Protein AF-0000000082579195 (afdb_homodimer)

Nearest PDB structures (foldseek):
  6gry-assembly1_A  TM=6.050E-01  e=2.582E-13  Candidatus Solibacter usitatus
  8b4u-assembly1_A  TM=6.374E-01  e=4.542E-12  Candidatus Bathyarchaeota archaeon
  3fyt-assembly2_L  TM=6.686E-01  e=5.002E-11  Bacillus pumilus
  6hsw-assembly3_C  TM=6.090E-01  e=1.961E-11  Teredinibacter turnerae T7901
  2hdw-assembly1_A  TM=6.036E-01  e=3.253E-10  Pseudomonas aeruginosa

pLDDT: mean 91.29, std 16.29, range [23.92, 99.0]

Organism: NCBI:txid68569

Sequence (712 aa):
MLSRRSALSAGAAAALAPAALAPAAQARGTRDAALIGLLGPMPARPRPQFTVLETTAIEGGQRLKIEYLAEAAYPLLGEPEDRVRAYLLVPSHGAGQRLPAILAFHQDGPQYNIGKAEPAGLAGDANLFYGLDLFRRGHVVLCPDRFYHAERRRGVDPAAPADNARDSKLYDHRVGQLLLRGRNSIGKDVFDAMVATDLLASLPYVDPARIGGIGHSAGGMAMAHWMACDKRAKAGISSCGLFEILNFYREDAVKRRSASVALPGLAAVGRSADYLAMIAPRNILLTRGRWEWGTKDEWREASLRHVAETEDMVAHARARGSGNSLEAIYFDEAGGKHDFPPAMREQAYAWLKTRLMLSRRSALSAGAAAALAPAALAPAAQARGTRDAALIGLLGPMPARPRPQFTVLETTAIEGGQRLKIEYLAEAAYPLLGEPEDRVRAYLLVPSHGAGQRLPAILAFHQDGPQYNIGKAEPAGLAGDANLFYGLDLFRRGHVVLCPDRFYHAERRRGVDPAAPADNARDSKLYDHRVGQLLLRGRNSIGKDVFDAMVATDLLASLPYVDPARIGGIGHSAGGMAMAHWMACDKRAKAGISSCGLFEILNFYREDAVKRRSASVALPGLAAVGRSADYLAMIAPRNILLTRGRWEWGTKDEWREASLRHVAETEDMVAHARARGSGNSLEAIYFDEAGGKHDFPPAMREQAYAWLKTRL

InterPro domains:
  IPR001375 Peptidase S9, prolyl oligopeptidase, catalytic domain [PF00326] (188-251)
  IPR006311 Twin-arginine translocation pathway, signal sequence [PS51318] (1-27)
  IPR029058 Alpha/Beta hydrolase fold [G3DSA:3.40.50.1820] (6-356)
  IPR029058 Alpha/Beta hydrolase fold [SSF53474] (82-356)
  IPR050261 FrsA esterase [PTHR22946] (68-311)

Structure (mmCIF, N/CA/C/O backbone):
data_AF-0000000082579195-model_v1
#
loop_
_entity.id
_entity.type
_entity.pdbx_description
1 polymer 'Dienelactone hydrolase'
#
loop_
_atom_site.group_PDB
_atom_site.id
_atom_site.type_symbol
_atom_site.label_atom_id
_atom_site.label_alt_id
_atom_site.label_comp_id
_atom_site.label_asym_id
_atom_site.label_entity_id
_atom_site.label_seq_id
_atom_site.pdbx_PDB_ins_code
_atom_site.Cartn_x
_atom_site.Cartn_y
_atom_site.Cartn_z
_atom_site.occupancy
_atom_site.B_iso_or_equiv
_atom_site.auth_seq_id
_atom_site.auth_comp_id
_atom_site.auth_asym_id
_atom_site.auth_atom_id
_atom_site.pdbx_PDB_model_num
ATOM 1 N N . MET A 1 1 ? 19.859 -76.938 40.906 1 27.41 1 MET A N 1
ATOM 2 C CA . MET A 1 1 ? 20.609 -76 40.031 1 27.41 1 MET A CA 1
ATOM 3 C C . MET A 1 1 ? 19.922 -74.625 39.969 1 27.41 1 MET A C 1
ATOM 5 O O . MET A 1 1 ? 18.75 -74.562 39.594 1 27.41 1 MET A O 1
ATOM 9 N N . LEU A 1 2 ? 20.328 -73.688 40.844 1 33.31 2 LEU A N 1
ATOM 10 C CA . LEU A 1 2 ? 19.938 -72.312 41.312 1 33.31 2 LEU A CA 1
ATOM 11 C C . LEU A 1 2 ? 20.031 -71.312 40.156 1 33.31 2 LEU A C 1
ATOM 13 O O . LEU A 1 2 ? 21.062 -71.188 39.5 1 33.31 2 LEU A O 1
ATOM 17 N N . SER A 1 3 ? 18.938 -71.125 39.312 1 32.06 3 SER A N 1
ATOM 18 C CA . SER A 1 3 ? 18.703 -70.312 38.156 1 32.06 3 SER A CA 1
ATOM 19 C C . SER A 1 3 ? 19.016 -68.812 38.469 1 32.06 3 SER A C 1
ATOM 21 O O . SER A 1 3 ? 18.453 -68.25 39.406 1 32.06 3 SER A O 1
ATOM 23 N N . ARG A 1 4 ? 20.328 -68.438 38.375 1 28.98 4 ARG A N 1
ATOM 24 C CA . ARG A 1 4 ? 20.875 -67.062 38.562 1 28.98 4 ARG A CA 1
ATOM 25 C C . ARG A 1 4 ? 20.234 -66.062 37.625 1 28.98 4 ARG A C 1
ATOM 27 O O . ARG A 1 4 ? 20.344 -66.188 36.406 1 28.98 4 ARG A O 1
ATOM 34 N N . ARG A 1 5 ? 19.078 -65.438 37.938 1 34.06 5 ARG A N 1
ATOM 35 C CA . ARG A 1 5 ? 18.375 -64.375 37.281 1 34.06 5 ARG A CA 1
ATOM 36 C C . ARG A 1 5 ? 19.297 -63.156 37.094 1 34.06 5 ARG A C 1
ATOM 38 O O . ARG A 1 5 ? 19.781 -62.594 38.062 1 34.06 5 ARG A O 1
ATOM 45 N N . SER A 1 6 ? 20.156 -63.219 36 1 28.11 6 SER A N 1
ATOM 46 C CA . SER A 1 6 ? 21.062 -62.094 35.719 1 28.11 6 SER A CA 1
ATOM 47 C C . SER A 1 6 ? 20.297 -60.812 35.5 1 28.11 6 SER A C 1
ATOM 49 O O . SER A 1 6 ? 19.234 -60.781 34.875 1 28.11 6 SER A O 1
ATOM 51 N N . ALA A 1 7 ? 20.469 -59.719 36.375 1 31.2 7 ALA A N 1
ATOM 52 C CA . ALA A 1 7 ? 20.031 -58.344 36.469 1 31.2 7 ALA A CA 1
ATOM 53 C C . ALA A 1 7 ? 20.516 -57.531 35.281 1 31.2 7 ALA A C 1
ATOM 55 O O . ALA A 1 7 ? 21.719 -57.281 35.125 1 31.2 7 ALA A O 1
ATOM 56 N N . LEU A 1 8 ? 19.906 -57.75 34.062 1 29.42 8 LEU A N 1
ATOM 57 C CA . LEU A 1 8 ? 20.297 -56.875 32.938 1 29.42 8 LEU A CA 1
ATOM 58 C C . LEU A 1 8 ? 20.078 -55.406 33.312 1 29.42 8 LEU A C 1
ATOM 60 O O . LEU A 1 8 ? 18.984 -55.031 33.719 1 29.42 8 LEU A O 1
ATOM 64 N N . SER A 1 9 ? 21.078 -54.75 33.844 1 27.7 9 SER A N 1
ATOM 65 C CA . SER A 1 9 ? 21.078 -53.312 34.125 1 27.7 9 SER A CA 1
ATOM 66 C C . SER A 1 9 ? 20.688 -52.5 32.906 1 27.7 9 SER A C 1
ATOM 68 O O . SER A 1 9 ? 21.188 -52.719 31.812 1 27.7 9 SER A O 1
ATOM 70 N N . ALA A 1 10 ? 19.453 -51.906 32.844 1 28.22 10 ALA A N 1
ATOM 71 C CA . ALA A 1 10 ? 18.891 -50.969 31.906 1 28.22 10 ALA A CA 1
ATOM 72 C C . ALA A 1 10 ? 19.812 -49.75 31.734 1 28.22 10 ALA A C 1
ATOM 74 O O . ALA A 1 10 ? 20.125 -49.062 32.719 1 28.22 10 ALA A O 1
ATOM 75 N N . GLY A 1 11 ? 20.766 -49.812 30.875 1 25.7 11 GLY A N 1
ATOM 76 C CA . GLY A 1 11 ? 21.578 -48.656 30.531 1 25.7 11 GLY A CA 1
ATOM 77 C C . GLY A 1 11 ? 20.75 -47.406 30.25 1 25.7 11 GLY A C 1
ATOM 78 O O . GLY A 1 11 ? 19.734 -47.469 29.578 1 25.7 11 GLY A O 1
ATOM 79 N N . ALA A 1 12 ? 20.875 -46.344 31.109 1 36 12 ALA A N 1
ATOM 80 C CA . ALA A 1 12 ? 20.344 -44.969 31 1 36 12 ALA A CA 1
ATOM 81 C C . ALA A 1 12 ? 20.625 -44.375 29.641 1 36 12 ALA A C 1
ATOM 83 O O . ALA A 1 12 ? 21.781 -44.219 29.25 1 36 12 ALA A O 1
ATOM 84 N N . ALA A 1 13 ? 19.797 -44.594 28.625 1 29.69 13 ALA A N 1
ATOM 85 C CA . ALA A 1 13 ? 19.891 -43.844 27.375 1 29.69 13 ALA A CA 1
ATOM 86 C C . ALA A 1 13 ? 20.047 -42.375 27.641 1 29.69 13 ALA A C 1
ATOM 88 O O . ALA A 1 13 ? 19.188 -41.75 28.281 1 29.69 13 ALA A O 1
ATOM 89 N N . ALA A 1 14 ? 21.203 -41.812 27.797 1 30.09 14 ALA A N 1
ATOM 90 C CA . ALA A 1 14 ? 21.469 -40.375 27.828 1 30.09 14 ALA A CA 1
ATOM 91 C C . ALA A 1 14 ? 20.719 -39.656 26.719 1 30.09 14 ALA A C 1
ATOM 93 O O . ALA A 1 14 ? 20.844 -39.969 25.531 1 30.09 14 ALA A O 1
ATOM 94 N N . ALA A 1 15 ? 19.594 -39.094 27 1 34.38 15 ALA A N 1
ATOM 95 C CA . ALA A 1 15 ? 18.891 -38.156 26.141 1 34.38 15 ALA A CA 1
ATOM 96 C C . ALA A 1 15 ? 19.859 -37.125 25.547 1 34.38 15 ALA A C 1
ATOM 98 O O . ALA A 1 15 ? 20.516 -36.375 26.281 1 34.38 15 ALA A O 1
ATOM 99 N N . LEU A 1 16 ? 20.469 -37.406 24.438 1 31.45 16 LEU A N 1
ATOM 100 C CA . LEU A 1 16 ? 21.234 -36.406 23.719 1 31.45 16 LEU A CA 1
ATOM 101 C C . LEU A 1 16 ? 20.484 -35.094 23.672 1 31.45 16 LEU A C 1
ATOM 103 O O . LEU A 1 16 ? 19.312 -35.031 23.328 1 31.45 16 LEU A O 1
ATOM 107 N N . ALA A 1 17 ? 20.797 -34.094 24.438 1 36.44 17 ALA A N 1
ATOM 108 C CA . ALA A 1 17 ? 20.344 -32.719 24.344 1 36.44 17 ALA A CA 1
ATOM 109 C C . ALA A 1 17 ? 20.328 -32.25 22.891 1 36.44 17 ALA A C 1
ATOM 111 O O . ALA A 1 17 ? 21.266 -32.531 22.141 1 36.44 17 ALA A O 1
ATOM 112 N N . PRO A 1 18 ? 19.172 -31.812 22.453 1 37.62 18 PRO A N 1
ATOM 113 C CA . PRO A 1 18 ? 19.234 -31.234 21.109 1 37.62 18 PRO A CA 1
ATOM 114 C C . PRO A 1 18 ? 20.375 -30.25 20.922 1 37.62 18 PRO A C 1
ATOM 116 O O . PRO A 1 18 ? 20.703 -29.5 21.859 1 37.62 18 PRO A O 1
ATOM 119 N N . ALA A 1 19 ? 21.375 -30.531 20.219 1 37.34 19 ALA A N 1
ATOM 120 C CA . ALA A 1 19 ? 22.531 -29.688 19.938 1 37.34 19 ALA A CA 1
ATOM 121 C C . ALA A 1 19 ? 22.094 -28.25 19.609 1 37.34 19 ALA A C 1
ATOM 123 O O . ALA A 1 19 ? 21.188 -28.047 18.797 1 37.34 19 ALA A O 1
ATOM 124 N N . ALA A 1 20 ? 22.484 -27.328 20.344 1 43.22 20 ALA A N 1
ATOM 125 C CA . ALA A 1 20 ? 22.359 -25.891 20.125 1 43.22 20 ALA A CA 1
ATOM 126 C C . ALA A 1 20 ? 22.781 -25.516 18.703 1 43.22 20 ALA A C 1
ATOM 128 O O . ALA A 1 20 ? 23.875 -25.844 18.266 1 43.22 20 ALA A O 1
ATOM 129 N N . LEU A 1 21 ? 21.766 -25.203 17.812 1 45.47 21 LEU A N 1
ATOM 130 C CA . LEU A 1 21 ? 22.109 -24.75 16.469 1 45.47 21 LEU A CA 1
ATOM 131 C C . LEU A 1 21 ? 23.266 -23.75 16.516 1 45.47 21 LEU A C 1
ATOM 133 O O . LEU A 1 21 ? 23.344 -22.922 17.422 1 45.47 21 LEU A O 1
ATOM 137 N N . ALA A 1 22 ? 24.172 -23.828 15.5 1 53.69 22 ALA A N 1
ATOM 138 C CA . ALA A 1 22 ? 25.266 -22.859 15.367 1 53.69 22 ALA A CA 1
ATOM 139 C C . ALA A 1 22 ? 24.734 -21.438 15.242 1 53.69 22 ALA A C 1
ATOM 141 O O . ALA A 1 22 ? 23.656 -21.219 14.688 1 53.69 22 ALA A O 1
ATOM 142 N N . PRO A 1 23 ? 25.453 -20.5 15.758 1 43.88 23 PRO A N 1
ATOM 143 C CA . PRO A 1 23 ? 24.984 -19.109 15.781 1 43.88 23 PRO A CA 1
ATOM 144 C C . PRO A 1 23 ? 24.531 -18.625 14.406 1 43.88 23 PRO A C 1
ATOM 146 O O . PRO A 1 23 ? 23.516 -17.922 14.305 1 43.88 23 PRO A O 1
ATOM 149 N N . ALA A 1 24 ? 25.109 -19.078 13.297 1 55.84 24 ALA A N 1
ATOM 150 C CA . ALA A 1 24 ? 24.719 -18.688 11.945 1 55.84 24 ALA A CA 1
ATOM 151 C C . ALA A 1 24 ? 23.375 -19.312 11.562 1 55.84 24 ALA A C 1
ATOM 153 O O . ALA A 1 24 ? 22.531 -18.656 10.945 1 55.84 24 ALA A O 1
ATOM 154 N N . ALA A 1 25 ? 23.188 -20.5 11.906 1 62.28 25 ALA A N 1
ATOM 155 C CA . ALA A 1 25 ? 21.922 -21.203 11.633 1 62.28 25 ALA A CA 1
ATOM 156 C C . ALA A 1 25 ? 20.781 -20.594 12.438 1 62.28 25 ALA A C 1
ATOM 158 O O . ALA A 1 25 ? 19.656 -20.453 11.93 1 62.28 25 ALA A O 1
ATOM 159 N N . GLN A 1 26 ? 21.047 -20.188 13.641 1 60.84 26 GLN A N 1
ATOM 160 C CA . GLN A 1 26 ? 20.031 -19.547 14.469 1 60.84 26 GLN A CA 1
ATOM 161 C C . GLN A 1 26 ? 19.656 -18.172 13.914 1 60.84 26 GLN A C 1
ATOM 163 O O . GLN A 1 26 ? 18.484 -17.812 13.883 1 60.84 26 GLN A O 1
ATOM 168 N N . ALA A 1 27 ? 20.672 -17.562 13.508 1 67.69 27 ALA A N 1
ATOM 169 C CA . ALA A 1 27 ? 20.422 -16.25 12.93 1 67.69 27 ALA A CA 1
ATOM 170 C C . ALA A 1 27 ? 19.625 -16.344 11.641 1 67.69 27 ALA A C 1
ATOM 172 O O . ALA A 1 27 ? 18.734 -15.539 11.391 1 67.69 27 ALA A O 1
ATOM 173 N N . ARG A 1 28 ? 20 -17.359 10.977 1 71.56 28 ARG A N 1
ATOM 174 C CA . ARG A 1 28 ? 19.25 -17.609 9.742 1 71.56 28 ARG A CA 1
ATOM 175 C C . ARG A 1 28 ? 17.797 -17.938 10.039 1 71.56 28 ARG A C 1
ATOM 177 O O . ARG A 1 28 ? 16.891 -17.453 9.367 1 71.56 28 ARG A O 1
ATOM 184 N N . GLY A 1 29 ? 17.562 -18.688 10.984 1 80.12 29 GLY A N 1
ATOM 185 C CA . GLY A 1 29 ? 16.203 -19.047 11.367 1 80.12 29 GLY A CA 1
ATOM 186 C C . GLY A 1 29 ? 15.375 -17.844 11.797 1 80.12 29 GLY A C 1
ATOM 187 O O . GLY A 1 29 ? 14.211 -17.734 11.422 1 80.12 29 GLY A O 1
ATOM 188 N N . THR A 1 30 ? 16.062 -16.984 12.438 1 84.12 30 THR A N 1
ATOM 189 C CA . THR A 1 30 ? 15.367 -15.789 12.922 1 84.12 30 THR A CA 1
ATOM 190 C C . THR A 1 30 ? 15.031 -14.859 11.766 1 84.12 30 THR A C 1
ATOM 192 O O . THR A 1 30 ? 13.938 -14.289 11.711 1 84.12 30 THR A O 1
ATOM 195 N N . ARG A 1 31 ? 15.898 -14.734 10.812 1 89.81 31 ARG A N 1
ATOM 196 C CA . ARG A 1 31 ? 15.664 -13.883 9.656 1 89.81 31 ARG A CA 1
ATOM 197 C C . ARG A 1 31 ? 14.57 -14.461 8.766 1 89.81 31 ARG A C 1
ATOM 199 O O . ARG A 1 31 ? 13.711 -13.727 8.273 1 89.81 31 ARG A O 1
ATOM 206 N N . ASP A 1 32 ? 14.672 -15.797 8.609 1 93.69 32 ASP A N 1
ATOM 207 C CA . ASP A 1 32 ? 13.656 -16.453 7.789 1 93.69 32 ASP A CA 1
ATOM 208 C C . ASP A 1 32 ? 12.266 -16.297 8.406 1 93.69 32 ASP A C 1
ATOM 210 O O . ASP A 1 32 ? 11.297 -16.016 7.699 1 93.69 32 ASP A O 1
ATOM 214 N N . ALA A 1 33 ? 12.258 -16.422 9.68 1 95.5 33 ALA A N 1
ATOM 215 C CA . ALA A 1 33 ? 10.984 -16.25 10.367 1 95.5 33 ALA A CA 1
ATOM 216 C C . ALA A 1 33 ? 10.469 -14.812 10.219 1 95.5 33 ALA A C 1
ATOM 218 O O . ALA A 1 33 ? 9.273 -14.594 10.016 1 95.5 33 ALA A O 1
ATOM 219 N N . ALA A 1 34 ? 11.391 -13.867 10.305 1 96.56 34 ALA A N 1
ATOM 220 C CA . ALA A 1 34 ? 11.016 -12.469 10.141 1 96.56 34 ALA A CA 1
ATOM 221 C C . ALA A 1 34 ? 10.516 -12.203 8.719 1 96.56 34 ALA A C 1
ATOM 223 O O . ALA A 1 34 ? 9.523 -11.484 8.531 1 96.56 34 ALA A O 1
ATOM 224 N N . LEU A 1 35 ? 11.164 -12.742 7.762 1 97.81 35 LEU A N 1
ATOM 225 C CA . LEU A 1 35 ? 10.773 -12.57 6.367 1 97.81 35 LEU A CA 1
ATOM 226 C C . LEU A 1 35 ? 9.406 -13.195 6.105 1 97.81 35 LEU A C 1
ATOM 228 O O . LEU A 1 35 ? 8.562 -12.594 5.434 1 97.81 35 LEU A O 1
ATOM 232 N N . ILE A 1 36 ? 9.188 -14.398 6.641 1 97.69 36 ILE A N 1
ATOM 233 C CA . ILE A 1 36 ? 7.883 -15.039 6.488 1 97.69 36 ILE A CA 1
ATOM 234 C C . ILE A 1 36 ? 6.809 -14.195 7.168 1 97.69 36 ILE A C 1
ATOM 236 O O . ILE A 1 36 ? 5.695 -14.062 6.652 1 97.69 36 ILE A O 1
ATOM 240 N N . GLY A 1 37 ? 7.168 -13.578 8.281 1 97.38 37 GLY A N 1
ATOM 241 C CA . GLY A 1 37 ? 6.246 -12.711 8.992 1 97.38 37 GLY A CA 1
ATOM 242 C C . GLY A 1 37 ? 5.793 -11.516 8.164 1 97.38 37 GLY A C 1
ATOM 243 O O . GLY A 1 37 ? 4.672 -11.031 8.336 1 97.38 37 GLY A O 1
ATOM 244 N N . LEU A 1 38 ? 6.598 -11.031 7.238 1 98.19 38 LEU A N 1
ATOM 245 C CA . LEU A 1 38 ? 6.277 -9.875 6.41 1 98.19 38 LEU A CA 1
ATOM 246 C C . LEU A 1 38 ? 5.105 -10.18 5.484 1 98.19 38 LEU A C 1
ATOM 248 O O . LEU A 1 38 ? 4.484 -9.266 4.941 1 98.19 38 LEU A O 1
ATOM 252 N N . LEU A 1 39 ? 4.789 -11.469 5.289 1 98.19 39 LEU A N 1
ATOM 253 C CA . LEU A 1 39 ? 3.721 -11.852 4.375 1 98.19 39 LEU A CA 1
ATOM 254 C C . LEU A 1 39 ? 2.354 -11.633 5.012 1 98.19 39 LEU A C 1
ATOM 256 O O . LEU A 1 39 ? 1.329 -11.68 4.324 1 98.19 39 LEU A O 1
ATOM 260 N N . GLY A 1 40 ? 2.355 -11.289 6.309 1 97.5 40 GLY A N 1
ATOM 261 C CA . GLY A 1 40 ? 1.125 -10.984 7.02 1 97.5 40 GLY A CA 1
ATOM 262 C C . GLY A 1 40 ? 0.47 -12.203 7.637 1 97.5 40 GLY A C 1
ATOM 263 O O . GLY A 1 40 ? 0.863 -13.336 7.355 1 97.5 40 GLY A O 1
ATOM 264 N N . PRO A 1 41 ? -0.501 -11.961 8.484 1 96.56 41 PRO A N 1
ATOM 265 C CA . PRO A 1 41 ? -1.207 -13.086 9.109 1 96.56 41 PRO A CA 1
ATOM 266 C C . PRO A 1 41 ? -1.964 -13.938 8.094 1 96.56 41 PRO A C 1
ATOM 268 O O . PRO A 1 41 ? -2.531 -13.406 7.133 1 96.56 41 PRO A O 1
ATOM 271 N N . MET A 1 42 ? -1.912 -15.172 8.336 1 94.94 42 MET A N 1
ATOM 272 C CA . MET A 1 42 ? -2.646 -16.125 7.516 1 94.94 42 MET A CA 1
ATOM 273 C C . MET A 1 42 ? -3.73 -16.828 8.336 1 94.94 42 MET A C 1
ATOM 275 O O . MET A 1 42 ? -3.438 -17.453 9.359 1 94.94 42 MET A O 1
ATOM 279 N N . PRO A 1 43 ? -4.945 -16.656 7.902 1 95 43 PRO A N 1
ATOM 280 C CA . PRO A 1 43 ? -6.035 -17.312 8.641 1 95 43 PRO A CA 1
ATOM 281 C C . PRO A 1 43 ? -5.988 -18.828 8.547 1 95 43 PRO A C 1
ATOM 283 O O . PRO A 1 43 ? -5.137 -19.391 7.848 1 95 43 PRO A O 1
ATOM 286 N N . ALA A 1 44 ? -6.906 -19.453 9.336 1 95.44 44 ALA A N 1
ATOM 287 C CA . ALA A 1 44 ? -7.055 -20.906 9.211 1 95.44 44 ALA A CA 1
ATOM 288 C C . ALA A 1 44 ? -7.496 -21.297 7.809 1 95.44 44 ALA A C 1
ATOM 290 O O . ALA A 1 44 ? -8.383 -20.672 7.23 1 95.44 44 ALA A O 1
ATOM 291 N N . ARG A 1 45 ? -6.852 -22.281 7.293 1 96.88 45 ARG A N 1
ATOM 292 C CA . ARG A 1 45 ? -7.199 -22.734 5.949 1 96.88 45 ARG A CA 1
ATOM 293 C C . ARG A 1 45 ? -8.438 -23.609 5.973 1 96.88 45 ARG A C 1
ATOM 295 O O . ARG A 1 45 ? -8.594 -24.453 6.871 1 96.88 45 ARG A O 1
ATOM 302 N N . PRO A 1 46 ? -9.297 -23.422 4.973 1 97.31 46 PRO A N 1
ATOM 303 C CA . PRO A 1 46 ? -10.5 -24.266 4.91 1 97.31 46 PRO A CA 1
ATOM 304 C C . PRO A 1 46 ? -10.18 -25.734 4.629 1 97.31 46 PRO A C 1
ATOM 306 O O . PRO A 1 46 ? -9.102 -26.047 4.117 1 97.31 46 PRO A O 1
ATOM 309 N N . ARG A 1 47 ? -11.188 -26.562 4.977 1 96.88 47 ARG A N 1
ATOM 310 C CA . ARG A 1 47 ? -11.078 -27.953 4.562 1 96.88 47 ARG A CA 1
ATOM 311 C C . ARG A 1 47 ? -11.023 -28.062 3.041 1 96.88 47 ARG A C 1
ATOM 313 O O . ARG A 1 47 ? -11.781 -27.406 2.336 1 96.88 47 ARG A O 1
ATOM 320 N N . PRO A 1 48 ? -10.094 -28.875 2.6 1 97.81 48 PRO A N 1
ATOM 321 C CA . PRO A 1 48 ? -10 -29.047 1.146 1 97.81 48 PRO A CA 1
ATOM 322 C C . PRO A 1 48 ? -11.258 -29.672 0.543 1 97.81 48 PRO A C 1
ATOM 324 O O . PRO A 1 48 ? -11.547 -30.844 0.816 1 97.81 48 PRO A O 1
ATOM 327 N N . GLN A 1 49 ? -12.016 -28.875 -0.158 1 97.69 49 GLN A N 1
ATOM 328 C CA . GLN A 1 49 ? -13.211 -29.297 -0.888 1 97.69 49 GLN A CA 1
ATOM 329 C C . GLN A 1 49 ? -13.492 -28.375 -2.064 1 97.69 49 GLN A C 1
ATOM 331 O O . GLN A 1 49 ? -13.133 -27.188 -2.031 1 97.69 49 GLN A O 1
ATOM 336 N N . PHE A 1 50 ? -14 -28.953 -3.127 1 98.44 50 PHE A N 1
ATOM 337 C CA . PHE A 1 50 ? -14.367 -28.125 -4.266 1 98.44 50 PHE A CA 1
ATOM 338 C C . PHE A 1 50 ? -15.656 -28.625 -4.91 1 98.44 50 PHE A C 1
ATOM 340 O O . PHE A 1 50 ? -16.062 -29.766 -4.68 1 98.44 50 PHE A O 1
ATOM 347 N N . THR A 1 51 ? -16.344 -27.734 -5.613 1 98.56 51 THR A N 1
ATOM 348 C CA . THR A 1 51 ? -17.469 -28.062 -6.465 1 98.56 51 THR A CA 1
ATOM 349 C C . THR A 1 51 ? -17.062 -28.062 -7.938 1 98.56 51 THR A C 1
ATOM 351 O O . THR A 1 51 ? -16.312 -27.188 -8.375 1 98.56 51 THR A O 1
ATOM 354 N N . VAL A 1 52 ? -17.531 -29.078 -8.703 1 98.75 52 VAL A N 1
ATOM 355 C CA . VAL A 1 52 ? -17.281 -29.125 -10.141 1 98.75 52 VAL A CA 1
ATOM 356 C C . VAL A 1 52 ? -18.391 -28.344 -10.867 1 98.75 52 VAL A C 1
ATOM 358 O O . VAL A 1 52 ? -19.578 -28.641 -10.711 1 98.75 52 VAL A O 1
ATOM 361 N N . LEU A 1 53 ? -17.984 -27.391 -11.594 1 98.44 53 LEU A N 1
ATOM 362 C CA . LEU A 1 53 ? -18.922 -26.562 -12.328 1 98.44 53 LEU A CA 1
ATOM 363 C C . LEU A 1 53 ? -19.109 -27.062 -13.758 1 98.44 53 LEU A C 1
ATOM 365 O O . LEU A 1 53 ? -20.188 -26.906 -14.344 1 98.44 53 LEU A O 1
ATOM 369 N N . GLU A 1 54 ? -18.047 -27.516 -14.305 1 98.25 54 GLU A N 1
ATOM 370 C CA . GLU A 1 54 ? -18.016 -28.031 -15.664 1 98.25 54 GLU A CA 1
ATOM 371 C C . GLU A 1 54 ? -16.984 -29.141 -15.82 1 98.25 54 GLU A C 1
ATOM 373 O O . GLU A 1 54 ? -15.906 -29.062 -15.219 1 98.25 54 GLU A O 1
ATOM 378 N N . THR A 1 55 ? -17.344 -30.172 -16.594 1 98.69 55 THR A N 1
ATOM 379 C CA . THR A 1 55 ? -16.406 -31.203 -16.984 1 98.69 55 THR A CA 1
ATOM 380 C C . THR A 1 55 ? -16.281 -31.297 -18.5 1 98.69 55 THR A C 1
ATOM 382 O O . THR A 1 55 ? -17.281 -31.391 -19.203 1 98.69 55 THR A O 1
ATOM 385 N N . THR A 1 56 ? -15.094 -31.219 -18.953 1 98.75 56 THR A N 1
ATOM 386 C CA . THR A 1 56 ? -14.82 -31.328 -20.391 1 98.75 56 THR A CA 1
ATOM 387 C C . THR A 1 56 ? -13.82 -32.438 -20.672 1 98.75 56 THR A C 1
ATOM 389 O O . THR A 1 56 ? -12.734 -32.469 -20.094 1 98.75 56 THR A O 1
ATOM 392 N N . ALA A 1 57 ? -14.195 -33.344 -21.578 1 98.56 57 ALA A N 1
ATOM 393 C CA . ALA A 1 57 ? -13.227 -34.344 -22.047 1 98.56 57 ALA A CA 1
ATOM 394 C C . ALA A 1 57 ? -12.188 -33.719 -22.969 1 98.56 57 ALA A C 1
ATOM 396 O O . ALA A 1 57 ? -12.539 -32.969 -23.875 1 98.56 57 ALA A O 1
ATOM 397 N N . ILE A 1 58 ? -11.008 -33.969 -22.625 1 98.44 58 ILE A N 1
ATOM 398 C CA . ILE A 1 58 ? -9.93 -33.5 -23.5 1 98.44 58 ILE A CA 1
ATOM 399 C C . ILE A 1 58 ? -8.977 -34.656 -23.797 1 98.44 58 ILE A C 1
ATOM 401 O O . ILE A 1 58 ? -9.062 -35.719 -23.172 1 98.44 58 ILE A O 1
ATOM 405 N N . GLU A 1 59 ? -8.172 -34.469 -24.812 1 98.25 59 GLU A N 1
ATOM 406 C CA . GLU A 1 59 ? -7.234 -35.531 -25.156 1 98.25 59 GLU A CA 1
ATOM 407 C C . GLU A 1 59 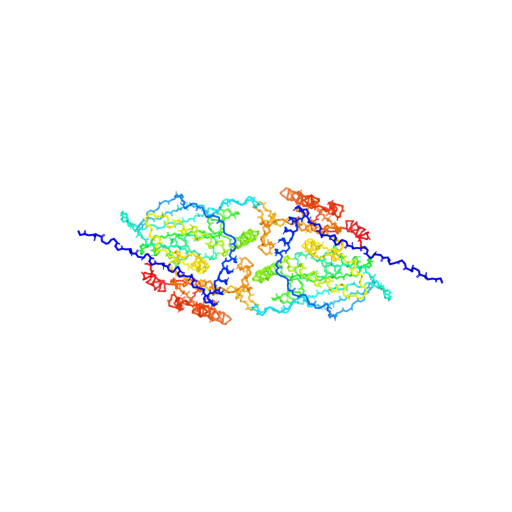? -6.336 -35.875 -23.969 1 98.25 59 GLU A C 1
ATOM 409 O O . GLU A 1 59 ? -5.684 -35 -23.406 1 98.25 59 GLU A O 1
ATOM 414 N N . GLY A 1 60 ? -6.395 -37.156 -23.516 1 98.38 60 GLY A N 1
ATOM 415 C CA . GLY A 1 60 ? -5.52 -37.625 -22.453 1 98.38 60 GLY A CA 1
ATOM 416 C C . GLY A 1 60 ? -6.168 -37.594 -21.094 1 98.38 60 GLY A C 1
ATOM 417 O O . GLY A 1 60 ? -5.578 -38.031 -20.109 1 98.38 60 GLY A O 1
ATOM 418 N N . GLY A 1 61 ? -7.395 -37 -21.047 1 98.62 61 GLY A N 1
ATOM 419 C CA . GLY A 1 61 ? -8.055 -36.969 -19.75 1 98.62 61 GLY A CA 1
ATOM 420 C C . GLY A 1 61 ? -9.234 -36 -19.734 1 98.62 61 GLY A C 1
ATOM 421 O O . GLY A 1 61 ? -10.094 -36.031 -20.625 1 98.62 61 GLY A O 1
ATOM 422 N N . GLN A 1 62 ? -9.297 -35.25 -18.656 1 98.75 62 GLN A N 1
ATOM 423 C CA . GLN A 1 62 ? -10.422 -34.312 -18.5 1 98.75 62 GLN A CA 1
ATOM 424 C C . GLN A 1 62 ? -9.961 -33 -17.922 1 98.75 62 GLN A C 1
ATOM 426 O O . GLN A 1 62 ? -8.93 -32.906 -17.234 1 98.75 62 GLN A O 1
ATOM 431 N N . ARG A 1 63 ? -10.664 -31.969 -18.234 1 98.88 63 ARG A N 1
ATOM 432 C CA . ARG A 1 63 ? -10.555 -30.656 -17.625 1 98.88 63 ARG A CA 1
ATOM 433 C C . ARG A 1 63 ? -11.812 -30.312 -16.828 1 98.88 63 ARG A C 1
ATOM 435 O O . ARG A 1 63 ? -12.914 -30.312 -17.375 1 98.88 63 ARG A O 1
ATOM 442 N N . LEU A 1 64 ? -11.648 -30.078 -15.578 1 98.88 64 LEU A N 1
ATOM 443 C CA . LEU A 1 64 ? -12.75 -29.641 -14.711 1 98.88 64 LEU A CA 1
ATOM 444 C C . LEU A 1 64 ? -12.641 -28.156 -14.391 1 98.88 64 LEU A C 1
ATOM 446 O O . LEU A 1 64 ? -11.555 -27.656 -14.102 1 98.88 64 LEU A O 1
ATOM 450 N N . LYS A 1 65 ? -13.727 -27.438 -14.602 1 98.81 65 LYS A N 1
ATOM 451 C CA . LYS A 1 65 ? -13.844 -26.141 -13.93 1 98.81 65 LYS A CA 1
ATOM 452 C C . LYS A 1 65 ? -14.391 -26.297 -12.516 1 98.81 65 LYS A C 1
ATOM 454 O O . LYS A 1 65 ? -15.469 -26.875 -12.32 1 98.81 65 LYS A O 1
ATOM 459 N N . ILE A 1 66 ? -13.648 -25.812 -11.555 1 98.88 66 ILE A N 1
ATOM 460 C CA . ILE A 1 66 ? -14.047 -26.047 -10.172 1 98.88 66 ILE A CA 1
ATOM 461 C C . ILE A 1 66 ? -14.094 -24.734 -9.406 1 98.88 66 ILE A C 1
ATOM 463 O O . ILE A 1 66 ? -13.625 -23.703 -9.898 1 98.88 66 ILE A O 1
ATOM 467 N N . GLU A 1 67 ? -14.727 -24.734 -8.289 1 98.75 67 GLU A N 1
ATOM 468 C CA . GLU A 1 67 ? -14.727 -23.641 -7.316 1 98.75 67 GLU A CA 1
ATOM 469 C C . GLU A 1 67 ? -14.453 -24.141 -5.906 1 98.75 67 GLU A C 1
ATOM 471 O O . GLU A 1 67 ? -14.977 -25.188 -5.508 1 98.75 67 GLU A O 1
ATOM 476 N N . TYR A 1 68 ? -13.609 -23.516 -5.168 1 98.69 68 TYR A N 1
ATOM 477 C CA . TYR A 1 68 ? -13.344 -23.859 -3.777 1 98.69 68 TYR A CA 1
ATOM 478 C C . TYR A 1 68 ? -13.195 -22.609 -2.92 1 98.69 68 TYR A C 1
ATOM 480 O O . TYR A 1 68 ? -12.93 -21.531 -3.438 1 98.69 68 TYR A O 1
ATOM 488 N N . LEU A 1 69 ? -13.414 -22.75 -1.628 1 98.25 69 LEU A N 1
ATOM 489 C CA . LEU A 1 69 ? -13.289 -21.641 -0.677 1 98.25 69 LEU A CA 1
ATOM 490 C C . LEU A 1 69 ? -11.828 -21.406 -0.323 1 98.25 69 LEU A C 1
ATOM 492 O O . LEU A 1 69 ? -11.102 -22.344 0.019 1 98.25 69 LEU A O 1
ATOM 496 N N . ALA A 1 70 ? -11.398 -20.203 -0.466 1 97.56 70 ALA A N 1
ATOM 497 C CA . ALA A 1 70 ? -10.047 -19.859 -0.029 1 97.56 70 ALA A CA 1
ATOM 498 C C . ALA A 1 70 ? -10.07 -19.188 1.344 1 97.56 70 ALA A C 1
ATOM 500 O O . ALA A 1 70 ? -9.25 -19.516 2.209 1 97.56 70 ALA A O 1
ATOM 501 N N . GLU A 1 71 ? -10.977 -18.312 1.555 1 96.56 71 GLU A N 1
ATOM 502 C CA . GLU A 1 71 ? -11.031 -17.547 2.805 1 96.56 71 GLU A CA 1
ATOM 503 C C . GLU A 1 71 ? -12.461 -17.172 3.164 1 96.56 71 GLU A C 1
ATOM 505 O O . GLU A 1 71 ? -13.266 -16.875 2.279 1 96.56 71 GLU A O 1
ATOM 510 N N . ALA A 1 72 ? -12.711 -17.109 4.477 1 96.69 72 ALA A N 1
ATOM 511 C CA . ALA A 1 72 ? -14.031 -16.703 4.961 1 96.69 72 ALA A CA 1
ATOM 512 C C . ALA A 1 72 ? -14.281 -15.219 4.691 1 96.69 72 ALA A C 1
ATOM 514 O O . ALA A 1 72 ? -13.352 -14.469 4.391 1 96.69 72 ALA A O 1
ATOM 515 N N . ALA A 1 73 ? -15.547 -14.828 4.754 1 96.62 73 ALA A N 1
ATOM 516 C CA . ALA A 1 73 ? -15.922 -13.43 4.602 1 96.62 73 ALA A CA 1
ATOM 517 C C . ALA A 1 73 ? -15.273 -12.562 5.684 1 96.62 73 ALA A C 1
ATOM 519 O O . ALA A 1 73 ? -14.922 -13.062 6.758 1 96.62 73 ALA A O 1
ATOM 520 N N . TYR A 1 74 ? -15.055 -11.359 5.359 1 95.94 74 TYR A N 1
ATOM 521 C CA . TYR A 1 74 ? -14.578 -10.375 6.32 1 95.94 74 TYR A CA 1
ATOM 522 C C . TYR A 1 74 ? -15.617 -9.273 6.539 1 95.94 74 TYR A C 1
ATOM 524 O O . TYR A 1 74 ? -15.57 -8.227 5.887 1 95.94 74 TYR A O 1
ATOM 532 N N . PRO A 1 75 ? -16.469 -9.32 7.504 1 95.75 75 PRO A N 1
ATOM 533 C CA . PRO A 1 75 ? -17.641 -8.469 7.668 1 95.75 75 PRO A CA 1
ATOM 534 C C . PRO A 1 75 ? -17.297 -7.008 7.918 1 95.75 75 PRO A C 1
ATOM 536 O O . PRO A 1 75 ? -18.031 -6.109 7.492 1 95.75 75 PRO A O 1
ATOM 539 N N . LEU A 1 76 ? -16.25 -6.742 8.539 1 95.12 76 LEU A N 1
ATOM 540 C CA . LEU A 1 76 ? -15.891 -5.375 8.883 1 95.12 76 LEU A CA 1
ATOM 541 C C . LEU A 1 76 ? -15.797 -4.5 7.641 1 95.12 76 LEU A C 1
ATOM 543 O O . LEU A 1 76 ? -16.156 -3.32 7.676 1 95.12 76 LEU A O 1
ATOM 547 N N . LEU A 1 77 ? -15.391 -5.086 6.551 1 95.25 77 LEU A N 1
ATOM 548 C CA . LEU A 1 77 ? -15.273 -4.34 5.305 1 95.25 77 LEU A CA 1
ATOM 549 C C . LEU A 1 77 ? -16.344 -4.762 4.312 1 95.25 77 LEU A C 1
ATOM 551 O O . LEU A 1 77 ? -16.344 -4.332 3.158 1 95.25 77 LEU A O 1
ATOM 555 N N . GLY A 1 78 ? -17.203 -5.629 4.762 1 95.19 78 GLY A N 1
ATOM 556 C CA . GLY A 1 78 ? -18.281 -6.121 3.91 1 95.19 78 GLY A CA 1
ATOM 557 C C . GLY A 1 78 ? -17.797 -7.055 2.82 1 95.19 78 GLY A C 1
ATOM 558 O O . GLY A 1 78 ? -18.438 -7.191 1.777 1 95.19 78 GLY A O 1
ATOM 559 N N . GLU A 1 79 ? -16.641 -7.676 2.979 1 95.19 79 GLU A N 1
ATOM 560 C CA . GLU A 1 79 ? -16.078 -8.57 1.97 1 95.19 79 GLU A CA 1
ATOM 561 C C . GLU A 1 79 ? -16.781 -9.93 2.002 1 95.19 79 GLU A C 1
ATOM 563 O O . GLU A 1 79 ? -16.891 -10.555 3.062 1 95.19 79 GLU A O 1
ATOM 568 N N . PRO A 1 80 ? -17.219 -10.391 0.883 1 96.06 80 PRO A N 1
ATOM 569 C CA . PRO A 1 80 ? -17.797 -11.734 0.842 1 96.06 80 PRO A CA 1
ATOM 570 C C . PRO A 1 80 ? -16.75 -12.844 0.963 1 96.06 80 PRO A C 1
ATOM 572 O O . PRO A 1 80 ? -15.555 -12.555 1.026 1 96.06 80 PRO A O 1
ATOM 575 N N . GLU A 1 81 ? -17.219 -14.07 1.072 1 96.88 81 GLU A N 1
ATOM 576 C CA . GLU A 1 81 ? -16.312 -15.211 0.979 1 96.88 81 GLU A CA 1
ATOM 577 C C . GLU A 1 81 ? -15.453 -15.125 -0.283 1 96.88 81 GLU A C 1
ATOM 579 O O . GLU A 1 81 ? -15.938 -14.727 -1.343 1 96.88 81 GLU A O 1
ATOM 584 N N . ASP A 1 82 ? -14.203 -15.445 -0.068 1 97 82 ASP A N 1
ATOM 585 C CA . ASP A 1 82 ? -13.312 -15.516 -1.223 1 97 82 ASP A CA 1
ATOM 586 C C . ASP A 1 82 ? -13.281 -16.922 -1.812 1 97 82 ASP A C 1
ATOM 588 O O . ASP A 1 82 ? -12.641 -17.812 -1.264 1 97 82 ASP A O 1
ATOM 592 N N . ARG A 1 83 ? -13.93 -17.094 -2.908 1 97.5 83 ARG A N 1
ATOM 593 C CA . ARG A 1 83 ? -13.969 -18.375 -3.617 1 97.5 83 ARG A CA 1
ATOM 594 C C . ARG A 1 83 ? -13.125 -18.312 -4.887 1 97.5 83 ARG A C 1
ATOM 596 O O . ARG A 1 83 ? -13.227 -17.375 -5.668 1 97.5 83 ARG A O 1
ATOM 603 N N . VAL A 1 84 ? -12.352 -19.312 -5.062 1 98.38 84 VAL A N 1
ATOM 604 C CA . VAL A 1 84 ? -11.43 -19.359 -6.191 1 98.38 84 VAL A CA 1
ATOM 605 C C . VAL A 1 84 ? -11.984 -20.281 -7.27 1 98.38 84 VAL A C 1
ATOM 607 O O . VAL A 1 84 ? -12.359 -21.422 -6.988 1 98.38 84 VAL A O 1
ATOM 610 N N . ARG A 1 85 ? -12.086 -19.734 -8.422 1 97.69 85 ARG A N 1
ATOM 611 C CA . ARG A 1 85 ? -12.312 -20.562 -9.594 1 97.69 85 ARG A CA 1
ATOM 612 C C . ARG A 1 85 ? -10.992 -21.062 -10.18 1 97.69 85 ARG A C 1
ATOM 614 O O . ARG A 1 85 ? -10.008 -20.328 -10.203 1 97.69 85 ARG A O 1
ATOM 621 N N . ALA A 1 86 ? -11.023 -22.328 -10.594 1 98.81 86 ALA A N 1
ATOM 622 C CA . ALA A 1 86 ? -9.805 -22.938 -11.133 1 98.81 86 ALA A CA 1
ATOM 623 C C . ALA A 1 86 ? -10.133 -23.969 -12.203 1 98.81 86 ALA A C 1
ATOM 625 O O . ALA A 1 86 ? -11.258 -24.469 -12.266 1 98.81 86 ALA A O 1
ATOM 626 N N . TYR A 1 87 ? -9.195 -24.188 -13.07 1 98.94 87 TYR A N 1
ATOM 627 C CA . TYR A 1 87 ? -9.234 -25.375 -13.914 1 98.94 87 TYR A CA 1
ATOM 628 C C . TYR A 1 87 ? -8.359 -26.484 -13.336 1 98.94 87 TYR A C 1
ATOM 630 O O . TYR A 1 87 ? -7.203 -26.25 -12.969 1 98.94 87 TYR A O 1
ATOM 638 N N . LEU A 1 88 ? -8.953 -27.625 -13.164 1 98.94 88 LEU A N 1
ATOM 639 C CA . LEU A 1 88 ? -8.266 -28.844 -12.773 1 98.94 88 LEU A CA 1
ATOM 640 C C . LEU A 1 88 ? -8.148 -29.812 -13.953 1 98.94 88 LEU A C 1
ATOM 642 O O . LEU A 1 88 ? -9.164 -30.281 -14.469 1 98.94 88 LEU A O 1
ATOM 646 N N . LEU A 1 89 ? -6.91 -30.047 -14.406 1 98.94 89 LEU A N 1
ATOM 647 C CA . LEU A 1 89 ? -6.66 -30.984 -15.484 1 98.94 89 LEU A CA 1
ATOM 648 C C . LEU A 1 89 ? -6.203 -32.344 -14.938 1 98.94 89 LEU A C 1
ATOM 650 O O . LEU A 1 89 ? -5.203 -32.406 -14.219 1 98.94 89 LEU A O 1
ATOM 654 N N . VAL A 1 90 ? -6.91 -33.406 -15.328 1 98.88 90 VAL A N 1
ATOM 655 C CA . VAL A 1 90 ? -6.656 -34.719 -14.766 1 98.88 90 VAL A CA 1
ATOM 656 C C . VAL A 1 90 ? -6.387 -35.719 -15.891 1 98.88 90 VAL A C 1
ATOM 658 O O . VAL A 1 90 ? -7.289 -36.062 -16.656 1 98.88 90 VAL A O 1
ATOM 661 N N . PRO A 1 91 ? -5.16 -36.25 -15.93 1 98.75 91 PRO A N 1
ATOM 662 C CA . PRO A 1 91 ? -4.863 -37.312 -16.922 1 98.75 91 PRO A CA 1
ATOM 663 C C . PRO A 1 91 ? -5.645 -38.594 -16.672 1 98.75 91 PRO A C 1
ATOM 665 O O . PRO A 1 91 ? -5.969 -38.906 -15.523 1 98.75 91 PRO A O 1
ATOM 668 N N . SER A 1 92 ? -5.914 -39.219 -17.781 1 98.19 92 SER A N 1
ATOM 669 C CA . SER A 1 92 ? -6.391 -40.594 -17.609 1 98.19 92 SER A CA 1
ATOM 670 C C . SER A 1 92 ? -5.406 -41.438 -16.781 1 98.19 92 SER A C 1
ATOM 672 O O . SER A 1 92 ? -4.191 -41.344 -17 1 98.19 92 SER A O 1
ATOM 674 N N . HIS A 1 93 ? -5.984 -42.125 -15.766 1 96.94 93 HIS A N 1
ATOM 675 C CA . HIS A 1 93 ? -5.125 -42.906 -14.875 1 96.94 93 HIS A CA 1
ATOM 676 C C . HIS A 1 93 ? -5.84 -44.125 -14.359 1 96.94 93 HIS A C 1
ATOM 678 O O . HIS A 1 93 ? -7.07 -44.219 -14.375 1 96.94 93 HIS A O 1
ATOM 684 N N . GLY A 1 94 ? -5.066 -45.125 -13.992 1 94.25 94 GLY A N 1
ATOM 685 C CA . GLY A 1 94 ? -5.633 -46.344 -13.469 1 94.25 94 GLY A CA 1
ATOM 686 C C . GLY A 1 94 ? -6.113 -46.219 -12.039 1 94.25 94 GLY A C 1
ATOM 687 O O . GLY A 1 94 ? -5.754 -45.281 -11.336 1 94.25 94 GLY A O 1
ATOM 688 N N . ALA A 1 95 ? -6.906 -47.188 -11.656 1 93.56 95 ALA A N 1
ATOM 689 C CA . ALA A 1 95 ? -7.398 -47.219 -10.281 1 93.56 95 ALA A CA 1
ATOM 690 C C . ALA A 1 95 ? -6.242 -47.312 -9.289 1 93.56 95 ALA A C 1
ATOM 692 O O . ALA A 1 95 ? -5.332 -48.125 -9.469 1 93.56 95 ALA A O 1
ATOM 693 N N . GLY A 1 96 ? -6.238 -46.469 -8.391 1 94.44 96 GLY A N 1
ATOM 694 C CA . GLY A 1 96 ? -5.246 -46.5 -7.332 1 94.44 96 GLY A CA 1
ATOM 695 C C . GLY A 1 96 ? -3.947 -45.812 -7.707 1 94.44 96 GLY A C 1
ATOM 696 O O . GLY A 1 96 ? -3.076 -45.625 -6.855 1 94.44 96 GLY A O 1
ATOM 697 N N . GLN A 1 97 ? -3.783 -45.469 -8.961 1 96.88 97 GLN A N 1
ATOM 698 C CA . GLN A 1 97 ? -2.574 -44.781 -9.406 1 96.88 97 GLN A CA 1
ATOM 699 C C . GLN A 1 97 ? -2.512 -43.344 -8.844 1 96.88 97 GLN A C 1
ATOM 701 O O . GLN A 1 97 ? -3.525 -42.656 -8.797 1 96.88 97 GLN A O 1
ATOM 706 N N . ARG A 1 98 ? -1.312 -43.031 -8.391 1 98.12 98 ARG A N 1
ATOM 707 C CA . ARG A 1 98 ? -1.077 -41.656 -7.941 1 98.12 98 ARG A CA 1
ATOM 708 C C . ARG A 1 98 ? -0.101 -40.938 -8.867 1 98.12 98 ARG A C 1
ATOM 710 O O . ARG A 1 98 ? 0.932 -41.5 -9.242 1 98.12 98 ARG A O 1
ATOM 717 N N . LEU A 1 99 ? -0.493 -39.781 -9.242 1 98.69 99 LEU A N 1
ATOM 718 C CA . LEU A 1 99 ? 0.245 -39 -10.227 1 98.69 99 LEU A CA 1
ATOM 719 C C . LEU A 1 99 ? 0.906 -37.781 -9.578 1 98.69 99 LEU A C 1
ATOM 721 O O . LEU A 1 99 ? 0.45 -37.312 -8.539 1 98.69 99 LEU A O 1
ATOM 725 N N . PRO A 1 100 ? 2.076 -37.312 -10.141 1 98.69 100 PRO A N 1
ATOM 726 C CA . PRO A 1 100 ? 2.578 -36 -9.719 1 98.69 100 PRO A CA 1
ATOM 727 C C . PRO A 1 100 ? 1.62 -34.875 -10.062 1 98.69 100 PRO A C 1
ATOM 729 O O . PRO A 1 100 ? 0.786 -35 -10.961 1 98.69 100 PRO A O 1
ATOM 732 N N . ALA A 1 101 ? 1.712 -33.75 -9.336 1 98.94 101 ALA A N 1
ATOM 733 C CA . ALA A 1 101 ? 0.785 -32.656 -9.539 1 98.94 101 ALA A CA 1
ATOM 734 C C . ALA A 1 101 ? 1.534 -31.328 -9.664 1 98.94 101 ALA A C 1
ATOM 736 O O . ALA A 1 101 ? 2.646 -31.188 -9.148 1 98.94 101 ALA A O 1
ATOM 737 N N . ILE A 1 102 ? 0.92 -30.406 -10.391 1 98.94 102 ILE A N 1
ATOM 738 C CA . ILE A 1 102 ? 1.492 -29.078 -10.625 1 98.94 102 ILE A CA 1
ATOM 739 C C . ILE A 1 102 ? 0.47 -28 -10.266 1 98.94 102 ILE A C 1
ATOM 741 O O . ILE A 1 102 ? -0.692 -28.078 -10.672 1 98.94 102 ILE A O 1
ATOM 745 N N . LEU A 1 103 ? 0.884 -27.078 -9.461 1 98.94 103 LEU A N 1
ATOM 746 C CA . LEU A 1 103 ? 0.17 -25.812 -9.344 1 98.94 103 LEU A CA 1
ATOM 747 C C . LEU A 1 103 ? 0.678 -24.797 -10.375 1 98.94 103 LEU A C 1
ATOM 749 O O . LEU A 1 103 ? 1.848 -24.406 -10.336 1 98.94 103 LEU A O 1
ATOM 753 N N . ALA A 1 104 ? -0.171 -24.391 -11.312 1 98.94 104 ALA A N 1
ATOM 754 C CA . ALA A 1 104 ? 0.23 -23.5 -12.398 1 98.94 104 ALA A CA 1
ATOM 755 C C . ALA A 1 104 ? -0.28 -22.078 -12.156 1 98.94 104 ALA A C 1
ATOM 757 O O . ALA A 1 104 ? -1.489 -21.859 -12.055 1 98.94 104 ALA A O 1
ATOM 758 N N . PHE A 1 105 ? 0.667 -21.125 -12.109 1 98.69 105 PHE A N 1
ATOM 759 C CA . PHE A 1 105 ? 0.366 -19.719 -11.805 1 98.69 105 PHE A CA 1
ATOM 760 C C . PHE A 1 105 ? 0.36 -18.875 -13.078 1 98.69 105 PHE A C 1
ATOM 762 O O . PHE A 1 105 ? 1.349 -18.844 -13.812 1 98.69 105 PHE A O 1
ATOM 769 N N . HIS A 1 106 ? -0.748 -18.203 -13.289 1 98.38 106 HIS A N 1
ATOM 770 C CA . HIS A 1 106 ? -0.792 -17.312 -14.445 1 98.38 106 HIS A CA 1
ATOM 771 C C . HIS A 1 106 ? -0.103 -15.984 -14.141 1 98.38 106 HIS A C 1
ATOM 773 O O . HIS A 1 106 ? 0.051 -15.609 -12.977 1 98.38 106 HIS A O 1
ATOM 779 N N . GLN A 1 107 ? 0.281 -15.273 -15.172 1 96.5 107 GLN A N 1
ATOM 780 C CA . GLN A 1 107 ? 0.891 -13.953 -15.055 1 96.5 107 GLN A CA 1
ATOM 781 C C . GLN A 1 107 ? -0.16 -12.883 -14.766 1 96.5 107 GLN A C 1
ATOM 783 O O . GLN A 1 107 ? -1.361 -13.156 -14.82 1 96.5 107 GLN A O 1
ATOM 788 N N . ASP A 1 108 ? 0.253 -11.609 -14.242 1 87.25 108 ASP A N 1
ATOM 789 C CA . ASP A 1 108 ? -0.672 -10.484 -14.141 1 87.25 108 ASP A CA 1
ATOM 790 C C . ASP A 1 108 ? -1.094 -10 -15.531 1 87.25 108 ASP A C 1
ATOM 792 O O . ASP A 1 108 ? -2.234 -9.57 -15.719 1 87.25 108 ASP A O 1
ATOM 796 N N . GLY A 1 109 ? -0.255 -10.266 -16.562 1 65.19 109 GLY A N 1
ATOM 797 C CA . GLY A 1 109 ? -0.427 -9.906 -17.969 1 65.19 109 GLY A CA 1
ATOM 798 C C . GLY A 1 109 ? -1.148 -8.586 -18.156 1 65.19 109 GLY A C 1
ATOM 799 O O . GLY A 1 109 ? -1.53 -7.934 -17.188 1 65.19 109 GLY A O 1
ATOM 800 N N . PRO A 1 110 ? -1.222 -8.188 -19.297 1 66.25 110 PRO A N 1
ATOM 801 C CA . PRO A 1 110 ? -1.939 -6.957 -19.641 1 66.25 110 PRO A CA 1
ATOM 802 C C . PRO A 1 110 ? -3.449 -7.078 -19.453 1 66.25 110 PRO A C 1
ATOM 804 O O . PRO A 1 110 ? -4.172 -6.086 -19.562 1 66.25 110 PRO A O 1
ATOM 807 N N . GLN A 1 111 ? -3.799 -8.398 -19.062 1 83.62 111 GLN A N 1
ATOM 808 C CA . GLN A 1 111 ? -5.25 -8.539 -19.031 1 83.62 111 GLN A CA 1
ATOM 809 C C . GLN A 1 111 ? -5.703 -9.297 -17.781 1 83.62 111 GLN A C 1
ATOM 811 O O . GLN A 1 111 ? -5.508 -10.508 -17.672 1 83.62 111 GLN A O 1
ATOM 816 N N . TYR A 1 112 ? -6.34 -8.648 -16.953 1 90.75 112 TYR A N 1
ATOM 817 C CA . TYR A 1 112 ? -6.828 -9.188 -15.688 1 90.75 112 TYR A CA 1
ATOM 818 C C . TYR A 1 112 ? -7.953 -10.188 -15.922 1 90.75 112 TYR A C 1
ATOM 820 O O . TYR A 1 112 ? -8.281 -10.977 -15.031 1 90.75 112 TYR A O 1
ATOM 828 N N . ASN A 1 113 ? -8.523 -10.219 -17.109 1 90.62 113 ASN A N 1
ATOM 829 C CA . ASN A 1 113 ? -9.719 -11.016 -17.344 1 90.62 113 ASN A CA 1
ATOM 830 C C . ASN A 1 113 ? -9.367 -12.43 -17.812 1 90.62 113 ASN A C 1
ATOM 832 O O . ASN A 1 113 ? -10.234 -13.297 -17.875 1 90.62 113 ASN A O 1
ATOM 836 N N . ILE A 1 114 ? -8.094 -12.805 -18.078 1 93.25 114 ILE A N 1
ATOM 837 C CA . ILE A 1 114 ? -7.727 -14.109 -18.641 1 93.25 114 ILE A CA 1
ATOM 838 C C . ILE A 1 114 ? -7.508 -15.109 -17.5 1 93.25 114 ILE A C 1
ATOM 840 O O . ILE A 1 114 ? -8.141 -16.156 -17.469 1 93.25 114 ILE A O 1
ATOM 844 N N . GLY A 1 115 ? -6.621 -14.773 -16.547 1 95.19 115 GLY A N 1
ATOM 845 C CA . GLY A 1 115 ? -6.383 -15.555 -15.344 1 95.19 115 GLY A CA 1
ATOM 846 C C . GLY A 1 115 ? -6.062 -17 -15.633 1 95.19 115 GLY A C 1
ATOM 847 O O . GLY A 1 115 ? -5.18 -17.312 -16.438 1 95.19 115 GLY A O 1
ATOM 848 N N . LYS A 1 116 ? -6.816 -17.906 -15.102 1 97.38 116 LYS A N 1
ATOM 849 C CA . LYS A 1 116 ? -6.625 -19.359 -15.094 1 97.38 116 LYS A CA 1
ATOM 850 C C . LYS A 1 116 ? -6.684 -19.922 -16.516 1 97.38 116 LYS A C 1
ATOM 852 O O . LYS A 1 116 ? -6.109 -20.984 -16.781 1 97.38 116 LYS A O 1
ATOM 857 N N . ALA A 1 117 ? -7.309 -19.234 -17.391 1 97.25 117 ALA A N 1
ATOM 858 C CA . ALA A 1 117 ? -7.547 -19.75 -18.734 1 97.25 117 ALA A CA 1
ATOM 859 C C . ALA A 1 117 ? -6.242 -19.875 -19.516 1 97.25 117 ALA A C 1
ATOM 861 O O . ALA A 1 117 ? -6.105 -20.719 -20.391 1 97.25 117 ALA A O 1
ATOM 862 N N . GLU A 1 118 ? -5.285 -19.078 -19.141 1 97.88 118 GLU A N 1
ATOM 863 C CA . GLU A 1 118 ? -4.043 -19.047 -19.906 1 97.88 118 GLU A CA 1
ATOM 864 C C . GLU A 1 118 ? -3.195 -20.281 -19.641 1 97.88 118 GLU A C 1
ATOM 866 O O . GLU A 1 118 ? -2.93 -21.062 -20.547 1 97.88 118 GLU A O 1
ATOM 871 N N . PRO A 1 119 ? -2.846 -20.562 -18.422 1 98.69 119 PRO A N 1
ATOM 872 C CA . PRO A 1 119 ? -2.076 -21.797 -18.219 1 98.69 119 PRO A CA 1
ATOM 873 C C . PRO A 1 119 ? -2.859 -23.047 -18.609 1 98.69 119 PRO A C 1
ATOM 875 O O . PRO A 1 119 ? -2.264 -24.078 -18.953 1 98.69 119 PRO A O 1
ATOM 878 N N . ALA A 1 120 ? -4.191 -22.984 -18.641 1 98.81 120 ALA A N 1
ATOM 879 C CA . ALA A 1 120 ? -5.023 -24.125 -18.969 1 98.81 120 ALA A CA 1
ATOM 880 C C . ALA A 1 120 ? -5.148 -24.297 -20.484 1 98.81 120 ALA A C 1
ATOM 882 O O . ALA A 1 120 ? -5.773 -25.25 -20.953 1 98.81 120 ALA A O 1
ATOM 883 N N . GLY A 1 121 ? -4.645 -23.344 -21.234 1 98.56 121 GLY A N 1
ATOM 884 C CA . GLY A 1 121 ? -4.613 -23.469 -22.688 1 98.56 121 GLY A CA 1
ATOM 885 C C . GLY A 1 121 ? -5.883 -22.984 -23.359 1 98.56 121 GLY A C 1
ATOM 886 O O . GLY A 1 121 ? -6.227 -23.438 -24.453 1 98.56 121 GLY A O 1
ATOM 887 N N . LEU A 1 122 ? -6.574 -22.078 -22.734 1 98.06 122 LEU A N 1
ATOM 888 C CA . LEU A 1 122 ? -7.895 -21.719 -23.234 1 98.06 122 LEU A CA 1
ATOM 889 C C . LEU A 1 122 ? -7.895 -20.297 -23.781 1 98.06 122 LEU A C 1
ATOM 891 O O . LEU A 1 122 ? -8.75 -19.938 -24.594 1 98.06 122 LEU A O 1
ATOM 895 N N . ALA A 1 123 ? -7.02 -19.438 -23.359 1 95.44 123 ALA A N 1
ATOM 896 C CA . ALA A 1 123 ? -6.941 -18.047 -23.781 1 95.44 123 ALA A CA 1
ATOM 897 C C . ALA A 1 123 ? -5.551 -17.469 -23.531 1 95.44 123 ALA A C 1
ATOM 899 O O . ALA A 1 123 ? -4.73 -18.094 -22.859 1 95.44 123 ALA A O 1
ATOM 900 N N . GLY A 1 124 ? -5.316 -16.391 -24.141 1 94.75 124 GLY A N 1
ATOM 901 C CA . GLY A 1 124 ? -4.059 -15.703 -23.891 1 94.75 124 GLY A CA 1
ATOM 902 C C . GLY A 1 124 ? -2.945 -16.141 -24.828 1 94.75 124 GLY A C 1
ATOM 903 O O . GLY A 1 124 ? -3.189 -16.422 -26 1 94.75 124 GLY A O 1
ATOM 904 N N . ASP A 1 125 ? -1.736 -16.094 -24.297 1 95.5 125 ASP A N 1
ATOM 905 C CA . ASP A 1 125 ? -0.535 -16.391 -25.062 1 95.5 125 ASP A CA 1
ATOM 906 C C . ASP A 1 125 ? -0.236 -17.891 -25.062 1 95.5 125 ASP A C 1
ATOM 908 O O . ASP A 1 125 ? -0.018 -18.484 -24.016 1 95.5 125 ASP A O 1
ATOM 912 N N . ALA A 1 126 ? -0.132 -18.484 -26.234 1 97.06 126 ALA A N 1
ATOM 913 C CA . ALA A 1 126 ? 0.078 -19.922 -26.375 1 97.06 126 ALA A CA 1
ATOM 914 C C . ALA A 1 126 ? 1.405 -20.344 -25.75 1 97.06 126 ALA A C 1
ATOM 916 O O . ALA A 1 126 ? 1.57 -21.5 -25.344 1 97.06 126 ALA A O 1
ATOM 917 N N . ASN A 1 127 ? 2.311 -19.422 -25.609 1 97.38 127 ASN A N 1
ATOM 918 C CA . ASN A 1 127 ? 3.586 -19.719 -24.969 1 97.38 127 ASN A CA 1
ATOM 919 C C . ASN A 1 127 ? 3.424 -19.906 -23.453 1 97.38 127 ASN A C 1
ATOM 921 O O . ASN A 1 127 ? 4.348 -20.359 -22.781 1 97.38 127 ASN A O 1
ATOM 925 N N . LEU A 1 128 ? 2.252 -19.672 -22.969 1 97.94 128 LEU A N 1
ATOM 926 C CA . LEU A 1 128 ? 2.031 -19.75 -21.531 1 97.94 128 LEU A CA 1
ATOM 927 C C . LEU A 1 128 ? 0.982 -20.812 -21.203 1 97.94 128 LEU A C 1
ATOM 929 O O . LEU A 1 128 ? 0.376 -20.781 -20.125 1 97.94 128 LEU A O 1
ATOM 933 N N . PHE A 1 129 ? 0.815 -21.766 -22.078 1 98.75 129 PHE A N 1
ATOM 934 C CA . PHE A 1 129 ? -0.093 -22.891 -21.875 1 98.75 129 PHE A CA 1
ATOM 935 C C . PHE A 1 129 ? 0.593 -24.016 -21.109 1 98.75 129 PHE A C 1
ATOM 937 O O . PHE A 1 129 ? 0.37 -25.188 -21.391 1 98.75 129 PHE A O 1
ATOM 944 N N . TYR A 1 130 ? 1.391 -23.594 -20.156 1 98.88 130 TYR A N 1
ATOM 945 C CA . TYR A 1 130 ? 2.27 -24.562 -19.5 1 98.88 130 TYR A CA 1
ATOM 946 C C . TYR A 1 130 ? 1.475 -25.531 -18.625 1 98.88 130 TYR A C 1
ATOM 948 O O . TYR A 1 130 ? 1.919 -26.641 -18.359 1 98.88 130 TYR A O 1
ATOM 956 N N . GLY A 1 131 ? 0.26 -25.156 -18.109 1 98.94 131 GLY A N 1
ATOM 957 C CA . GLY A 1 131 ? -0.577 -26.125 -17.422 1 98.94 131 GLY A CA 1
ATOM 958 C C . GLY A 1 131 ? -1.039 -27.25 -18.328 1 98.94 131 GLY A C 1
ATOM 959 O O . GLY A 1 131 ? -0.97 -28.422 -17.938 1 98.94 131 GLY A O 1
ATOM 960 N N . LEU A 1 132 ? -1.471 -26.906 -19.469 1 98.88 132 LEU A N 1
ATOM 961 C CA . LEU A 1 132 ? -1.897 -27.906 -20.453 1 98.88 132 LEU A CA 1
ATOM 962 C C . LEU A 1 132 ? -0.728 -28.781 -20.891 1 98.88 132 LEU A C 1
ATOM 964 O O . LEU A 1 132 ? -0.877 -30 -21.016 1 98.88 132 LEU A O 1
ATOM 968 N N . ASP A 1 133 ? 0.423 -28.188 -21.125 1 98.88 133 ASP A N 1
ATOM 969 C CA . ASP A 1 133 ? 1.607 -28.922 -21.547 1 98.88 133 ASP A CA 1
ATOM 970 C C . ASP A 1 133 ? 1.997 -29.969 -20.5 1 98.88 133 ASP A C 1
ATOM 972 O O . ASP A 1 133 ? 2.328 -31.109 -20.844 1 98.88 133 ASP A O 1
ATOM 976 N N . LEU A 1 134 ? 1.964 -29.562 -19.234 1 98.88 134 LEU A N 1
ATOM 977 C CA . LEU A 1 134 ? 2.375 -30.484 -18.172 1 98.88 134 LEU A CA 1
ATOM 978 C C . LEU A 1 134 ? 1.312 -31.547 -17.938 1 98.88 134 LEU A C 1
ATOM 980 O O . LEU A 1 134 ? 1.635 -32.688 -17.594 1 98.88 134 LEU A O 1
ATOM 984 N N . PHE A 1 135 ? 0.046 -31.203 -18.141 1 98.88 135 PHE A N 1
ATOM 985 C CA . PHE A 1 135 ? -1.013 -32.188 -18.172 1 98.88 135 PHE A CA 1
ATOM 986 C C . PHE A 1 135 ? -0.725 -33.281 -19.219 1 98.88 135 PHE A C 1
ATOM 988 O O . PHE A 1 135 ? -0.787 -34.469 -18.922 1 98.88 135 PHE A O 1
ATOM 995 N N . ARG A 1 136 ? -0.339 -32.875 -20.375 1 98.62 136 ARG A N 1
ATOM 996 C CA . ARG A 1 136 ? -0.058 -33.781 -21.469 1 98.62 136 ARG A CA 1
ATOM 997 C C . ARG A 1 136 ? 1.16 -34.656 -21.172 1 98.62 136 ARG A C 1
ATOM 999 O O . ARG A 1 136 ? 1.37 -35.688 -21.812 1 98.62 136 ARG A O 1
ATOM 1006 N N . ARG A 1 137 ? 1.844 -34.25 -20.188 1 98.31 137 ARG A N 1
ATOM 1007 C CA . ARG A 1 137 ? 3.035 -35 -19.797 1 98.31 137 ARG A CA 1
ATOM 1008 C C . ARG A 1 137 ? 2.771 -35.812 -18.531 1 98.31 137 ARG A C 1
ATOM 1010 O O . ARG A 1 137 ? 3.709 -36.281 -17.875 1 98.31 137 ARG A O 1
ATOM 1017 N N . GLY A 1 138 ? 1.561 -35.875 -18.094 1 98.31 138 GLY A N 1
ATOM 1018 C CA . GLY A 1 138 ? 1.163 -36.875 -17.109 1 98.31 138 GLY A CA 1
ATOM 1019 C C . GLY A 1 138 ? 0.959 -36.281 -15.719 1 98.31 138 GLY A C 1
ATOM 1020 O O . GLY A 1 138 ? 0.812 -37.031 -14.742 1 98.31 138 GLY A O 1
ATOM 1021 N N . HIS A 1 139 ? 0.926 -34.969 -15.633 1 98.88 139 HIS A N 1
ATOM 1022 C CA . HIS A 1 139 ? 0.717 -34.344 -14.328 1 98.88 139 HIS A CA 1
ATOM 1023 C C . HIS A 1 139 ? -0.746 -33.969 -14.133 1 98.88 139 HIS A C 1
ATOM 1025 O O . HIS A 1 139 ? -1.409 -33.531 -15.07 1 98.88 139 HIS A O 1
ATOM 1031 N N . VAL A 1 140 ? -1.248 -34.156 -12.891 1 98.94 140 VAL A N 1
ATOM 1032 C CA . VAL A 1 140 ? -2.451 -33.438 -12.5 1 98.94 140 VAL A CA 1
ATOM 1033 C C . VAL A 1 140 ? -2.131 -31.953 -12.336 1 98.94 140 VAL A C 1
ATOM 1035 O O . VAL A 1 140 ? -1.146 -31.594 -11.688 1 98.94 140 VAL A O 1
ATOM 1038 N N . VAL A 1 141 ? -2.926 -31.078 -12.992 1 99 141 VAL A N 1
ATOM 1039 C CA . VAL A 1 141 ? -2.566 -29.672 -12.953 1 99 141 VAL A CA 1
ATOM 1040 C C . VAL A 1 141 ? -3.744 -28.844 -12.43 1 99 141 VAL A C 1
ATOM 1042 O O . VAL A 1 141 ? -4.875 -29 -12.891 1 99 141 VAL A O 1
ATOM 1045 N N . LEU A 1 142 ? -3.492 -28.047 -11.422 1 99 142 LEU A N 1
ATOM 1046 C CA . LEU A 1 142 ? -4.449 -27.062 -10.945 1 99 142 LEU A CA 1
ATOM 1047 C C . LEU A 1 142 ? -4.051 -25.656 -11.383 1 99 142 LEU A C 1
ATOM 1049 O O . LEU A 1 142 ? -2.928 -25.219 -11.125 1 99 142 LEU A O 1
ATOM 1053 N N . CYS A 1 143 ? -4.934 -24.969 -12.117 1 98.94 143 CYS A N 1
ATOM 1054 C CA . CYS A 1 143 ? -4.766 -23.594 -12.57 1 98.94 143 CYS A CA 1
ATOM 1055 C C . CYS A 1 143 ? -5.773 -22.672 -11.898 1 98.94 143 CYS A C 1
ATOM 1057 O O . CYS A 1 143 ? -6.844 -22.406 -12.445 1 98.94 143 CYS A O 1
ATOM 1059 N N . PRO A 1 144 ? -5.43 -22.078 -10.789 1 98.81 144 PRO A N 1
ATOM 1060 C CA . PRO A 1 144 ? -6.383 -21.188 -10.117 1 98.81 144 PRO A CA 1
ATOM 1061 C C . PRO A 1 144 ? -6.297 -19.75 -10.602 1 98.81 144 PRO A C 1
ATOM 1063 O O . PRO A 1 144 ? -5.238 -19.312 -11.047 1 98.81 144 PRO A O 1
ATOM 1066 N N . ASP A 1 145 ? -7.418 -19.031 -10.547 1 97.56 145 ASP A N 1
ATOM 1067 C CA . ASP A 1 145 ? -7.359 -17.578 -10.648 1 97.56 145 ASP A CA 1
ATOM 1068 C C . ASP A 1 145 ? -6.641 -16.969 -9.445 1 97.56 145 ASP A C 1
ATOM 1070 O O . ASP A 1 145 ? -7.066 -17.156 -8.305 1 97.56 145 ASP A O 1
ATOM 1074 N N . ARG A 1 146 ? -5.578 -16.312 -9.75 1 97.75 146 ARG A N 1
ATOM 1075 C CA . ARG A 1 146 ? -4.898 -15.586 -8.68 1 97.75 146 ARG A CA 1
ATOM 1076 C C . ARG A 1 146 ? -5.742 -14.422 -8.18 1 97.75 146 ARG A C 1
ATOM 1078 O O . ARG A 1 146 ? -6.793 -14.117 -8.75 1 97.75 146 ARG A O 1
ATOM 1085 N N . PHE A 1 147 ? -5.281 -13.836 -7.102 1 96.62 147 PHE A N 1
ATOM 1086 C CA . PHE A 1 147 ? -5.988 -12.75 -6.434 1 96.62 147 PHE A CA 1
ATOM 1087 C C . PHE A 1 147 ? -6.395 -11.672 -7.434 1 96.62 147 PHE A C 1
ATOM 1089 O O . PHE A 1 147 ? -5.559 -11.18 -8.195 1 96.62 147 PHE A O 1
ATOM 1096 N N . TYR A 1 148 ? -7.688 -11.375 -7.562 1 94.5 148 TYR A N 1
ATOM 1097 C CA . TYR A 1 148 ? -8.367 -10.336 -8.328 1 94.5 148 TYR A CA 1
ATOM 1098 C C . TYR A 1 148 ? -8.156 -10.539 -9.828 1 94.5 148 TYR A C 1
ATOM 1100 O O . TYR A 1 148 ? -7.988 -9.57 -10.57 1 94.5 148 TYR A O 1
ATOM 1108 N N . HIS A 1 149 ? -8.117 -11.703 -10.297 1 94.62 149 HIS A N 1
ATOM 1109 C CA . HIS A 1 149 ? -8.031 -12 -11.719 1 94.62 149 HIS A CA 1
ATOM 1110 C C . HIS A 1 149 ? -9.227 -12.828 -12.18 1 94.62 149 HIS A C 1
ATOM 1112 O O . HIS A 1 149 ? -9.773 -13.617 -11.414 1 94.62 149 HIS A O 1
ATOM 1118 N N . ALA A 1 150 ? -9.586 -12.586 -13.406 1 93.44 150 ALA A N 1
ATOM 1119 C CA . ALA A 1 150 ? -10.617 -13.336 -14.117 1 93.44 150 ALA A CA 1
ATOM 1120 C C . ALA A 1 150 ? -11.906 -13.383 -13.305 1 93.44 150 ALA A C 1
ATOM 1122 O O . ALA A 1 150 ? -12.484 -12.344 -12.977 1 93.44 150 ALA A O 1
ATOM 1123 N N . GLU A 1 151 ? -12.32 -14.57 -12.852 1 93.44 151 GLU A N 1
ATOM 1124 C CA . GLU A 1 151 ? -13.641 -14.672 -12.234 1 93.44 151 GLU A CA 1
ATOM 1125 C C . GLU A 1 151 ? -13.57 -14.352 -10.742 1 93.44 151 GLU A C 1
ATOM 1127 O O . GLU A 1 151 ? -14.594 -14.328 -10.062 1 93.44 151 GLU A O 1
ATOM 1132 N N . ARG A 1 152 ? -12.375 -14.031 -10.32 1 93 152 ARG A N 1
ATOM 1133 C CA . ARG A 1 152 ? -12.195 -13.641 -8.922 1 93 152 ARG A CA 1
ATOM 1134 C C . ARG A 1 152 ? -12.312 -12.133 -8.758 1 93 152 ARG A C 1
ATOM 1136 O O . ARG A 1 152 ? -12.297 -11.625 -7.633 1 93 152 ARG A O 1
ATOM 1143 N N . ARG A 1 153 ? -12.453 -11.391 -9.836 1 91.75 153 ARG A N 1
ATOM 1144 C CA . ARG A 1 153 ? -12.617 -9.945 -9.797 1 91.75 153 ARG A CA 1
ATOM 1145 C C . ARG A 1 153 ? -13.969 -9.562 -9.195 1 91.75 153 ARG A C 1
ATOM 1147 O O . ARG A 1 153 ? -14.992 -10.172 -9.516 1 91.75 153 ARG A O 1
ATOM 1154 N N . ARG A 1 154 ? -13.945 -8.664 -8.289 1 88.06 154 ARG A N 1
ATOM 1155 C CA . ARG A 1 154 ? -15.148 -8.125 -7.676 1 88.06 154 ARG A CA 1
ATOM 1156 C C . ARG A 1 154 ? -15.391 -6.68 -8.109 1 88.06 154 ARG A C 1
ATOM 1158 O O . ARG A 1 154 ? -14.438 -5.926 -8.32 1 88.06 154 ARG A O 1
ATOM 1165 N N . GLY A 1 155 ? -16.641 -6.289 -8.172 1 83.44 155 GLY A N 1
ATOM 1166 C CA . GLY A 1 155 ? -17 -4.91 -8.477 1 83.44 155 GLY A CA 1
ATOM 1167 C C . GLY A 1 155 ? -17.047 -4.625 -9.969 1 83.44 155 GLY A C 1
ATOM 1168 O O . GLY A 1 155 ? -17.078 -3.463 -10.383 1 83.44 155 GLY A O 1
ATOM 1169 N N . VAL A 1 156 ? -16.859 -5.609 -10.781 1 84.31 156 VAL A N 1
ATOM 1170 C CA . VAL A 1 156 ? -16.922 -5.461 -12.227 1 84.31 156 VAL A CA 1
ATOM 1171 C C . VAL A 1 156 ? -17.922 -6.445 -12.805 1 84.31 156 VAL A C 1
ATOM 1173 O O . VAL A 1 156 ? -18.047 -7.574 -12.32 1 84.31 156 VAL A O 1
ATOM 1176 N N . ASP A 1 157 ? -18.594 -5.887 -13.75 1 78.69 157 ASP A N 1
ATOM 1177 C CA . ASP A 1 157 ? -19.453 -6.789 -14.508 1 78.69 157 ASP A CA 1
ATOM 1178 C C . ASP A 1 157 ? -18.625 -7.852 -15.227 1 78.69 157 ASP A C 1
ATOM 1180 O O . ASP A 1 157 ? -17.766 -7.527 -16.047 1 78.69 157 ASP A O 1
ATOM 1184 N N . PRO A 1 158 ? -18.875 -9.109 -14.875 1 73.5 158 PRO A N 1
ATOM 1185 C CA . PRO A 1 158 ? -18.094 -10.188 -15.5 1 73.5 158 PRO A CA 1
ATOM 1186 C C . PRO A 1 158 ? -18.156 -10.148 -17.031 1 73.5 158 PRO A C 1
ATOM 1188 O O . PRO A 1 158 ? -17.25 -10.633 -17.703 1 73.5 158 PRO A O 1
ATOM 1191 N N . ALA A 1 159 ? -19.219 -9.555 -17.484 1 74.75 159 ALA A N 1
ATOM 1192 C CA . ALA A 1 159 ? -19.422 -9.523 -18.938 1 74.75 159 ALA A CA 1
ATOM 1193 C C . ALA A 1 159 ? -18.797 -8.266 -19.547 1 74.75 159 ALA A C 1
ATOM 1195 O O . ALA A 1 159 ? -18.766 -8.109 -20.766 1 74.75 159 ALA A O 1
ATOM 1196 N N . ALA A 1 160 ? -18.25 -7.418 -18.688 1 78.44 160 ALA A N 1
ATOM 1197 C CA . ALA A 1 160 ? -17.688 -6.176 -19.203 1 78.44 160 ALA A CA 1
ATOM 1198 C C . ALA A 1 160 ? -16.422 -6.445 -20.016 1 78.44 160 ALA A C 1
ATOM 1200 O O . ALA A 1 160 ? -15.672 -7.391 -19.719 1 78.44 160 ALA A O 1
ATOM 1201 N N . PRO A 1 161 ? -16.25 -5.684 -21.062 1 82.25 161 PRO A N 1
ATOM 1202 C CA . PRO A 1 161 ? -15.016 -5.836 -21.828 1 82.25 161 PRO A CA 1
ATOM 1203 C C . PRO A 1 161 ? -13.766 -5.648 -20.969 1 82.25 161 PRO A C 1
ATOM 1205 O O . PRO A 1 161 ? -13.828 -5.039 -19.906 1 82.25 161 PRO A O 1
ATOM 1208 N N . ALA A 1 162 ? -12.727 -6.293 -21.484 1 83.81 162 ALA A N 1
ATOM 1209 C CA . ALA A 1 162 ? -11.438 -6.129 -20.812 1 83.81 162 ALA A CA 1
ATOM 1210 C C . ALA A 1 162 ? -11.07 -4.656 -20.688 1 83.81 162 ALA A C 1
ATOM 1212 O O . ALA A 1 162 ? -11.211 -3.889 -21.641 1 83.81 162 ALA A O 1
ATOM 1213 N N . ASP A 1 163 ? -10.742 -4.164 -19.516 1 89.81 163 ASP A N 1
ATOM 1214 C CA . ASP A 1 163 ? -10.305 -2.812 -19.188 1 89.81 163 ASP A CA 1
ATOM 1215 C C . ASP A 1 163 ? -9.203 -2.838 -18.125 1 89.81 163 ASP A C 1
ATOM 1217 O O . ASP A 1 163 ? -9.484 -2.84 -16.922 1 89.81 163 ASP A O 1
ATOM 1221 N N . ASN A 1 164 ? -8.031 -2.758 -18.641 1 87.94 164 ASN A N 1
ATOM 1222 C CA . ASN A 1 164 ? -6.887 -2.93 -17.766 1 87.94 164 ASN A CA 1
ATOM 1223 C C . ASN A 1 164 ? -6.754 -1.765 -16.781 1 87.94 164 ASN A C 1
ATOM 1225 O O . ASN A 1 164 ? -6.324 -1.949 -15.641 1 87.94 164 ASN A O 1
ATOM 1229 N N . ALA A 1 165 ? -7.039 -0.608 -17.297 1 87.88 165 ALA A N 1
ATOM 1230 C CA . ALA A 1 165 ? -6.949 0.562 -16.422 1 87.88 165 ALA A CA 1
ATOM 1231 C C . ALA A 1 165 ? -7.934 0.458 -15.266 1 87.88 165 ALA A C 1
ATOM 1233 O O . ALA A 1 165 ? -7.566 0.687 -14.109 1 87.88 165 ALA A O 1
ATOM 1234 N N . ARG A 1 166 ? -9.125 0.066 -15.523 1 89.5 166 ARG A N 1
ATOM 1235 C CA . ARG A 1 166 ? -10.141 -0.137 -14.5 1 89.5 166 ARG A CA 1
ATOM 1236 C C . ARG A 1 166 ? -9.734 -1.243 -13.531 1 89.5 166 ARG A C 1
ATOM 1238 O O . ARG A 1 166 ? -9.797 -1.064 -12.312 1 89.5 166 ARG A O 1
ATOM 1245 N N . ASP A 1 167 ? -9.289 -2.338 -14.078 1 92 167 ASP A N 1
ATOM 1246 C CA . ASP A 1 167 ? -8.977 -3.506 -13.266 1 92 167 ASP A CA 1
ATOM 1247 C C . ASP A 1 167 ? -7.758 -3.25 -12.383 1 92 167 ASP A C 1
ATOM 1249 O O . ASP A 1 167 ? -7.691 -3.732 -11.25 1 92 167 ASP A O 1
ATOM 1253 N N . SER A 1 168 ? -6.816 -2.473 -12.961 1 91.31 168 SER A N 1
ATOM 1254 C CA . SER A 1 168 ? -5.645 -2.135 -12.164 1 91.31 168 SER A CA 1
ATOM 1255 C C . SER A 1 168 ? -6.023 -1.281 -10.961 1 91.31 168 SER A C 1
ATOM 1257 O O . SER A 1 168 ? -5.484 -1.468 -9.867 1 91.31 168 SER A O 1
ATOM 1259 N N . LYS A 1 169 ? -6.918 -0.366 -11.156 1 90.62 169 LYS A N 1
ATOM 1260 C CA . LYS A 1 169 ? -7.387 0.487 -10.07 1 90.62 169 LYS A CA 1
ATOM 1261 C C . LYS A 1 169 ? -8.133 -0.327 -9.016 1 90.62 169 LYS A C 1
ATOM 1263 O O . LYS A 1 169 ? -7.957 -0.102 -7.812 1 90.62 169 LYS A O 1
ATOM 1268 N N . LEU A 1 170 ? -8.914 -1.219 -9.469 1 92.31 170 LEU A N 1
ATOM 1269 C CA . LEU A 1 170 ? -9.68 -2.041 -8.539 1 92.31 170 LEU A CA 1
ATOM 1270 C C . LEU A 1 170 ? -8.773 -3.018 -7.801 1 92.31 170 LEU A C 1
ATOM 1272 O O . LEU A 1 170 ? -8.977 -3.283 -6.613 1 92.31 170 LEU A O 1
ATOM 1276 N N . TYR A 1 171 ? -7.789 -3.564 -8.508 1 94.38 171 TYR A N 1
ATOM 1277 C CA . TYR A 1 171 ? -6.777 -4.379 -7.848 1 94.38 171 TYR A CA 1
ATOM 1278 C C . TYR A 1 171 ? -6.098 -3.6 -6.727 1 94.38 171 TYR A C 1
ATOM 1280 O O . TYR A 1 171 ? -5.969 -4.098 -5.605 1 94.38 171 TYR A O 1
ATOM 1288 N N . ASP A 1 172 ? -5.715 -2.396 -7.059 1 95 172 ASP A N 1
ATOM 1289 C CA . ASP A 1 172 ? -5.062 -1.514 -6.102 1 95 172 ASP A CA 1
ATOM 1290 C C . ASP A 1 172 ? -5.941 -1.287 -4.875 1 95 172 ASP A C 1
ATOM 1292 O O . ASP A 1 172 ? -5.461 -1.351 -3.738 1 95 172 ASP A O 1
ATOM 1296 N N . HIS A 1 173 ? -7.203 -1.091 -5.07 1 95.75 173 HIS A N 1
ATOM 1297 C CA . HIS A 1 173 ? -8.172 -0.916 -3.994 1 95.75 173 HIS A CA 1
ATOM 1298 C C . HIS A 1 173 ? -8.258 -2.164 -3.123 1 95.75 173 HIS A C 1
ATOM 1300 O O . HIS A 1 173 ? -8.289 -2.068 -1.895 1 95.75 173 HIS A O 1
ATOM 1306 N N . ARG A 1 174 ? -8.258 -3.309 -3.717 1 96.06 174 ARG A N 1
ATOM 1307 C CA . ARG A 1 174 ? -8.375 -4.566 -2.986 1 96.06 174 ARG A CA 1
ATOM 1308 C C . ARG A 1 174 ? -7.121 -4.836 -2.164 1 96.06 174 ARG A C 1
ATOM 1310 O O . ARG A 1 174 ? -7.195 -5.422 -1.08 1 96.06 174 ARG A O 1
ATOM 1317 N N . VAL A 1 175 ? -5.973 -4.434 -2.734 1 97.62 175 VAL A N 1
ATOM 1318 C CA . VAL A 1 175 ? -4.746 -4.555 -1.957 1 97.62 175 VAL A CA 1
ATOM 1319 C C . VAL A 1 175 ? -4.82 -3.658 -0.724 1 97.62 175 VAL A C 1
ATOM 1321 O O . VAL A 1 175 ? -4.328 -4.02 0.346 1 97.62 175 VAL A O 1
ATOM 1324 N N . GLY A 1 176 ? -5.477 -2.492 -0.868 1 97.94 176 GLY A N 1
ATOM 1325 C CA . GLY A 1 176 ? -5.73 -1.657 0.294 1 97.94 176 GLY A CA 1
ATOM 1326 C C . GLY A 1 176 ? -6.516 -2.367 1.381 1 97.94 176 GLY A C 1
ATOM 1327 O O . GLY A 1 176 ? -6.227 -2.207 2.568 1 97.94 176 GLY A O 1
ATOM 1328 N N . GLN A 1 177 ? -7.473 -3.189 0.991 1 97.5 177 GLN A N 1
ATOM 1329 C CA . GLN A 1 177 ? -8.234 -3.99 1.943 1 97.5 177 GLN A CA 1
ATOM 1330 C C . GLN A 1 177 ? -7.332 -4.984 2.672 1 97.5 177 GLN A C 1
ATOM 1332 O O . GLN A 1 177 ? -7.457 -5.172 3.883 1 97.5 177 GLN A O 1
ATOM 1337 N N . LEU A 1 178 ? -6.422 -5.539 1.904 1 98 178 LEU A N 1
ATOM 1338 C CA . LEU A 1 178 ? -5.465 -6.457 2.514 1 98 178 LEU A CA 1
ATOM 1339 C C . LEU A 1 178 ? -4.578 -5.73 3.521 1 98 178 LEU A C 1
ATOM 1341 O O . LEU A 1 178 ? -4.375 -6.211 4.637 1 98 178 LEU A O 1
ATOM 1345 N N . LEU A 1 179 ? -4.109 -4.578 3.141 1 98.56 179 LEU A N 1
ATOM 1346 C CA . LEU A 1 179 ? -3.225 -3.824 4.02 1 98.56 179 LEU A CA 1
ATOM 1347 C C . LEU A 1 179 ? -3.922 -3.482 5.332 1 98.56 179 LEU A C 1
ATOM 1349 O O . LEU A 1 179 ? -3.32 -3.576 6.402 1 98.56 179 LEU A O 1
ATOM 1353 N N . LEU A 1 180 ? -5.188 -3.125 5.254 1 98.19 180 LEU A N 1
ATOM 1354 C CA . LEU A 1 180 ? -5.945 -2.799 6.461 1 98.19 180 LEU A CA 1
ATOM 1355 C C . LEU A 1 180 ? -5.98 -3.988 7.414 1 98.19 180 LEU A C 1
ATOM 1357 O O . LEU A 1 180 ? -6.051 -3.809 8.633 1 98.19 180 LEU A O 1
ATOM 1361 N N . ARG A 1 181 ? -5.848 -5.168 6.891 1 97.5 181 ARG A N 1
ATOM 1362 C CA . ARG A 1 181 ? -5.902 -6.387 7.691 1 97.5 181 ARG A CA 1
ATOM 1363 C C . ARG A 1 181 ? -4.504 -6.848 8.078 1 97.5 181 ARG A C 1
ATOM 1365 O O . ARG A 1 181 ? -4.332 -7.945 8.617 1 97.5 181 ARG A O 1
ATOM 1372 N N . GLY A 1 182 ? -3.486 -6.07 7.758 1 97.44 182 GLY A N 1
ATOM 1373 C CA . GLY A 1 182 ? -2.105 -6.422 8.055 1 97.44 182 GLY A CA 1
ATOM 1374 C C . GLY A 1 182 ? -1.513 -7.402 7.059 1 97.44 182 GLY A C 1
ATOM 1375 O O . GLY A 1 182 ? -0.528 -8.078 7.359 1 97.44 182 GLY A O 1
ATOM 1376 N N . ARG A 1 183 ? -2.174 -7.504 5.977 1 97.81 183 ARG A N 1
ATOM 1377 C CA . ARG A 1 183 ? -1.753 -8.422 4.926 1 97.81 183 ARG A CA 1
ATOM 1378 C C . ARG A 1 183 ? -1.248 -7.66 3.703 1 97.81 183 ARG A C 1
ATOM 1380 O O . ARG A 1 183 ? -1.032 -6.449 3.766 1 97.81 183 ARG A O 1
ATOM 1387 N N . ASN A 1 184 ? -0.854 -8.305 2.65 1 98.25 184 ASN A N 1
ATOM 1388 C CA . ASN A 1 184 ? -0.4 -7.73 1.388 1 98.25 184 ASN A CA 1
ATOM 1389 C C . ASN A 1 184 ? -0.612 -8.695 0.225 1 98.25 184 ASN A C 1
ATOM 1391 O O . ASN A 1 184 ? -1.029 -9.836 0.429 1 98.25 184 ASN A O 1
ATOM 1395 N N . SER A 1 185 ? -0.365 -8.219 -0.95 1 97.31 185 SER A N 1
ATOM 1396 C CA . SER A 1 185 ? -0.703 -9 -2.135 1 97.31 185 SER A CA 1
ATOM 1397 C C . SER A 1 185 ? 0.181 -10.234 -2.254 1 97.31 185 SER A C 1
ATOM 1399 O O . SER A 1 185 ? -0.279 -11.297 -2.684 1 97.31 185 SER A O 1
ATOM 1401 N N . ILE A 1 186 ? 1.447 -10.164 -1.867 1 97.94 186 ILE A N 1
ATOM 1402 C CA . ILE A 1 186 ? 2.369 -11.289 -1.963 1 97.94 186 ILE A CA 1
ATOM 1403 C C . ILE A 1 186 ? 1.965 -12.375 -0.965 1 97.94 186 ILE A C 1
ATOM 1405 O O . ILE A 1 186 ? 1.887 -13.555 -1.316 1 97.94 186 ILE A O 1
ATOM 1409 N N . GLY A 1 187 ? 1.664 -11.945 0.235 1 98.5 187 GLY A N 1
ATOM 1410 C CA . GLY A 1 187 ? 1.17 -12.883 1.23 1 98.5 187 GLY A CA 1
ATOM 1411 C C . GLY A 1 187 ? -0.129 -13.555 0.824 1 98.5 187 GLY A C 1
ATOM 1412 O O . GLY A 1 187 ? -0.324 -14.742 1.08 1 98.5 187 GLY A O 1
ATOM 1413 N N . LYS A 1 188 ? -1 -12.789 0.257 1 98.5 188 LYS A N 1
ATOM 1414 C CA . LYS A 1 188 ? -2.271 -13.344 -0.2 1 98.5 188 LYS A CA 1
ATOM 1415 C C . LYS A 1 188 ? -2.055 -14.406 -1.271 1 98.5 188 LYS A C 1
ATOM 1417 O O . LYS A 1 188 ? -2.713 -15.445 -1.26 1 98.5 188 LYS A O 1
ATOM 1422 N N . ASP A 1 189 ? -1.151 -14.172 -2.195 1 98.12 189 ASP A N 1
ATOM 1423 C CA . ASP A 1 189 ? -0.82 -15.164 -3.213 1 98.12 189 ASP A CA 1
ATOM 1424 C C . ASP A 1 189 ? -0.292 -16.453 -2.574 1 98.12 189 ASP A C 1
ATOM 1426 O O . ASP A 1 189 ? -0.678 -17.547 -2.973 1 98.12 189 ASP A O 1
ATOM 1430 N N . VAL A 1 190 ? 0.585 -16.297 -1.599 1 98.69 190 VAL A N 1
ATOM 1431 C CA . VAL A 1 190 ? 1.164 -17.453 -0.913 1 98.69 190 VAL A CA 1
ATOM 1432 C C . VAL A 1 190 ? 0.066 -18.219 -0.192 1 98.69 190 VAL A C 1
ATOM 1434 O O . VAL A 1 190 ? -0.011 -19.453 -0.306 1 98.69 190 VAL A O 1
ATOM 1437 N N . PHE A 1 191 ? -0.773 -17.484 0.504 1 98.75 191 PHE A N 1
ATOM 1438 C CA . PHE A 1 191 ? -1.865 -18.125 1.231 1 98.75 191 PHE A CA 1
ATOM 1439 C C . PHE A 1 191 ? -2.762 -18.906 0.283 1 98.75 191 PHE A C 1
ATOM 1441 O O . PHE A 1 191 ? -3.096 -20.062 0.552 1 98.75 191 PHE A O 1
ATOM 1448 N N . ASP A 1 192 ? -3.146 -18.281 -0.785 1 98.81 192 ASP A N 1
ATOM 1449 C CA . ASP A 1 192 ? -4.004 -18.922 -1.771 1 98.81 192 ASP A CA 1
ATOM 1450 C C . ASP A 1 192 ? -3.336 -20.172 -2.34 1 98.81 192 ASP A C 1
ATOM 1452 O O . ASP A 1 192 ? -4 -21.188 -2.568 1 98.81 192 ASP A O 1
ATOM 1456 N N . ALA A 1 193 ? -2.076 -20.094 -2.584 1 98.88 193 ALA A N 1
ATOM 1457 C CA . ALA A 1 193 ? -1.334 -21.234 -3.111 1 98.88 193 ALA A CA 1
ATOM 1458 C C . ALA A 1 193 ? -1.298 -22.375 -2.102 1 98.88 193 ALA A C 1
ATOM 1460 O O . ALA A 1 193 ? -1.368 -23.547 -2.48 1 98.88 193 ALA A O 1
ATOM 1461 N N . MET A 1 194 ? -1.169 -22.047 -0.859 1 98.81 194 MET A N 1
ATOM 1462 C CA . MET A 1 194 ? -1.177 -23.062 0.179 1 98.81 194 MET A CA 1
ATOM 1463 C C . MET A 1 194 ? -2.535 -23.766 0.25 1 98.81 194 MET A C 1
ATOM 1465 O O . MET A 1 194 ? -2.607 -24.984 0.413 1 98.81 194 MET A O 1
ATOM 1469 N N . VAL A 1 195 ? -3.592 -23.016 0.105 1 98.88 195 VAL A N 1
ATOM 1470 C CA . VAL A 1 195 ? -4.938 -23.578 0.066 1 98.88 195 VAL A CA 1
ATOM 1471 C C . VAL A 1 195 ? -5.074 -24.5 -1.142 1 98.88 195 VAL A C 1
ATOM 1473 O O . VAL A 1 195 ? -5.613 -25.609 -1.029 1 98.88 195 VAL A O 1
ATOM 1476 N N . ALA A 1 196 ? -4.605 -24.031 -2.246 1 98.88 196 ALA A N 1
ATOM 1477 C CA . ALA A 1 196 ? -4.629 -24.844 -3.459 1 98.88 196 ALA A CA 1
ATOM 1478 C C . ALA A 1 196 ? -3.82 -26.125 -3.279 1 98.88 196 ALA A C 1
ATOM 1480 O O . ALA A 1 196 ? -4.203 -27.188 -3.783 1 98.88 196 ALA A O 1
ATOM 1481 N N . THR A 1 197 ? -2.729 -26.031 -2.617 1 98.88 197 THR A N 1
ATOM 1482 C CA . THR A 1 197 ? -1.891 -27.188 -2.344 1 98.88 197 THR A CA 1
ATOM 1483 C C . THR A 1 197 ? -2.631 -28.188 -1.467 1 98.88 197 THR A C 1
ATOM 1485 O O . THR A 1 197 ? -2.539 -29.406 -1.688 1 98.88 197 THR A O 1
ATOM 1488 N N . ASP A 1 198 ? -3.338 -27.672 -0.416 1 98.81 198 ASP A N 1
ATOM 1489 C CA . ASP A 1 198 ? -4.184 -28.531 0.391 1 98.81 198 ASP A CA 1
ATOM 1490 C C . ASP A 1 198 ? -5.152 -29.328 -0.486 1 98.81 198 ASP A C 1
ATOM 1492 O O . ASP A 1 198 ? -5.332 -30.531 -0.294 1 98.81 198 ASP A O 1
ATOM 1496 N N . LEU A 1 199 ? -5.715 -28.656 -1.409 1 98.81 199 LEU A N 1
ATOM 1497 C CA . LEU A 1 199 ? -6.68 -29.281 -2.307 1 98.81 199 LEU A CA 1
ATOM 1498 C C . LEU A 1 199 ? -6.02 -30.359 -3.154 1 98.81 199 LEU A C 1
ATOM 1500 O O . LEU A 1 199 ? -6.504 -31.484 -3.209 1 98.81 199 LEU A O 1
ATOM 1504 N N . LEU A 1 200 ? -4.891 -30.047 -3.768 1 98.69 200 LEU A N 1
ATOM 1505 C CA . LEU A 1 200 ? -4.172 -31.016 -4.59 1 98.69 200 LEU A CA 1
ATOM 1506 C C . LEU A 1 200 ? -3.791 -32.25 -3.771 1 98.69 200 LEU A C 1
ATOM 1508 O O . LEU A 1 200 ? -4.004 -33.375 -4.211 1 98.69 200 LEU A O 1
ATOM 1512 N N . ALA A 1 201 ? -3.303 -32 -2.623 1 98.62 201 ALA A N 1
ATOM 1513 C CA . ALA A 1 201 ? -2.801 -33.094 -1.77 1 98.62 201 ALA A CA 1
ATOM 1514 C C . ALA A 1 201 ? -3.936 -34 -1.305 1 98.62 201 ALA A C 1
ATOM 1516 O O . ALA A 1 201 ? -3.707 -35.156 -0.939 1 98.62 201 ALA A O 1
ATOM 1517 N N . SER A 1 202 ? -5.125 -33.5 -1.303 1 98.31 202 SER A N 1
ATOM 1518 C CA . SER A 1 202 ? -6.27 -34.25 -0.799 1 98.31 202 SER A CA 1
ATOM 1519 C C . SER A 1 202 ? -6.848 -35.156 -1.874 1 98.31 202 SER A C 1
ATOM 1521 O O . SER A 1 202 ? -7.652 -36.031 -1.576 1 98.31 202 SER A O 1
ATOM 1523 N N . LEU A 1 203 ? -6.434 -35 -3.104 1 98.31 203 LEU A N 1
ATOM 1524 C CA . LEU A 1 203 ? -6.988 -35.781 -4.195 1 98.31 203 LEU A CA 1
ATOM 1525 C C . LEU A 1 203 ? -6.43 -37.188 -4.176 1 98.31 203 LEU A C 1
ATOM 1527 O O . LEU A 1 203 ? -5.219 -37.406 -4.059 1 98.31 203 LEU A O 1
ATOM 1531 N N . PRO A 1 204 ? -7.285 -38.156 -4.352 1 97.56 204 PRO A N 1
ATOM 1532 C CA . PRO A 1 204 ? -6.832 -39.531 -4.211 1 97.56 204 PRO A CA 1
ATOM 1533 C C . PRO A 1 204 ? -5.875 -39.938 -5.328 1 97.56 204 PRO A C 1
ATOM 1535 O O . PRO A 1 204 ? -5.129 -40.906 -5.172 1 97.56 204 PRO A O 1
ATOM 1538 N N . TYR A 1 205 ? -5.875 -39.281 -6.414 1 98.38 205 TYR A N 1
ATOM 1539 C CA . TYR A 1 205 ? -5.039 -39.656 -7.551 1 98.38 205 TYR A CA 1
ATOM 1540 C C . TYR A 1 205 ? -3.803 -38.781 -7.633 1 98.38 205 TYR A C 1
ATOM 1542 O O . TYR A 1 205 ? -3.111 -38.75 -8.656 1 98.38 205 TYR A O 1
ATOM 1550 N N . VAL A 1 206 ? -3.508 -37.969 -6.59 1 98.75 206 VAL A N 1
ATOM 1551 C CA . VAL A 1 206 ? -2.307 -37.156 -6.52 1 98.75 206 VAL A CA 1
ATOM 1552 C C . VAL A 1 206 ? -1.346 -37.719 -5.48 1 98.75 206 VAL A C 1
ATOM 1554 O O . VAL A 1 206 ? -1.766 -38.125 -4.391 1 98.75 206 VAL A O 1
ATOM 1557 N N . ASP A 1 207 ? -0.083 -37.875 -5.832 1 98.69 207 ASP A N 1
ATOM 1558 C CA . ASP A 1 207 ? 0.976 -38.188 -4.875 1 98.69 207 ASP A CA 1
ATOM 1559 C C . ASP A 1 207 ? 1.422 -36.938 -4.129 1 98.69 207 ASP A C 1
ATOM 1561 O O . ASP A 1 207 ? 2.098 -36.062 -4.695 1 98.69 207 ASP A O 1
ATOM 1565 N N . PRO A 1 208 ? 1.056 -36.781 -2.881 1 98.19 208 PRO A N 1
ATOM 1566 C CA . PRO A 1 208 ? 1.356 -35.531 -2.16 1 98.19 208 PRO A CA 1
ATOM 1567 C C . PRO A 1 208 ? 2.855 -35.312 -1.992 1 98.19 208 PRO A C 1
ATOM 1569 O O . PRO A 1 208 ? 3.271 -34.219 -1.609 1 98.19 208 PRO A O 1
ATOM 1572 N N . ALA A 1 209 ? 3.666 -36.281 -2.256 1 98.25 209 ALA A N 1
ATOM 1573 C CA . ALA A 1 209 ? 5.117 -36.156 -2.15 1 98.25 209 ALA A CA 1
ATOM 1574 C C . ALA A 1 209 ? 5.715 -35.656 -3.463 1 98.25 209 ALA A C 1
ATOM 1576 O O . ALA A 1 209 ? 6.914 -35.375 -3.541 1 98.25 209 ALA A O 1
ATOM 1577 N N . ARG A 1 210 ? 4.867 -35.5 -4.465 1 98.62 210 ARG A N 1
ATOM 1578 C CA . ARG A 1 210 ? 5.324 -35.062 -5.785 1 98.62 210 ARG A CA 1
ATOM 1579 C C . ARG A 1 210 ? 4.488 -33.906 -6.309 1 98.62 210 ARG A C 1
ATOM 1581 O O . ARG A 1 210 ? 3.984 -33.969 -7.434 1 98.62 210 ARG A O 1
ATOM 1588 N N . ILE A 1 211 ? 4.426 -32.812 -5.562 1 98.88 211 ILE A N 1
ATOM 1589 C CA . ILE A 1 211 ? 3.748 -31.578 -5.965 1 98.88 211 ILE A CA 1
ATOM 1590 C C . ILE A 1 211 ? 4.781 -30.516 -6.348 1 98.88 211 ILE A C 1
ATOM 1592 O O . ILE A 1 211 ? 5.746 -30.297 -5.613 1 98.88 211 ILE A O 1
ATOM 1596 N N . GLY A 1 212 ? 4.68 -29.953 -7.531 1 98.88 212 GLY A N 1
ATOM 1597 C CA . GLY A 1 212 ? 5.531 -28.875 -7.996 1 98.88 212 GLY A CA 1
ATOM 1598 C C . GLY A 1 212 ? 4.75 -27.656 -8.438 1 98.88 212 GLY A C 1
ATOM 1599 O O . GLY A 1 212 ? 3.543 -27.562 -8.203 1 98.88 212 GLY A O 1
ATOM 1600 N N . GLY A 1 213 ? 5.484 -26.672 -8.945 1 98.88 213 GLY A N 1
ATOM 1601 C CA . GLY A 1 213 ? 4.859 -25.438 -9.414 1 98.88 213 GLY A CA 1
ATOM 1602 C C . GLY A 1 213 ? 5.508 -24.875 -10.664 1 98.88 213 GLY A C 1
ATOM 1603 O O . GLY A 1 213 ? 6.645 -25.234 -10.992 1 98.88 213 GLY A O 1
ATOM 1604 N N . ILE A 1 214 ? 4.723 -24.078 -11.352 1 98.94 214 ILE A N 1
ATOM 1605 C CA . ILE A 1 214 ? 5.223 -23.344 -12.516 1 98.94 214 ILE A CA 1
ATOM 1606 C C . ILE A 1 214 ? 4.484 -22.016 -12.648 1 98.94 214 ILE A C 1
ATOM 1608 O O . ILE A 1 214 ? 3.293 -21.922 -12.344 1 98.94 214 ILE A O 1
ATOM 1612 N N . GLY A 1 215 ? 5.164 -21.016 -13.047 1 98.69 215 GLY A N 1
ATOM 1613 C CA . GLY A 1 215 ? 4.555 -19.719 -13.273 1 98.69 215 GLY A CA 1
ATOM 1614 C C . GLY A 1 215 ? 5.41 -18.812 -14.133 1 98.69 215 GLY A C 1
ATOM 1615 O O . GLY A 1 215 ? 6.609 -19.047 -14.297 1 98.69 215 GLY A O 1
ATOM 1616 N N . HIS A 1 216 ? 4.758 -17.844 -14.742 1 98.12 216 HIS A N 1
ATOM 1617 C CA . HIS A 1 216 ? 5.414 -16.844 -15.578 1 98.12 216 HIS A CA 1
ATOM 1618 C C . HIS A 1 216 ? 5.191 -15.438 -15.039 1 98.12 216 HIS A C 1
ATOM 1620 O O . HIS A 1 216 ? 4.098 -15.109 -14.578 1 98.12 216 HIS A O 1
ATOM 1626 N N . SER A 1 217 ? 6.273 -14.586 -15.133 1 96.81 217 SER A N 1
ATOM 1627 C CA . SER A 1 217 ? 6.152 -13.195 -14.695 1 96.81 217 SER A CA 1
ATOM 1628 C C . SER A 1 217 ? 5.66 -13.102 -13.258 1 96.81 217 SER A C 1
ATOM 1630 O O . SER A 1 217 ? 6.219 -13.742 -12.359 1 96.81 217 SER A O 1
ATOM 1632 N N . ALA A 1 218 ? 4.605 -12.43 -12.961 1 96.19 218 ALA A N 1
ATOM 1633 C CA . ALA A 1 218 ? 4.066 -12.336 -11.609 1 96.19 218 ALA A CA 1
ATOM 1634 C C . ALA A 1 218 ? 3.686 -13.719 -11.078 1 96.19 218 ALA A C 1
ATOM 1636 O O . ALA A 1 218 ? 3.799 -13.977 -9.875 1 96.19 218 ALA A O 1
ATOM 1637 N N . GLY A 1 219 ? 3.295 -14.562 -11.914 1 97.94 219 GLY A N 1
ATOM 1638 C CA . GLY A 1 219 ? 3.01 -15.93 -11.508 1 97.94 219 GLY A CA 1
ATOM 1639 C C . GLY A 1 219 ? 4.246 -16.688 -11.055 1 97.94 219 GLY A C 1
ATOM 1640 O O . GLY A 1 219 ? 4.172 -17.531 -10.164 1 97.94 219 GLY A O 1
ATOM 1641 N N . GLY A 1 220 ? 5.34 -16.438 -11.758 1 98.25 220 GLY A N 1
ATOM 1642 C CA . GLY A 1 220 ? 6.598 -17.016 -11.328 1 98.25 220 GLY A CA 1
ATOM 1643 C C . GLY A 1 220 ? 7.059 -16.531 -9.969 1 98.25 220 GLY A C 1
ATOM 1644 O O . GLY A 1 220 ? 7.621 -17.281 -9.18 1 98.25 220 GLY A O 1
ATOM 1645 N N . MET A 1 221 ? 6.793 -15.258 -9.719 1 97.25 221 MET A N 1
ATOM 1646 C CA . MET A 1 221 ? 7.117 -14.695 -8.406 1 97.25 221 MET A CA 1
ATOM 1647 C C . MET A 1 221 ? 6.262 -15.328 -7.316 1 97.25 221 MET A C 1
ATOM 1649 O O . MET A 1 221 ? 6.773 -15.703 -6.258 1 97.25 221 MET A O 1
ATOM 1653 N N . ALA A 1 222 ? 4.992 -15.422 -7.578 1 98 222 ALA A N 1
ATOM 1654 C CA . ALA A 1 222 ? 4.07 -16.031 -6.625 1 98 222 ALA A CA 1
ATOM 1655 C C . ALA A 1 222 ? 4.477 -17.484 -6.328 1 98 222 ALA A C 1
ATOM 1657 O O . ALA A 1 222 ? 4.484 -17.906 -5.168 1 98 222 ALA A O 1
ATOM 1658 N N . MET A 1 223 ? 4.844 -18.156 -7.328 1 98.5 223 MET A N 1
ATOM 1659 C CA . MET A 1 223 ? 5.258 -19.547 -7.195 1 98.5 223 MET A CA 1
ATOM 1660 C C . MET A 1 223 ? 6.496 -19.672 -6.312 1 98.5 223 MET A C 1
ATOM 1662 O O . MET A 1 223 ? 6.551 -20.516 -5.422 1 98.5 223 MET A O 1
ATOM 1666 N N . ALA A 1 224 ? 7.465 -18.797 -6.523 1 98.44 224 ALA A N 1
ATOM 1667 C CA . ALA A 1 224 ? 8.695 -18.844 -5.738 1 98.44 224 ALA A CA 1
ATOM 1668 C C . ALA A 1 224 ? 8.414 -18.547 -4.27 1 98.44 224 ALA A C 1
ATOM 1670 O O . ALA A 1 224 ? 8.961 -19.219 -3.383 1 98.44 224 ALA A O 1
ATOM 1671 N N . HIS A 1 225 ? 7.609 -17.578 -4.008 1 98.5 225 HIS A N 1
ATOM 1672 C CA . HIS A 1 225 ? 7.258 -17.266 -2.625 1 98.5 225 HIS A CA 1
ATOM 1673 C C . HIS A 1 225 ? 6.492 -18.422 -1.979 1 98.5 225 HIS A C 1
ATOM 1675 O O . HIS A 1 225 ? 6.695 -18.719 -0.8 1 98.5 225 HIS A O 1
ATOM 1681 N N . TRP A 1 226 ? 5.609 -19 -2.744 1 98.69 226 TRP A N 1
ATOM 1682 C CA . TRP A 1 226 ? 4.887 -20.172 -2.268 1 98.69 226 TRP A CA 1
ATOM 1683 C C . TRP A 1 226 ? 5.859 -21.281 -1.881 1 98.69 226 TRP A C 1
ATOM 1685 O O . TRP A 1 226 ? 5.762 -21.844 -0.788 1 98.69 226 TRP A O 1
ATOM 1695 N N . MET A 1 227 ? 6.836 -21.578 -2.699 1 98.62 227 MET A N 1
ATOM 1696 C CA . MET A 1 227 ? 7.805 -22.641 -2.416 1 98.62 227 MET A CA 1
ATOM 1697 C C . MET A 1 227 ? 8.617 -22.312 -1.171 1 98.62 227 MET A C 1
ATOM 1699 O O . MET A 1 227 ? 8.969 -23.203 -0.398 1 98.62 227 MET A O 1
ATOM 1703 N N . ALA A 1 228 ? 8.914 -21.062 -1.018 1 98 228 ALA A N 1
ATOM 1704 C CA . ALA A 1 228 ? 9.656 -20.641 0.169 1 98 228 ALA A CA 1
ATOM 1705 C C . ALA A 1 228 ? 8.883 -20.969 1.443 1 98 228 ALA A C 1
ATOM 1707 O O . ALA A 1 228 ? 9.477 -21.281 2.479 1 98 228 ALA A O 1
ATOM 1708 N N . CYS A 1 229 ? 7.566 -20.984 1.355 1 98 229 CYS A N 1
ATOM 1709 C CA . CYS A 1 229 ? 6.738 -21.031 2.555 1 98 229 CYS A CA 1
ATOM 1710 C C . CYS A 1 229 ? 6.164 -22.422 2.764 1 98 229 CYS A C 1
ATOM 1712 O O . CYS A 1 229 ? 5.812 -22.797 3.887 1 98 229 CYS A O 1
ATOM 1714 N N . ASP A 1 230 ? 5.977 -23.156 1.699 1 98.38 230 ASP A N 1
ATOM 1715 C CA . ASP A 1 230 ? 5.312 -24.453 1.77 1 98.38 230 ASP A CA 1
ATOM 1716 C C . ASP A 1 230 ? 6.25 -25.578 1.332 1 98.38 230 ASP A C 1
ATOM 1718 O O . ASP A 1 230 ? 6.477 -25.766 0.136 1 98.38 230 ASP A O 1
ATOM 1722 N N . LYS A 1 231 ? 6.613 -26.406 2.195 1 97.31 231 LYS A N 1
ATOM 1723 C CA . LYS A 1 231 ? 7.633 -27.422 1.946 1 97.31 231 LYS A CA 1
ATOM 1724 C C . LYS A 1 231 ? 7.07 -28.578 1.121 1 97.31 231 LYS A C 1
ATOM 1726 O O . LYS A 1 231 ? 7.828 -29.406 0.612 1 97.31 231 LYS A O 1
ATOM 1731 N N . ARG A 1 232 ? 5.805 -28.688 0.896 1 98.12 232 ARG A N 1
ATOM 1732 C CA . ARG A 1 232 ? 5.207 -29.719 0.043 1 98.12 232 ARG A CA 1
ATOM 1733 C C . ARG A 1 232 ? 5.551 -29.469 -1.423 1 98.12 232 ARG A C 1
ATOM 1735 O O . ARG A 1 232 ? 5.438 -30.391 -2.248 1 98.12 232 ARG A O 1
ATOM 1742 N N . ALA A 1 233 ? 5.902 -28.172 -1.728 1 98.69 233 ALA A N 1
ATOM 1743 C CA . ALA A 1 233 ? 6.367 -27.859 -3.076 1 98.69 233 ALA A CA 1
ATOM 1744 C C . ALA A 1 233 ? 7.773 -28.391 -3.314 1 98.69 233 ALA A C 1
ATOM 1746 O O . ALA A 1 233 ? 8.75 -27.859 -2.791 1 98.69 233 ALA A O 1
ATOM 1747 N N . LYS A 1 234 ? 7.895 -29.344 -4.195 1 98.5 234 LYS A N 1
ATOM 1748 C CA . LYS A 1 234 ? 9.148 -30.094 -4.262 1 98.5 234 LYS A CA 1
ATOM 1749 C C . LYS A 1 234 ? 10.047 -29.578 -5.379 1 98.5 234 LYS A C 1
ATOM 1751 O O . LYS A 1 234 ? 11.266 -29.719 -5.316 1 98.5 234 LYS A O 1
ATOM 1756 N N . ALA A 1 235 ? 9.484 -29.047 -6.391 1 98.75 235 ALA A N 1
ATOM 1757 C CA . ALA A 1 235 ? 10.211 -28.469 -7.52 1 98.75 235 ALA A CA 1
ATOM 1758 C C . ALA A 1 235 ? 9.383 -27.406 -8.227 1 98.75 235 ALA A C 1
ATOM 1760 O O . ALA A 1 235 ? 8.156 -27.469 -8.234 1 98.75 235 ALA A O 1
ATOM 1761 N N . GLY A 1 236 ? 10.055 -26.391 -8.773 1 98.69 236 GLY A N 1
ATOM 1762 C CA . GLY A 1 236 ? 9.305 -25.328 -9.43 1 98.69 236 GLY A CA 1
ATOM 1763 C C . GLY A 1 236 ? 10.07 -24.672 -10.57 1 98.69 236 GLY A C 1
ATOM 1764 O O . GLY A 1 236 ? 11.297 -24.703 -10.594 1 98.69 236 GLY A O 1
ATOM 1765 N N . ILE A 1 237 ? 9.344 -24.156 -11.562 1 98.88 237 ILE A N 1
ATOM 1766 C CA . ILE A 1 237 ? 9.883 -23.391 -12.68 1 98.88 237 ILE A CA 1
ATOM 1767 C C . ILE A 1 237 ? 9.336 -21.969 -12.641 1 98.88 237 ILE A C 1
ATOM 1769 O O . ILE A 1 237 ? 8.125 -21.75 -12.766 1 98.88 237 ILE A O 1
ATOM 1773 N N . SER A 1 238 ? 10.219 -21.031 -12.445 1 98.75 238 SER A N 1
ATOM 1774 C CA . SER A 1 238 ? 9.859 -19.625 -12.539 1 98.75 238 SER A CA 1
ATOM 1775 C C . SER A 1 238 ? 10.344 -19.016 -13.844 1 98.75 238 SER A C 1
ATOM 1777 O O . SER A 1 238 ? 11.523 -18.672 -13.977 1 98.75 238 SER A O 1
ATOM 1779 N N . SER A 1 239 ? 9.383 -18.844 -14.758 1 98.44 239 SER A N 1
ATOM 1780 C CA . SER A 1 239 ? 9.711 -18.266 -16.062 1 98.44 239 SER A CA 1
ATOM 1781 C C . SER A 1 239 ? 9.633 -16.734 -16.016 1 98.44 239 SER A C 1
ATOM 1783 O O . SER A 1 239 ? 8.547 -16.172 -15.852 1 98.44 239 SER A O 1
ATOM 1785 N N . CYS A 1 240 ? 10.758 -16.094 -16.156 1 97.31 240 CYS A N 1
ATOM 1786 C CA . CYS A 1 240 ? 10.844 -14.633 -16.141 1 97.31 240 CYS A CA 1
ATOM 1787 C C . CYS A 1 240 ? 10.148 -14.062 -14.906 1 97.31 240 CYS A C 1
ATOM 1789 O O . CYS A 1 240 ? 9.492 -13.023 -14.984 1 97.31 240 CYS A O 1
ATOM 1791 N N . GLY A 1 241 ? 10.242 -14.805 -13.742 1 95.94 241 GLY A N 1
ATOM 1792 C CA . GLY A 1 241 ? 9.391 -14.461 -12.609 1 95.94 241 GLY A CA 1
ATOM 1793 C C . GLY A 1 241 ? 10.172 -13.953 -11.414 1 95.94 241 GLY A C 1
ATOM 1794 O O . GLY A 1 241 ? 9.586 -13.648 -10.367 1 95.94 241 GLY A O 1
ATOM 1795 N N . LEU A 1 242 ? 11.445 -13.812 -11.531 1 90.62 242 LEU A N 1
ATOM 1796 C CA . LEU A 1 242 ? 12.211 -13.391 -10.359 1 90.62 242 LEU A CA 1
ATOM 1797 C C . LEU A 1 242 ? 12.633 -11.93 -10.484 1 90.62 242 LEU A C 1
ATOM 1799 O O . LEU A 1 242 ? 13.227 -11.539 -11.492 1 90.62 242 LEU A O 1
ATOM 1803 N N . PHE A 1 243 ? 12.266 -11.203 -9.453 1 89.69 243 PHE A N 1
ATOM 1804 C CA . PHE A 1 243 ? 12.594 -9.781 -9.375 1 89.69 243 PHE A CA 1
ATOM 1805 C C . PHE A 1 243 ? 12.984 -9.398 -7.949 1 89.69 243 PHE A C 1
ATOM 1807 O O . PHE A 1 243 ? 12.461 -9.961 -6.984 1 89.69 243 PHE A O 1
ATOM 1814 N N . GLU A 1 244 ? 13.953 -8.523 -7.918 1 94.88 244 GLU A N 1
ATOM 1815 C CA . GLU A 1 244 ? 14.219 -7.879 -6.637 1 94.88 244 GLU A CA 1
ATOM 1816 C C . GLU A 1 244 ? 13.266 -6.719 -6.387 1 94.88 244 GLU A C 1
ATOM 1818 O O . GLU A 1 244 ? 13.391 -5.66 -7.012 1 94.88 244 GLU A O 1
ATOM 1823 N N . ILE A 1 245 ? 12.344 -6.895 -5.434 1 96.38 245 ILE A N 1
ATOM 1824 C CA . ILE A 1 245 ? 11.281 -5.922 -5.188 1 96.38 245 ILE A CA 1
ATOM 1825 C C . ILE A 1 245 ? 11.898 -4.57 -4.824 1 96.38 245 ILE A C 1
ATOM 1827 O O . ILE A 1 245 ? 11.406 -3.523 -5.246 1 96.38 245 ILE A O 1
ATOM 1831 N N . LEU A 1 246 ? 12.984 -4.52 -4.051 1 96.69 246 LEU A N 1
ATOM 1832 C CA . LEU A 1 246 ? 13.641 -3.277 -3.66 1 96.69 246 LEU A CA 1
ATOM 1833 C C . LEU A 1 246 ? 14.055 -2.471 -4.887 1 96.69 246 LEU A C 1
ATOM 1835 O O . LEU A 1 246 ? 13.945 -1.243 -4.891 1 96.69 246 LEU A O 1
ATOM 1839 N N . ASN A 1 247 ? 14.438 -3.162 -5.926 1 94 247 ASN A N 1
ATOM 1840 C CA . ASN A 1 247 ? 14.914 -2.486 -7.129 1 94 247 ASN A CA 1
ATOM 1841 C C . ASN A 1 247 ? 13.781 -1.782 -7.863 1 94 247 ASN A C 1
ATOM 1843 O O . ASN A 1 247 ? 14.008 -0.784 -8.547 1 94 247 ASN A O 1
ATOM 1847 N N . PHE A 1 248 ? 12.555 -2.285 -7.695 1 92.81 248 PHE A N 1
ATOM 1848 C CA . PHE A 1 248 ? 11.391 -1.655 -8.312 1 92.81 248 PHE A CA 1
ATOM 1849 C C . PHE A 1 248 ? 11.172 -0.258 -7.742 1 92.81 248 PHE A C 1
ATOM 1851 O O . PHE A 1 248 ? 10.484 0.565 -8.359 1 92.81 248 PHE A O 1
ATOM 1858 N N . TYR A 1 249 ? 11.766 0.001 -6.625 1 95.5 249 TYR A N 1
ATOM 1859 C CA . TYR A 1 249 ? 11.438 1.242 -5.934 1 95.5 249 TYR A CA 1
ATOM 1860 C C . TYR A 1 249 ? 12.672 2.109 -5.742 1 95.5 249 TYR A C 1
ATOM 1862 O O . TYR A 1 249 ? 12.641 3.1 -5.008 1 95.5 249 TYR A O 1
ATOM 1870 N N . ARG A 1 250 ? 13.711 1.734 -6.293 1 93.25 250 ARG A N 1
ATOM 1871 C CA . ARG A 1 250 ? 14.891 2.596 -6.27 1 93.25 250 ARG A CA 1
ATOM 1872 C C . ARG A 1 250 ? 14.625 3.91 -6.996 1 93.25 250 ARG A C 1
ATOM 1874 O O . ARG A 1 250 ? 13.805 3.961 -7.914 1 93.25 250 ARG A O 1
ATOM 1881 N N . GLU A 1 251 ? 15.344 4.93 -6.652 1 90.31 251 GLU A N 1
ATOM 1882 C CA . GLU A 1 251 ? 15.188 6.246 -7.258 1 90.31 251 GLU A CA 1
ATOM 1883 C C . GLU A 1 251 ? 15.477 6.207 -8.758 1 90.31 251 GLU A C 1
ATOM 1885 O O . GLU A 1 251 ? 14.891 6.965 -9.531 1 90.31 251 GLU A O 1
ATOM 1890 N N . ASP A 1 252 ? 16.297 5.305 -9.172 1 84.56 252 ASP A N 1
ATOM 1891 C CA . ASP A 1 252 ? 16.719 5.242 -10.57 1 84.56 252 ASP A CA 1
ATOM 1892 C C . ASP A 1 252 ? 15.969 4.141 -11.312 1 84.56 252 ASP A C 1
ATOM 1894 O O . ASP A 1 252 ? 16.375 3.725 -12.398 1 84.56 252 ASP A O 1
ATOM 1898 N N . ALA A 1 253 ? 14.883 3.674 -10.727 1 83.81 253 ALA A N 1
ATOM 1899 C CA . ALA A 1 253 ? 14.125 2.617 -11.383 1 83.81 253 ALA A CA 1
ATOM 1900 C C . ALA A 1 253 ? 13.531 3.107 -12.703 1 83.81 253 ALA A C 1
ATOM 1902 O O . ALA A 1 253 ? 13.102 4.262 -12.805 1 83.81 253 ALA A O 1
ATOM 1903 N N . VAL A 1 254 ? 13.461 2.254 -13.633 1 77.56 254 VAL A N 1
ATOM 1904 C CA . VAL A 1 254 ? 12.977 2.588 -14.969 1 77.56 254 VAL A CA 1
ATOM 1905 C C . VAL A 1 254 ? 11.461 2.752 -14.945 1 77.56 254 VAL A C 1
ATOM 1907 O O . VAL A 1 254 ? 10.914 3.635 -15.609 1 77.56 254 VAL A O 1
ATOM 1910 N N . LYS A 1 255 ? 10.812 1.879 -14.266 1 80.94 255 LYS A N 1
ATOM 1911 C CA . LYS A 1 255 ? 9.367 1.95 -14.094 1 80.94 255 LYS A CA 1
ATOM 1912 C C . LYS A 1 255 ? 9 2.143 -12.625 1 80.94 255 LYS A C 1
ATOM 1914 O O . LYS A 1 255 ? 9.602 1.524 -11.742 1 80.94 255 LYS A O 1
ATOM 1919 N N . ARG A 1 256 ? 8.094 2.963 -12.445 1 82.88 256 ARG A N 1
ATOM 1920 C CA . ARG A 1 256 ? 7.625 3.225 -11.094 1 82.88 256 ARG A CA 1
ATOM 1921 C C . ARG A 1 256 ? 6.422 2.355 -10.75 1 82.88 256 ARG A C 1
ATOM 1923 O O . ARG A 1 256 ? 5.363 2.479 -11.375 1 82.88 256 ARG A O 1
ATOM 1930 N N . ARG A 1 257 ? 6.676 1.571 -9.727 1 90.5 257 ARG A N 1
ATOM 1931 C CA . ARG A 1 257 ? 5.617 0.637 -9.359 1 90.5 257 ARG A CA 1
ATOM 1932 C C . ARG A 1 257 ? 4.727 1.224 -8.273 1 90.5 257 ARG A C 1
ATOM 1934 O O . ARG A 1 257 ? 5.16 2.076 -7.492 1 90.5 257 ARG A O 1
ATOM 1941 N N . SER A 1 258 ? 3.496 0.742 -8.289 1 94.19 258 SER A N 1
ATOM 1942 C CA . SER A 1 258 ? 2.498 1.147 -7.301 1 94.19 258 SER A CA 1
ATOM 1943 C C . SER A 1 258 ? 2.842 0.613 -5.914 1 94.19 258 SER A C 1
ATOM 1945 O O . SER A 1 258 ? 3.574 -0.371 -5.785 1 94.19 258 SER A O 1
ATOM 1947 N N . ALA A 1 259 ? 2.295 1.302 -4.93 1 97.06 259 ALA A N 1
ATOM 1948 C CA . ALA A 1 259 ? 2.426 0.865 -3.541 1 97.06 259 ALA A CA 1
ATOM 1949 C C . ALA A 1 259 ? 1.868 -0.542 -3.354 1 97.06 259 ALA A C 1
ATOM 1951 O O . ALA A 1 259 ? 2.326 -1.288 -2.484 1 97.06 259 ALA A O 1
ATOM 1952 N N . SER A 1 260 ? 0.998 -0.95 -4.164 1 96.25 260 SER A N 1
ATOM 1953 C CA . SER A 1 260 ? 0.298 -2.221 -4.023 1 96.25 260 SER A CA 1
ATOM 1954 C C . SER A 1 260 ? 1.229 -3.398 -4.297 1 96.25 260 SER A C 1
ATOM 1956 O O . SER A 1 260 ? 0.909 -4.539 -3.955 1 96.25 260 SER A O 1
ATOM 1958 N N . VAL A 1 261 ? 2.414 -3.115 -4.863 1 94.06 261 VAL A N 1
ATOM 1959 C CA . VAL A 1 261 ? 3.355 -4.172 -5.219 1 94.06 261 VAL A CA 1
ATOM 1960 C C . VAL A 1 261 ? 4.406 -4.32 -4.121 1 94.06 261 VAL A C 1
ATOM 1962 O O . VAL A 1 261 ? 5.121 -5.324 -4.07 1 94.06 261 VAL A O 1
ATOM 1965 N N . ALA A 1 262 ? 4.48 -3.367 -3.268 1 97.31 262 ALA A N 1
ATOM 1966 C CA . ALA A 1 262 ? 5.508 -3.355 -2.229 1 97.31 262 ALA A CA 1
ATOM 1967 C C . ALA A 1 262 ? 5.215 -4.406 -1.16 1 97.31 262 ALA A C 1
ATOM 1969 O O . ALA A 1 262 ? 4.055 -4.695 -0.864 1 97.31 262 ALA A O 1
ATOM 1970 N N . LEU A 1 263 ? 6.25 -5.023 -0.678 1 98.19 263 LEU A N 1
ATOM 1971 C CA . LEU A 1 263 ? 6.16 -5.855 0.517 1 98.19 263 LEU A CA 1
ATOM 1972 C C . LEU A 1 263 ? 6.523 -5.055 1.764 1 98.19 263 LEU A C 1
ATOM 1974 O O . LEU A 1 263 ? 7.695 -4.758 1.997 1 98.19 263 LEU A O 1
ATOM 1978 N N . PRO A 1 264 ? 5.508 -4.727 2.564 1 98.38 264 PRO A N 1
ATOM 1979 C CA . PRO A 1 264 ? 5.777 -3.859 3.713 1 98.38 264 PRO A CA 1
ATOM 1980 C C . PRO A 1 264 ? 6.855 -4.418 4.637 1 98.38 264 PRO A C 1
ATOM 1982 O O . PRO A 1 264 ? 6.738 -5.547 5.117 1 98.38 264 PRO A O 1
ATOM 1985 N N . GLY A 1 265 ? 7.906 -3.635 4.859 1 98.06 265 GLY A N 1
ATOM 1986 C CA . GLY A 1 265 ? 8.938 -3.973 5.824 1 98.06 265 GLY A CA 1
ATOM 1987 C C . GLY A 1 265 ? 10.125 -4.691 5.207 1 98.06 265 GLY A C 1
ATOM 1988 O O . GLY A 1 265 ? 11.117 -4.961 5.883 1 98.06 265 GLY A O 1
ATOM 1989 N N . LEU A 1 266 ? 10.078 -4.961 3.967 1 98.44 266 LEU A N 1
ATOM 1990 C CA . LEU A 1 266 ? 11.102 -5.793 3.348 1 98.44 266 LEU A CA 1
ATOM 1991 C C . LEU A 1 266 ? 12.477 -5.148 3.494 1 98.44 266 LEU A C 1
ATOM 1993 O O . LEU A 1 266 ? 13.445 -5.824 3.852 1 98.44 266 LEU A O 1
ATOM 1997 N N . ALA A 1 267 ? 12.578 -3.842 3.299 1 97.69 267 ALA A N 1
ATOM 1998 C CA . ALA A 1 267 ? 13.859 -3.146 3.297 1 97.69 267 ALA A CA 1
ATOM 1999 C C . ALA A 1 267 ? 14.5 -3.168 4.684 1 97.69 267 ALA A C 1
ATOM 2001 O O . ALA A 1 267 ? 15.711 -3 4.816 1 97.69 267 ALA A O 1
ATOM 2002 N N . ALA A 1 268 ? 13.664 -3.398 5.688 1 95.56 268 ALA A N 1
ATOM 2003 C CA . ALA A 1 268 ? 14.172 -3.42 7.059 1 95.56 268 ALA A CA 1
ATOM 2004 C C . ALA A 1 268 ? 14.656 -4.812 7.445 1 95.56 268 ALA A C 1
ATOM 2006 O O . ALA A 1 268 ? 15.398 -4.973 8.414 1 95.56 268 ALA A O 1
ATOM 2007 N N . VAL A 1 269 ? 14.258 -5.867 6.711 1 96.44 269 VAL A N 1
ATOM 2008 C CA . VAL A 1 269 ? 14.492 -7.23 7.18 1 96.44 269 VAL A CA 1
ATOM 2009 C C . VAL A 1 269 ? 15.422 -7.957 6.215 1 96.44 269 VAL A C 1
ATOM 2011 O O . VAL A 1 269 ? 16.266 -8.766 6.641 1 96.44 269 VAL A O 1
ATOM 2014 N N . GLY A 1 270 ? 15.18 -7.676 4.945 1 96.38 270 GLY A N 1
ATOM 2015 C CA . GLY A 1 270 ? 15.961 -8.406 3.955 1 96.38 270 GLY A CA 1
ATOM 2016 C C . GLY A 1 270 ? 15.602 -8.039 2.527 1 96.38 270 GLY A C 1
ATOM 2017 O O . GLY A 1 270 ? 15.344 -6.875 2.225 1 96.38 270 GLY A O 1
ATOM 2018 N N . ARG A 1 271 ? 15.758 -8.961 1.646 1 95.94 271 ARG A N 1
ATOM 2019 C CA . ARG A 1 271 ? 15.461 -8.75 0.233 1 95.94 271 ARG A CA 1
ATOM 2020 C C . ARG A 1 271 ? 14.797 -9.977 -0.378 1 95.94 271 ARG A C 1
ATOM 2022 O O . ARG A 1 271 ? 14.672 -11.016 0.277 1 95.94 271 ARG A O 1
ATOM 2029 N N . SER A 1 272 ? 14.305 -9.891 -1.594 1 96.5 272 SER A N 1
ATOM 2030 C CA . SER A 1 272 ? 13.586 -10.953 -2.285 1 96.5 272 SER A CA 1
ATOM 2031 C C . SER A 1 272 ? 14.445 -12.203 -2.43 1 96.5 272 SER A C 1
ATOM 2033 O O . SER A 1 272 ? 13.938 -13.328 -2.348 1 96.5 272 SER A O 1
ATOM 2035 N N . ALA A 1 273 ? 15.711 -12.031 -2.641 1 96.75 273 ALA A N 1
ATOM 2036 C CA . ALA A 1 273 ? 16.641 -13.141 -2.822 1 96.75 273 ALA A CA 1
ATOM 2037 C C . ALA A 1 273 ? 16.672 -14.039 -1.59 1 96.75 273 ALA A C 1
ATOM 2039 O O . ALA A 1 273 ? 17.016 -15.219 -1.685 1 96.75 273 ALA A O 1
ATOM 2040 N N . ASP A 1 274 ? 16.344 -13.477 -0.48 1 97.38 274 ASP A N 1
ATOM 2041 C CA . ASP A 1 274 ? 16.297 -14.281 0.737 1 97.38 274 ASP A CA 1
ATOM 2042 C C . ASP A 1 274 ? 15.211 -15.352 0.648 1 97.38 274 ASP A C 1
ATOM 2044 O O . ASP A 1 274 ? 15.391 -16.469 1.123 1 97.38 274 ASP A O 1
ATOM 2048 N N . TYR A 1 275 ? 14.047 -15.031 0.092 1 97.62 275 TYR A N 1
ATOM 2049 C CA . TYR A 1 275 ? 12.992 -16.016 -0.104 1 97.62 275 TYR A CA 1
ATOM 2050 C C . TYR A 1 275 ? 13.453 -17.125 -1.049 1 97.62 275 TYR A C 1
ATOM 2052 O O . TYR A 1 275 ? 13.141 -18.297 -0.833 1 97.62 275 TYR A O 1
ATOM 2060 N N . LEU A 1 276 ? 14.125 -16.688 -2.1 1 97.62 276 LEU A N 1
ATOM 2061 C CA . LEU A 1 276 ? 14.688 -17.672 -3.021 1 97.62 276 LEU A CA 1
ATOM 2062 C C . LEU A 1 276 ? 15.594 -18.656 -2.287 1 97.62 276 LEU A C 1
ATOM 2064 O O . LEU A 1 276 ? 1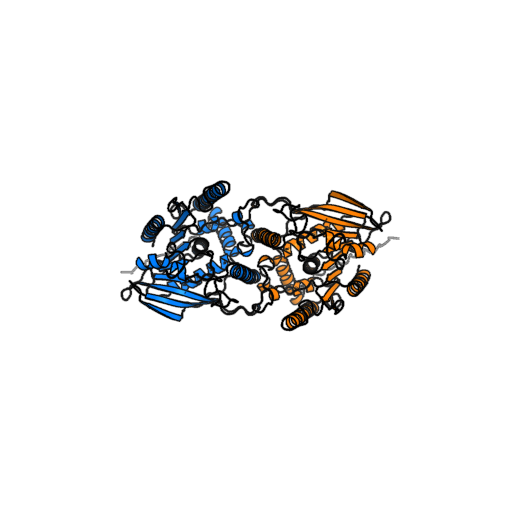5.523 -19.859 -2.52 1 97.62 276 LEU A O 1
ATOM 2068 N N . ALA A 1 277 ? 16.375 -18.219 -1.354 1 97.06 277 ALA A N 1
ATOM 2069 C CA . ALA A 1 277 ? 17.312 -19.031 -0.589 1 97.06 277 ALA A CA 1
ATOM 2070 C C . ALA A 1 277 ? 16.562 -20.016 0.306 1 97.06 277 ALA A C 1
ATOM 2072 O O . ALA A 1 277 ? 17.062 -21.109 0.581 1 97.06 277 ALA A O 1
ATOM 2073 N N . MET A 1 278 ? 15.398 -19.703 0.727 1 96.75 278 MET A N 1
ATOM 2074 C CA . MET A 1 278 ? 14.625 -20.531 1.648 1 96.75 278 MET A CA 1
ATOM 2075 C C . MET A 1 278 ? 14.148 -21.812 0.965 1 96.75 278 MET A C 1
ATOM 2077 O O . MET A 1 278 ? 13.711 -22.75 1.631 1 96.75 278 MET A O 1
ATOM 2081 N N . ILE A 1 279 ? 14.188 -21.891 -0.317 1 97.81 279 ILE A N 1
ATOM 2082 C CA . ILE A 1 279 ? 13.633 -23 -1.072 1 97.81 279 ILE A CA 1
ATOM 2083 C C . ILE A 1 279 ? 14.562 -24.203 -0.971 1 97.81 279 ILE A C 1
ATOM 2085 O O . ILE A 1 279 ? 14.102 -25.359 -0.954 1 97.81 279 ILE A O 1
ATOM 2089 N N . ALA A 1 280 ? 15.805 -23.984 -0.782 1 96.19 280 ALA A N 1
ATOM 2090 C CA . ALA A 1 280 ? 16.766 -25.062 -0.647 1 96.19 280 ALA A CA 1
ATOM 2091 C C . ALA A 1 280 ? 16.406 -25.984 0.514 1 96.19 280 ALA A C 1
ATOM 2093 O O . ALA A 1 280 ? 15.93 -25.531 1.558 1 96.19 280 ALA A O 1
ATOM 2094 N N . PRO A 1 281 ? 16.516 -27.359 0.349 1 96.5 281 PRO A N 1
ATOM 2095 C CA . PRO A 1 281 ? 17.219 -28.062 -0.73 1 96.5 281 PRO A CA 1
ATOM 2096 C C . PRO A 1 281 ? 16.281 -28.484 -1.857 1 96.5 281 PRO A C 1
ATOM 2098 O O . PRO A 1 281 ? 16.656 -29.297 -2.707 1 96.5 281 PRO A O 1
ATOM 2101 N N . ARG A 1 282 ? 15.094 -27.969 -1.896 1 97.75 282 ARG A N 1
ATOM 2102 C CA . ARG A 1 282 ? 14.18 -28.297 -2.984 1 97.75 282 ARG A CA 1
ATOM 2103 C C . ARG A 1 282 ? 14.578 -27.562 -4.27 1 97.75 282 ARG A C 1
ATOM 2105 O O . ARG A 1 282 ? 15.297 -26.562 -4.227 1 97.75 282 ARG A O 1
ATOM 2112 N N . ASN A 1 283 ? 14.133 -28.094 -5.391 1 98 283 ASN A N 1
ATOM 2113 C CA . ASN A 1 283 ? 14.68 -27.672 -6.68 1 98 283 ASN A CA 1
ATOM 2114 C C . ASN A 1 283 ? 13.859 -26.562 -7.309 1 98 283 ASN A C 1
ATOM 2116 O O . ASN A 1 283 ? 12.625 -26.625 -7.328 1 98 283 ASN A O 1
ATOM 2120 N N . ILE A 1 284 ? 14.562 -25.5 -7.852 1 98.69 284 ILE A N 1
ATOM 2121 C CA . ILE A 1 284 ? 13.875 -24.453 -8.594 1 98.69 284 ILE A CA 1
ATOM 2122 C C . ILE A 1 284 ? 14.703 -24.062 -9.82 1 98.69 284 ILE A C 1
ATOM 2124 O O . ILE A 1 284 ? 15.93 -23.969 -9.742 1 98.69 284 ILE A O 1
ATOM 2128 N N . LEU A 1 285 ? 14.062 -23.953 -10.945 1 98.81 285 LEU A N 1
ATOM 2129 C CA . LEU A 1 285 ? 14.648 -23.484 -12.195 1 98.81 285 LEU A CA 1
ATOM 2130 C C . LEU A 1 285 ? 14.125 -22.094 -12.539 1 98.81 285 LEU A C 1
ATOM 2132 O O . LEU A 1 285 ? 12.914 -21.875 -12.609 1 98.81 285 LEU A O 1
ATOM 2136 N N . LEU A 1 286 ? 15.055 -21.188 -12.742 1 98.5 286 LEU A N 1
ATOM 2137 C CA . LEU A 1 286 ? 14.734 -19.859 -13.234 1 98.5 286 LEU A CA 1
ATOM 2138 C C . LEU A 1 286 ? 15.07 -19.734 -14.719 1 98.5 286 LEU A C 1
ATOM 2140 O O . LEU A 1 286 ? 16.125 -20.203 -15.164 1 98.5 286 LEU A O 1
ATOM 2144 N N . THR A 1 287 ? 14.109 -19.188 -15.461 1 98.44 287 THR A N 1
ATOM 2145 C CA . THR A 1 287 ? 14.43 -18.812 -16.828 1 98.44 287 THR A CA 1
ATOM 2146 C C . THR A 1 287 ? 14.266 -17.297 -17.031 1 98.44 287 THR A C 1
ATOM 2148 O O . THR A 1 287 ? 13.375 -16.688 -16.422 1 98.44 287 THR A O 1
ATOM 2151 N N . ARG A 1 288 ? 15.141 -16.703 -17.797 1 97.5 288 ARG A N 1
ATOM 2152 C CA . ARG A 1 288 ? 15.148 -15.258 -18.016 1 97.5 288 ARG A CA 1
ATOM 2153 C C . ARG A 1 288 ? 15.547 -14.914 -19.438 1 97.5 288 ARG A C 1
ATOM 2155 O O . ARG A 1 288 ? 16.594 -15.367 -19.922 1 97.5 288 ARG A O 1
ATOM 2162 N N . GLY A 1 289 ? 14.641 -14.141 -20.094 1 97.88 289 GLY A N 1
ATOM 2163 C CA . GLY A 1 289 ? 15.086 -13.547 -21.344 1 97.88 289 GLY A CA 1
ATOM 2164 C C . GLY A 1 289 ? 16.172 -12.508 -21.156 1 97.88 289 GLY A C 1
ATOM 2165 O O . GLY A 1 289 ? 16.094 -11.664 -20.266 1 97.88 289 GLY A O 1
ATOM 2166 N N . ARG A 1 290 ? 17.141 -12.477 -21.984 1 97.56 290 ARG A N 1
ATOM 2167 C CA . ARG A 1 290 ? 18.297 -11.594 -21.797 1 97.56 290 ARG A CA 1
ATOM 2168 C C . ARG A 1 290 ? 17.938 -10.156 -22.156 1 97.56 290 ARG A C 1
ATOM 2170 O O . ARG A 1 290 ? 18.609 -9.219 -21.719 1 97.56 290 ARG A O 1
ATOM 2177 N N . TRP A 1 291 ? 16.875 -9.984 -22.922 1 97.38 291 TRP A N 1
ATOM 2178 C CA . TRP A 1 291 ? 16.562 -8.664 -23.453 1 97.38 291 TRP A CA 1
ATOM 2179 C C . TRP A 1 291 ? 15.109 -8.297 -23.172 1 97.38 291 TRP A C 1
ATOM 2181 O O . TRP A 1 291 ? 14.406 -7.785 -24.047 1 97.38 291 TRP A O 1
ATOM 2191 N N . GLU A 1 292 ? 14.633 -8.586 -22 1 94.44 292 GLU A N 1
ATOM 2192 C CA . GLU A 1 292 ? 13.211 -8.469 -21.672 1 94.44 292 GLU A CA 1
ATOM 2193 C C . GLU A 1 292 ? 12.734 -7.027 -21.828 1 94.44 292 GLU A C 1
ATOM 2195 O O . GLU A 1 292 ? 11.578 -6.785 -22.172 1 94.44 292 GLU A O 1
ATOM 2200 N N . TRP A 1 293 ? 13.617 -5.992 -21.594 1 91.62 293 TRP A N 1
ATOM 2201 C CA . TRP A 1 293 ? 13.195 -4.598 -21.641 1 91.62 293 TRP A CA 1
ATOM 2202 C C . TRP A 1 293 ? 13.422 -4.012 -23.031 1 91.62 293 TRP A C 1
ATOM 2204 O O . TRP A 1 293 ? 12.859 -2.967 -23.375 1 91.62 293 TRP A O 1
ATOM 2214 N N . GLY A 1 294 ? 14.32 -4.605 -23.734 1 92.88 294 GLY A N 1
ATOM 2215 C CA . GLY A 1 294 ? 14.641 -4.109 -25.062 1 92.88 294 GLY A CA 1
ATOM 2216 C C . GLY A 1 294 ? 16.125 -4.203 -25.391 1 92.88 294 GLY A C 1
ATOM 2217 O O . GLY A 1 294 ? 16.938 -4.535 -24.516 1 92.88 294 GLY A O 1
ATOM 2218 N N . THR A 1 295 ? 16.453 -3.926 -26.641 1 93.69 295 THR A N 1
ATOM 2219 C CA . THR A 1 295 ? 17.828 -4.141 -27.094 1 93.69 295 THR A CA 1
ATOM 2220 C C . THR A 1 295 ? 18.469 -2.822 -27.516 1 93.69 295 THR A C 1
ATOM 2222 O O . THR A 1 295 ? 19.625 -2.799 -27.953 1 93.69 295 THR A O 1
ATOM 2225 N N . LYS A 1 296 ? 17.719 -1.755 -27.375 1 92.5 296 LYS A N 1
ATOM 2226 C CA . LYS A 1 296 ? 18.266 -0.494 -27.875 1 92.5 296 LYS A CA 1
ATOM 2227 C C . LYS A 1 296 ? 18.328 0.558 -26.781 1 92.5 296 LYS A C 1
ATOM 2229 O O . LYS A 1 296 ? 17.469 0.595 -25.891 1 92.5 296 LYS A O 1
ATOM 2234 N N . ASP A 1 297 ? 19.344 1.349 -26.75 1 92 297 ASP A N 1
ATOM 2235 C CA . ASP A 1 297 ? 19.516 2.545 -25.938 1 92 297 ASP A CA 1
ATOM 2236 C C . ASP A 1 297 ? 19.266 2.24 -24.453 1 92 297 ASP A C 1
ATOM 2238 O O . ASP A 1 297 ? 19.875 1.314 -23.906 1 92 297 ASP A O 1
ATOM 2242 N N . GLU A 1 298 ? 18.391 3.055 -23.828 1 88 298 GLU A N 1
ATOM 2243 C CA . GLU A 1 298 ? 18.156 2.918 -22.391 1 88 298 GLU A CA 1
ATOM 2244 C C . GLU A 1 298 ? 17.5 1.58 -22.078 1 88 298 GLU A C 1
ATOM 2246 O O . GLU A 1 298 ? 17.703 1.027 -20.984 1 88 298 GLU A O 1
ATOM 2251 N N . TRP A 1 299 ? 16.906 1.021 -23.031 1 91 299 TRP A N 1
ATOM 2252 C CA . TRP A 1 299 ? 16.203 -0.246 -22.797 1 91 299 TRP A CA 1
ATOM 2253 C C . TRP A 1 299 ? 17.188 -1.412 -22.812 1 91 299 TRP A C 1
ATOM 2255 O O . TRP A 1 299 ? 16.984 -2.418 -22.141 1 91 299 TRP A O 1
ATOM 2265 N N . ARG A 1 300 ? 18.203 -1.237 -23.594 1 93.81 300 ARG A N 1
ATOM 2266 C CA . ARG A 1 300 ? 19.266 -2.229 -23.547 1 93.81 300 ARG A CA 1
ATOM 2267 C C . ARG A 1 300 ? 19.922 -2.26 -22.172 1 93.81 300 ARG A C 1
ATOM 2269 O O . ARG A 1 300 ? 20.156 -3.334 -21.609 1 93.81 300 ARG A O 1
ATOM 2276 N N . GLU A 1 301 ? 20.172 -1.072 -21.672 1 92.69 301 GLU A N 1
ATOM 2277 C CA . GLU A 1 301 ? 20.766 -0.982 -20.344 1 92.69 301 GLU A CA 1
ATOM 2278 C C . GLU A 1 301 ? 19.844 -1.564 -19.281 1 92.69 301 GLU A C 1
ATOM 2280 O O . GLU A 1 301 ? 20.297 -2.242 -18.359 1 92.69 301 GLU A O 1
ATOM 2285 N N . ALA A 1 302 ? 18.656 -1.312 -19.469 1 91.06 302 ALA A N 1
ATOM 2286 C CA . ALA A 1 302 ? 17.656 -1.841 -18.531 1 91.06 302 ALA A CA 1
ATOM 2287 C C . ALA A 1 302 ? 17.641 -3.365 -18.562 1 91.06 302 ALA A C 1
ATOM 2289 O O . ALA A 1 302 ? 17.531 -4.012 -17.516 1 91.06 302 ALA A O 1
ATOM 2290 N N . SER A 1 303 ? 17.734 -3.932 -19.703 1 95 303 SER A N 1
ATOM 2291 C CA . SER A 1 303 ? 17.766 -5.383 -19.844 1 95 303 SER A CA 1
ATOM 2292 C C . SER A 1 303 ? 19.016 -5.969 -19.203 1 95 303 SER A C 1
ATOM 2294 O O . SER A 1 303 ? 18.938 -6.988 -18.516 1 95 303 SER A O 1
ATOM 2296 N N . LEU A 1 304 ? 20.078 -5.32 -19.391 1 94.81 304 LEU A N 1
ATOM 2297 C CA . LEU A 1 304 ? 21.328 -5.777 -18.781 1 94.81 304 LEU A CA 1
ATOM 2298 C C . LEU A 1 304 ? 21.25 -5.715 -17.266 1 94.81 304 LEU A C 1
ATOM 2300 O O . LEU A 1 304 ? 21.703 -6.629 -16.578 1 94.81 304 LEU A O 1
ATOM 2304 N N . ARG A 1 305 ? 20.656 -4.684 -16.797 1 92.75 305 ARG A N 1
ATOM 2305 C CA . ARG A 1 305 ? 20.469 -4.555 -15.352 1 92.75 305 ARG A CA 1
ATOM 2306 C C . ARG A 1 305 ? 19.562 -5.648 -14.812 1 92.75 305 ARG A C 1
ATOM 2308 O O . ARG A 1 305 ? 19.781 -6.164 -13.719 1 92.75 305 ARG A O 1
ATOM 2315 N N . HIS A 1 306 ? 18.578 -5.918 -15.594 1 93.25 306 HIS A N 1
ATOM 2316 C CA . HIS A 1 306 ? 17.641 -6.953 -15.188 1 93.25 306 HIS A CA 1
ATOM 2317 C C . HIS A 1 306 ? 18.312 -8.312 -15.078 1 93.25 306 HIS A C 1
ATOM 2319 O O . HIS A 1 306 ? 18.078 -9.055 -14.125 1 93.25 306 HIS A O 1
ATOM 2325 N N . VAL A 1 307 ? 19.125 -8.68 -16.016 1 96.44 307 VAL A N 1
ATOM 2326 C CA . VAL A 1 307 ? 19.906 -9.914 -15.984 1 96.44 307 VAL A CA 1
ATOM 2327 C C . VAL A 1 307 ? 20.859 -9.891 -14.781 1 96.44 307 VAL A C 1
ATOM 2329 O O . VAL A 1 307 ? 20.938 -10.875 -14.039 1 96.44 307 VAL A O 1
ATOM 2332 N N . ALA A 1 308 ? 21.5 -8.789 -14.617 1 96 308 ALA A N 1
ATOM 2333 C CA . ALA A 1 308 ? 22.422 -8.648 -13.492 1 96 308 ALA A CA 1
ATOM 2334 C C . ALA A 1 308 ? 21.703 -8.836 -12.164 1 96 308 ALA A C 1
ATOM 2336 O O . ALA A 1 308 ? 22.25 -9.406 -11.219 1 96 308 ALA A O 1
ATOM 2337 N N . GLU A 1 309 ? 20.547 -8.328 -12.102 1 94.69 309 GLU A N 1
ATOM 2338 C CA . GLU A 1 309 ? 19.719 -8.484 -10.906 1 94.69 309 GLU A CA 1
ATOM 2339 C C . GLU A 1 309 ? 19.438 -9.953 -10.617 1 94.69 309 GLU A C 1
ATOM 2341 O O . GLU A 1 309 ? 19.531 -10.398 -9.477 1 94.69 309 GLU A O 1
ATOM 2346 N N . THR A 1 310 ? 19.078 -10.688 -11.602 1 96.5 310 THR A N 1
ATOM 2347 C CA . THR A 1 310 ? 18.828 -12.109 -11.438 1 96.5 310 THR A CA 1
ATOM 2348 C C . THR A 1 310 ? 20.094 -12.836 -10.992 1 96.5 310 THR A C 1
ATOM 2350 O O . THR A 1 310 ? 20.047 -13.664 -10.078 1 96.5 310 THR A O 1
ATOM 2353 N N . GLU A 1 311 ? 21.156 -12.484 -11.602 1 97.31 311 GLU A N 1
ATOM 2354 C CA . GLU A 1 311 ? 22.438 -13.086 -11.227 1 97.31 311 GLU A CA 1
ATOM 2355 C C . GLU A 1 311 ? 22.781 -12.789 -9.773 1 97.31 311 GLU A C 1
ATOM 2357 O O . GLU A 1 311 ? 23.281 -13.664 -9.055 1 97.31 311 GLU A O 1
ATOM 2362 N N . ASP A 1 312 ? 22.562 -11.617 -9.43 1 97.31 312 ASP A N 1
ATOM 2363 C CA . ASP A 1 312 ? 22.812 -11.219 -8.055 1 97.31 312 ASP A CA 1
ATOM 2364 C C . ASP A 1 312 ? 21.938 -12.008 -7.082 1 97.31 312 ASP A C 1
ATOM 2366 O O . ASP A 1 312 ? 22.406 -12.445 -6.027 1 97.31 312 ASP A O 1
ATOM 2370 N N . MET A 1 313 ? 20.703 -12.172 -7.383 1 97.31 313 MET A N 1
ATOM 2371 C CA . MET A 1 313 ? 19.781 -12.938 -6.543 1 97.31 313 MET A CA 1
ATOM 2372 C C . MET A 1 313 ? 20.219 -14.391 -6.434 1 97.31 313 MET A C 1
ATOM 2374 O O . MET A 1 313 ? 20.188 -14.969 -5.348 1 97.31 313 MET A O 1
ATOM 2378 N N . VAL A 1 314 ? 20.594 -14.977 -7.527 1 97.56 314 VAL A N 1
ATOM 2379 C CA . VAL A 1 314 ? 21.047 -16.359 -7.559 1 97.56 314 VAL A CA 1
ATOM 2380 C C . VAL A 1 314 ? 22.312 -16.5 -6.711 1 97.56 314 VAL A C 1
ATOM 2382 O O . VAL A 1 314 ? 22.422 -17.422 -5.898 1 97.56 314 VAL A O 1
ATOM 2385 N N . ALA A 1 315 ? 23.234 -15.562 -6.883 1 97.44 315 ALA A N 1
ATOM 2386 C CA . ALA A 1 315 ? 24.469 -15.594 -6.105 1 97.44 315 ALA A CA 1
ATOM 2387 C C . ALA A 1 315 ? 24.172 -15.508 -4.609 1 97.44 315 ALA A C 1
ATOM 2389 O O . ALA A 1 315 ? 24.781 -16.234 -3.812 1 97.44 315 ALA A O 1
ATOM 2390 N N . HIS A 1 316 ? 23.281 -14.648 -4.293 1 96.62 316 HIS A N 1
ATOM 2391 C CA . HIS A 1 316 ? 22.891 -14.5 -2.895 1 96.62 316 HIS A CA 1
ATOM 2392 C C . HIS A 1 316 ? 22.312 -15.797 -2.342 1 96.62 316 HIS A C 1
ATOM 2394 O O . HIS A 1 316 ? 22.672 -16.234 -1.246 1 96.62 316 HIS A O 1
ATOM 2400 N N . ALA A 1 317 ? 21.391 -16.359 -3.059 1 96.44 317 ALA A N 1
ATOM 2401 C CA . ALA A 1 317 ? 20.766 -17.609 -2.625 1 96.44 317 ALA A CA 1
ATOM 2402 C C . ALA A 1 317 ? 21.781 -18.734 -2.494 1 96.44 317 ALA A C 1
ATOM 2404 O O . ALA A 1 317 ? 21.734 -19.516 -1.544 1 96.44 317 ALA A O 1
ATOM 2405 N N . ARG A 1 318 ? 22.719 -18.797 -3.361 1 96.56 318 ARG A N 1
ATOM 2406 C CA . ARG A 1 318 ? 23.75 -19.812 -3.303 1 96.56 318 ARG A CA 1
ATOM 2407 C C . ARG A 1 318 ? 24.641 -19.625 -2.082 1 96.56 318 ARG A C 1
ATOM 2409 O O . ARG A 1 318 ? 25.031 -20.594 -1.42 1 96.56 318 ARG A O 1
ATOM 2416 N N . ALA A 1 319 ? 24.922 -18.406 -1.83 1 95.31 319 ALA A N 1
ATOM 2417 C CA . ALA A 1 319 ? 25.734 -18.094 -0.655 1 95.31 319 ALA A CA 1
ATOM 2418 C C . ALA A 1 319 ? 25.031 -18.531 0.627 1 95.31 319 ALA A C 1
ATOM 2420 O O . ALA A 1 319 ? 25.672 -18.812 1.639 1 95.31 319 ALA A O 1
ATOM 2421 N N . ARG A 1 320 ? 23.781 -18.672 0.469 1 93.06 320 ARG A N 1
ATOM 2422 C CA . ARG A 1 320 ? 23 -19.047 1.641 1 93.06 320 ARG A CA 1
ATOM 2423 C C . ARG A 1 320 ? 22.672 -20.547 1.619 1 93.06 320 ARG A C 1
ATOM 2425 O O . ARG A 1 320 ? 21.891 -21.031 2.455 1 93.06 320 ARG A O 1
ATOM 2432 N N . GLY A 1 321 ? 23.094 -21.281 0.6 1 90 321 GLY A N 1
ATOM 2433 C CA . GLY A 1 321 ? 23 -22.734 0.698 1 90 321 GLY A CA 1
ATOM 2434 C C . GLY A 1 321 ? 22.188 -23.359 -0.415 1 90 321 GLY A C 1
ATOM 2435 O O . GLY A 1 321 ? 21.938 -24.562 -0.411 1 90 321 GLY A O 1
ATOM 2436 N N . SER A 1 322 ? 21.672 -22.672 -1.382 1 91.12 322 SER A N 1
ATOM 2437 C CA . SER A 1 322 ? 20.859 -23.234 -2.453 1 91.12 322 SER A CA 1
ATOM 2438 C C . SER A 1 322 ? 21.688 -24.125 -3.371 1 91.12 322 SER A C 1
ATOM 2440 O O . SER A 1 322 ? 21.156 -25.031 -4.023 1 91.12 322 SER A O 1
ATOM 2442 N N . GLY A 1 323 ? 22.906 -23.938 -3.449 1 90.44 323 GLY A N 1
ATOM 2443 C CA . GLY A 1 323 ? 23.812 -24.75 -4.254 1 90.44 323 GLY A CA 1
ATOM 2444 C C . GLY A 1 323 ? 23.219 -25.156 -5.59 1 90.44 323 GLY A C 1
ATOM 2445 O O . GLY A 1 323 ? 22.75 -24.297 -6.348 1 90.44 323 GLY A O 1
ATOM 2446 N N . ASN A 1 324 ? 23.141 -26.547 -5.832 1 91.25 324 ASN A N 1
ATOM 2447 C CA . ASN A 1 324 ? 22.719 -27.047 -7.137 1 91.25 324 ASN A CA 1
ATOM 2448 C C . ASN A 1 324 ? 21.203 -27.188 -7.234 1 91.25 324 ASN A C 1
ATOM 2450 O O . ASN A 1 324 ? 20.672 -27.469 -8.305 1 91.25 324 ASN A O 1
ATOM 2454 N N . SER A 1 325 ? 20.547 -26.953 -6.18 1 96.06 325 SER A N 1
ATOM 2455 C CA . SER A 1 325 ? 19.078 -27.016 -6.203 1 96.06 325 SER A CA 1
ATOM 2456 C C . SER A 1 325 ? 18.484 -25.812 -6.926 1 96.06 325 SER A C 1
ATOM 2458 O O . SER A 1 325 ? 17.312 -25.828 -7.293 1 96.06 325 SER A O 1
ATOM 2460 N N . LEU A 1 326 ? 19.281 -24.766 -7.109 1 97.94 326 LEU A N 1
ATOM 2461 C CA . LEU A 1 326 ? 18.891 -23.562 -7.832 1 97.94 326 LEU A CA 1
ATOM 2462 C C . LEU A 1 326 ? 19.594 -23.469 -9.172 1 97.94 326 LEU A C 1
ATOM 2464 O O . LEU A 1 326 ? 20.828 -23.453 -9.227 1 97.94 326 LEU A O 1
ATOM 2468 N N . GLU A 1 327 ? 18.875 -23.469 -10.195 1 97.81 327 GLU A N 1
ATOM 2469 C CA . GLU A 1 327 ? 19.406 -23.297 -11.539 1 97.81 327 GLU A CA 1
ATOM 2470 C C . GLU A 1 327 ? 18.766 -22.109 -12.25 1 97.81 327 GLU A C 1
ATOM 2472 O O . GLU A 1 327 ? 17.594 -21.812 -12.023 1 97.81 327 GLU A O 1
ATOM 2477 N N . ALA A 1 328 ? 19.562 -21.406 -13.07 1 97.81 328 ALA A N 1
ATOM 2478 C CA . ALA A 1 328 ? 19.094 -20.281 -13.867 1 97.81 328 ALA A CA 1
ATOM 2479 C C . ALA A 1 328 ? 19.562 -20.391 -15.312 1 97.81 328 ALA A C 1
ATOM 2481 O O . ALA A 1 328 ? 20.75 -20.656 -15.57 1 97.81 328 ALA A O 1
ATOM 2482 N N . ILE A 1 329 ? 18.609 -20.234 -16.219 1 98.12 329 ILE A N 1
ATOM 2483 C CA . ILE A 1 329 ? 18.938 -20.219 -17.641 1 98.12 329 ILE A CA 1
ATOM 2484 C C . ILE A 1 329 ? 18.578 -18.859 -18.25 1 98.12 329 ILE A C 1
ATOM 2486 O O . ILE A 1 329 ? 17.453 -18.406 -18.125 1 98.12 329 ILE A O 1
ATOM 2490 N N . TYR A 1 330 ? 19.547 -18.25 -18.891 1 97.75 330 TYR A N 1
ATOM 2491 C CA . TYR A 1 330 ? 19.344 -17.016 -19.656 1 97.75 330 TYR A CA 1
ATOM 2492 C C . TYR A 1 330 ? 19.281 -17.297 -21.156 1 97.75 330 TYR A C 1
ATOM 2494 O O . TYR A 1 330 ? 20.188 -17.922 -21.719 1 97.75 330 TYR A O 1
ATOM 2502 N N . PHE A 1 331 ? 18.188 -16.875 -21.797 1 98.12 331 PHE A N 1
ATOM 2503 C CA . PHE A 1 331 ? 18 -17.312 -23.172 1 98.12 331 PHE A CA 1
ATOM 2504 C C . PHE A 1 331 ? 17.906 -16.125 -24.125 1 98.12 331 PHE A C 1
ATOM 2506 O O . PHE A 1 331 ? 17.562 -15.016 -23.703 1 98.12 331 PHE A O 1
ATOM 2513 N N . ASP A 1 332 ? 18.188 -16.344 -25.422 1 97.19 332 ASP A N 1
ATOM 2514 C CA . ASP A 1 332 ? 18.047 -15.367 -26.5 1 97.19 332 ASP A CA 1
ATOM 2515 C C . ASP A 1 332 ? 16.922 -15.75 -27.453 1 97.19 332 ASP A C 1
ATOM 2517 O O . ASP A 1 332 ? 16.531 -14.953 -28.312 1 97.19 332 ASP A O 1
ATOM 2521 N N . GLU A 1 333 ? 16.484 -16.953 -27.203 1 96.06 333 GLU A N 1
ATOM 2522 C CA . GLU A 1 333 ? 15.406 -17.438 -28.062 1 96.06 333 GLU A CA 1
ATOM 2523 C C . GLU A 1 333 ? 14.273 -16.422 -28.156 1 96.06 333 GLU A C 1
ATOM 2525 O O . GLU A 1 333 ? 13.938 -15.766 -27.172 1 96.06 333 GLU A O 1
ATOM 2530 N N . ALA A 1 334 ? 13.688 -16.344 -29.438 1 93.88 334 ALA A N 1
ATOM 2531 C CA . ALA A 1 334 ? 12.578 -15.438 -29.688 1 93.88 334 ALA A CA 1
ATOM 2532 C C . ALA A 1 334 ? 12.914 -14.016 -29.266 1 93.88 334 ALA A C 1
ATOM 2534 O O . ALA A 1 334 ? 12.062 -13.289 -28.766 1 93.88 334 ALA A O 1
ATOM 2535 N N . GLY A 1 335 ? 14.258 -13.625 -29.391 1 95.5 335 GLY A N 1
ATOM 2536 C CA . GLY A 1 335 ? 14.727 -12.273 -29.141 1 95.5 335 GLY A CA 1
ATOM 2537 C C . GLY A 1 335 ? 15.039 -12.016 -27.672 1 95.5 335 GLY A C 1
ATOM 2538 O O . GLY A 1 335 ? 15.281 -10.875 -27.281 1 95.5 335 GLY A O 1
ATOM 2539 N N . GLY A 1 336 ? 14.914 -13.094 -26.875 1 97.25 336 GLY A N 1
AT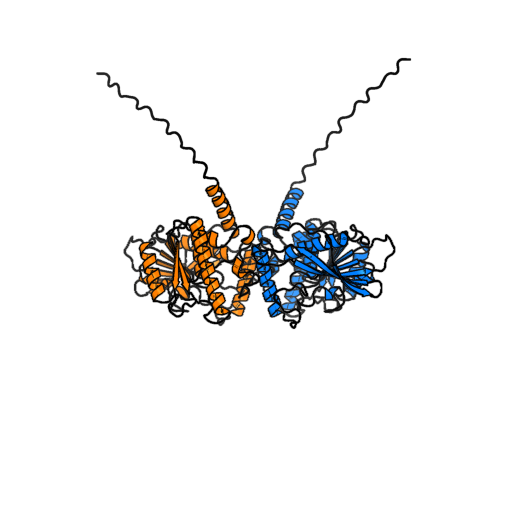OM 2540 C CA . GLY A 1 336 ? 15.195 -12.953 -25.453 1 97.25 336 GLY A CA 1
ATOM 2541 C C . GLY A 1 336 ? 14.188 -12.078 -24.734 1 97.25 336 GLY A C 1
ATOM 2542 O O . GLY A 1 336 ? 14.531 -11.367 -23.797 1 97.25 336 GLY A O 1
ATOM 2543 N N . LYS A 1 337 ? 13 -12.102 -25.172 1 96.69 337 LYS A N 1
ATOM 2544 C CA . LYS A 1 337 ? 11.953 -11.234 -24.641 1 96.69 337 LYS A CA 1
ATOM 2545 C C . LYS A 1 337 ? 11.344 -11.836 -23.375 1 96.69 337 LYS A C 1
ATOM 2547 O O . LYS A 1 337 ? 11.734 -12.922 -22.938 1 96.69 337 LYS A O 1
ATOM 2552 N N . HIS A 1 338 ? 10.523 -11.055 -22.672 1 95.75 338 HIS A N 1
ATOM 2553 C CA . HIS A 1 338 ? 9.734 -11.539 -21.547 1 95.75 338 HIS A CA 1
ATOM 2554 C C . HIS A 1 338 ? 8.727 -12.594 -22 1 95.75 338 HIS A C 1
ATOM 2556 O O . HIS A 1 338 ? 7.559 -12.273 -22.25 1 95.75 338 HIS A O 1
ATOM 2562 N N . ASP A 1 339 ? 9.227 -13.836 -22.125 1 96.56 339 ASP A N 1
ATOM 2563 C CA . ASP A 1 339 ? 8.477 -14.906 -22.781 1 96.56 339 ASP A CA 1
ATOM 2564 C C . ASP A 1 339 ? 8.922 -16.281 -22.266 1 96.56 339 ASP A C 1
ATOM 2566 O O . ASP A 1 339 ? 9.773 -16.359 -21.375 1 96.56 339 ASP A O 1
ATOM 2570 N N . PHE A 1 340 ? 8.18 -17.281 -22.703 1 98.12 340 PHE A N 1
ATOM 2571 C CA . PHE A 1 340 ? 8.531 -18.688 -22.484 1 98.12 340 PHE A CA 1
ATOM 2572 C C . PHE A 1 340 ? 8.508 -19.469 -23.797 1 98.12 340 PHE A C 1
ATOM 2574 O O . PHE A 1 340 ? 7.621 -20.281 -24.016 1 98.12 340 PHE A O 1
ATOM 2581 N N . PRO A 1 341 ? 9.531 -19.25 -24.578 1 98.19 341 PRO A N 1
ATOM 2582 C CA . PRO A 1 341 ? 9.484 -19.75 -25.953 1 98.19 341 PRO A CA 1
ATOM 2583 C C . PRO A 1 341 ? 9.648 -21.266 -26.031 1 98.19 341 PRO A C 1
ATOM 2585 O O . PRO A 1 341 ? 10.07 -21.891 -25.047 1 98.19 341 PRO A O 1
ATOM 2588 N N . PRO A 1 342 ? 9.32 -21.859 -27.141 1 97.81 342 PRO A N 1
ATOM 2589 C CA . PRO A 1 342 ? 9.141 -23.312 -27.266 1 97.81 342 PRO A CA 1
ATOM 2590 C C . PRO A 1 342 ? 10.375 -24.094 -26.844 1 97.81 342 PRO A C 1
ATOM 2592 O O . PRO A 1 342 ? 10.266 -25.047 -26.047 1 97.81 342 PRO A O 1
ATOM 2595 N N . ALA A 1 343 ? 11.539 -23.734 -27.297 1 98.06 343 ALA A N 1
ATOM 2596 C CA . ALA A 1 343 ? 12.727 -24.516 -26.953 1 98.06 343 ALA A CA 1
ATOM 2597 C C . ALA A 1 343 ? 13.039 -24.406 -25.469 1 98.06 343 ALA A C 1
ATOM 2599 O O . ALA A 1 343 ? 13.414 -25.391 -24.828 1 98.06 343 ALA A O 1
ATOM 2600 N N . MET A 1 344 ? 12.945 -23.219 -24.938 1 98.19 344 MET A N 1
ATOM 2601 C CA . MET A 1 344 ? 13.164 -23.016 -23.516 1 98.19 344 MET A CA 1
ATOM 2602 C C . MET A 1 344 ? 12.141 -23.797 -22.688 1 98.19 344 MET A C 1
ATOM 2604 O O . MET A 1 344 ? 12.477 -24.375 -21.672 1 98.19 344 MET A O 1
ATOM 2608 N N . ARG A 1 345 ? 10.914 -23.812 -23.109 1 98 345 ARG A N 1
ATOM 2609 C CA . ARG A 1 345 ? 9.859 -24.562 -22.438 1 98 345 ARG A CA 1
ATOM 2610 C C . ARG A 1 345 ? 10.172 -26.047 -22.391 1 98 345 ARG A C 1
ATOM 2612 O O . ARG A 1 345 ? 10.039 -26.688 -21.359 1 98 345 ARG A O 1
ATOM 2619 N N . GLU A 1 346 ? 10.562 -26.547 -23.531 1 98.25 346 GLU A N 1
ATOM 2620 C CA . GLU A 1 346 ? 10.891 -27.969 -23.594 1 98.25 346 GLU A CA 1
ATOM 2621 C C . GLU A 1 346 ? 12.047 -28.328 -22.672 1 98.25 346 GLU A C 1
ATOM 2623 O O . GLU A 1 346 ? 12.023 -29.359 -22 1 98.25 346 GLU A O 1
ATOM 2628 N N . GLN A 1 347 ? 13.023 -27.453 -22.672 1 98.44 347 GLN A N 1
ATOM 2629 C CA . GLN A 1 347 ? 14.141 -27.656 -21.75 1 98.44 347 GLN A CA 1
ATOM 2630 C C . GLN A 1 347 ? 13.68 -27.625 -20.297 1 98.44 347 GLN A C 1
ATOM 2632 O O . GLN A 1 347 ? 14.133 -28.422 -19.484 1 98.44 347 GLN A O 1
ATOM 2637 N N . ALA A 1 348 ? 12.867 -26.75 -19.969 1 98.75 348 ALA A N 1
ATOM 2638 C CA . ALA A 1 348 ? 12.352 -26.609 -18.609 1 98.75 348 ALA A CA 1
ATOM 2639 C C . ALA A 1 348 ? 11.531 -27.828 -18.203 1 98.75 348 ALA A C 1
ATOM 2641 O O . ALA A 1 348 ? 11.641 -28.312 -17.078 1 98.75 348 ALA A O 1
ATOM 2642 N N . TYR A 1 349 ? 10.695 -28.344 -19.125 1 98.75 349 TYR A N 1
ATOM 2643 C CA . TYR A 1 349 ? 9.891 -29.531 -18.828 1 98.75 349 TYR A CA 1
ATOM 2644 C C . TYR A 1 349 ? 10.773 -30.75 -18.609 1 98.75 349 TYR A C 1
ATOM 2646 O O . TYR A 1 349 ? 10.5 -31.578 -17.734 1 98.75 349 TYR A O 1
ATOM 2654 N N . ALA A 1 350 ? 11.797 -30.875 -19.422 1 98.44 350 ALA A N 1
ATOM 2655 C CA . ALA A 1 350 ? 12.734 -31.969 -19.25 1 98.44 350 ALA A CA 1
ATOM 2656 C C . ALA A 1 350 ? 13.422 -31.891 -17.891 1 98.44 350 ALA A C 1
ATOM 2658 O O . ALA A 1 350 ? 13.617 -32.906 -17.234 1 98.44 350 ALA A O 1
ATOM 2659 N N . TRP A 1 351 ? 13.766 -30.719 -17.547 1 98.56 351 TRP A N 1
ATOM 2660 C CA . TRP A 1 351 ? 14.344 -30.484 -16.234 1 98.56 351 TRP A CA 1
ATOM 2661 C C . TRP A 1 351 ? 13.391 -30.922 -15.125 1 98.56 351 TRP A C 1
ATOM 2663 O O . TRP A 1 351 ? 13.781 -31.641 -14.203 1 98.56 351 TRP A O 1
ATOM 2673 N N . LEU A 1 352 ? 12.141 -30.562 -15.195 1 98.62 352 LEU A N 1
ATOM 2674 C CA . LEU A 1 352 ? 11.141 -30.859 -14.172 1 98.62 352 LEU A CA 1
ATOM 2675 C C . LEU A 1 352 ? 10.906 -32.375 -14.078 1 98.62 352 LEU A C 1
ATOM 2677 O O . LEU A 1 352 ? 10.703 -32.906 -12.984 1 98.62 352 LEU A O 1
ATOM 2681 N N . LYS A 1 353 ? 10.938 -33.062 -15.141 1 97.38 353 LYS A N 1
ATOM 2682 C CA . LYS A 1 353 ? 10.695 -34.5 -15.211 1 97.38 353 LYS A CA 1
ATOM 2683 C C . LYS A 1 353 ? 11.688 -35.25 -14.336 1 97.38 353 LYS A C 1
ATOM 2685 O O . LYS A 1 353 ? 11.336 -36.281 -13.734 1 97.38 353 LYS A O 1
ATOM 2690 N N . THR A 1 354 ? 12.836 -34.719 -14.188 1 96.69 354 THR A N 1
ATOM 2691 C CA . THR A 1 354 ? 13.859 -35.406 -13.43 1 96.69 354 THR A CA 1
ATOM 2692 C C . THR A 1 354 ? 13.781 -35.062 -11.945 1 96.69 354 THR A C 1
ATOM 2694 O O . THR A 1 354 ? 14.469 -35.688 -11.125 1 96.69 354 THR A O 1
ATOM 2697 N N . ARG A 1 355 ? 12.953 -34.219 -11.586 1 96.38 355 ARG A N 1
ATOM 2698 C CA . ARG A 1 355 ? 12.938 -33.719 -10.219 1 96.38 355 ARG A CA 1
ATOM 2699 C C . ARG A 1 355 ? 11.609 -34 -9.531 1 96.38 355 ARG A C 1
ATOM 2701 O O . ARG A 1 355 ? 11.492 -33.906 -8.312 1 96.38 355 ARG A O 1
ATOM 2708 N N . LEU A 1 356 ? 10.688 -34.281 -10.391 1 94.75 356 LEU A N 1
ATOM 2709 C CA . LEU A 1 356 ? 9.367 -34.562 -9.844 1 94.75 356 LEU A CA 1
ATOM 2710 C C . LEU A 1 356 ? 8.875 -35.938 -10.273 1 94.75 356 LEU A C 1
ATOM 2712 O O . LEU A 1 356 ? 8.93 -36.281 -11.461 1 94.75 356 LEU A O 1
ATOM 2716 N N . MET B 1 1 ? 21.766 25.891 81.875 1 28.56 1 MET B N 1
ATOM 2717 C CA . MET B 1 1 ? 20.438 25.578 81.375 1 28.56 1 MET B CA 1
ATOM 2718 C C . MET B 1 1 ? 20.531 24.891 80 1 28.56 1 MET B C 1
ATOM 2720 O O . MET B 1 1 ? 21.078 25.469 79.062 1 28.56 1 MET B O 1
ATOM 2724 N N . LEU B 1 2 ? 20.688 23.531 80 1 29.58 2 LEU B N 1
ATOM 2725 C CA . LEU B 1 2 ? 20.953 22.438 79.062 1 29.58 2 LEU B CA 1
ATOM 2726 C C . LEU B 1 2 ? 19.859 22.328 78.062 1 29.58 2 LEU B C 1
ATOM 2728 O O . LEU B 1 2 ? 18.688 22.203 78.375 1 29.58 2 LEU B O 1
ATOM 2732 N N . SER B 1 3 ? 19.953 23.109 76.938 1 23.92 3 SER B N 1
ATOM 2733 C CA . SER B 1 3 ? 19 23.234 75.812 1 23.92 3 SER B CA 1
ATOM 2734 C C . SER B 1 3 ? 18.703 21.875 75.188 1 23.92 3 SER B C 1
ATOM 2736 O O . SER B 1 3 ? 19.625 21.172 74.75 1 23.92 3 SER B O 1
ATOM 2738 N N . ARG B 1 4 ? 17.688 21.156 75.625 1 28.61 4 ARG B N 1
ATOM 2739 C CA . ARG B 1 4 ? 17.156 19.859 75.188 1 28.61 4 ARG B CA 1
ATOM 2740 C C . ARG B 1 4 ? 16.734 19.906 73.75 1 28.61 4 ARG B C 1
ATOM 2742 O O . ARG B 1 4 ? 15.617 20.328 73.438 1 28.61 4 ARG B O 1
ATOM 2749 N N . ARG B 1 5 ? 17.438 20.578 72.75 1 31.03 5 ARG B N 1
ATOM 2750 C CA . ARG B 1 5 ? 16.734 20.625 71.5 1 31.03 5 ARG B CA 1
ATOM 2751 C C . ARG B 1 5 ? 16.297 19.234 71.062 1 31.03 5 ARG B C 1
ATOM 2753 O O . ARG B 1 5 ? 17.016 18.25 71.25 1 31.03 5 ARG B O 1
ATOM 2760 N N . SER B 1 6 ? 14.93 18.938 70.812 1 27.69 6 SER B N 1
ATOM 2761 C CA . SER B 1 6 ? 13.914 17.984 70.375 1 27.69 6 SER B CA 1
ATOM 2762 C C . SER B 1 6 ? 14.227 17.453 69 1 27.69 6 SER B C 1
ATOM 2764 O O . SER B 1 6 ? 14.461 18.219 68.062 1 27.69 6 SER B O 1
ATOM 2766 N N . ALA B 1 7 ? 14.852 16.219 68.812 1 33.66 7 ALA B N 1
ATOM 2767 C CA . ALA B 1 7 ? 15.109 15.469 67.625 1 33.66 7 ALA B CA 1
ATOM 2768 C C . ALA B 1 7 ? 13.812 15.188 66.875 1 33.66 7 ALA B C 1
ATOM 2770 O O . ALA B 1 7 ? 12.938 14.484 67.375 1 33.66 7 ALA B O 1
ATOM 2771 N N . LEU B 1 8 ? 13.32 16.156 66 1 28.97 8 LEU B N 1
ATOM 2772 C CA . LEU B 1 8 ? 12.203 15.922 65.062 1 28.97 8 LEU B CA 1
ATOM 2773 C C . LEU B 1 8 ? 12.422 14.664 64.25 1 28.97 8 LEU B C 1
ATOM 2775 O O . LEU B 1 8 ? 13.492 14.477 63.688 1 28.97 8 LEU B O 1
ATOM 2779 N N . SER B 1 9 ? 11.859 13.539 64.688 1 28.09 9 SER B N 1
ATOM 2780 C CA . SER B 1 9 ? 11.828 12.258 64 1 28.09 9 SER B CA 1
ATOM 2781 C C . SER B 1 9 ? 11.32 12.414 62.594 1 28.09 9 SER B C 1
ATOM 2783 O O . SER B 1 9 ? 10.336 13.117 62.344 1 28.09 9 SER B O 1
ATOM 2785 N N . ALA B 1 10 ? 12.203 12.328 61.531 1 32.12 10 ALA B N 1
ATOM 2786 C CA . ALA B 1 10 ? 11.93 12.297 60.094 1 32.12 10 ALA B CA 1
ATOM 2787 C C . ALA B 1 10 ? 10.898 11.219 59.75 1 32.12 10 ALA B C 1
ATOM 2789 O O . ALA B 1 10 ? 11.109 10.039 60.062 1 32.12 10 ALA B O 1
ATOM 2790 N N . GLY B 1 11 ? 9.617 11.484 59.75 1 25.64 11 GLY B N 1
ATOM 2791 C CA . GLY B 1 11 ? 8.57 10.594 59.281 1 25.64 11 GLY B CA 1
ATOM 2792 C C . GLY B 1 11 ? 8.883 9.977 57.938 1 25.64 11 GLY B C 1
ATOM 2793 O O . GLY B 1 11 ? 9.398 10.656 57.031 1 25.64 11 GLY B O 1
ATOM 2794 N N . ALA B 1 12 ? 9.039 8.625 57.875 1 36.59 12 ALA B N 1
ATOM 2795 C CA . ALA B 1 12 ? 9.211 7.762 56.719 1 36.59 12 ALA B CA 1
ATOM 2796 C C . ALA B 1 12 ? 8.125 8.023 55.656 1 36.59 12 ALA B C 1
ATOM 2798 O O . ALA B 1 12 ? 6.938 7.82 55.938 1 36.59 12 ALA B O 1
ATOM 2799 N N . ALA B 1 13 ? 8.328 8.992 54.781 1 32.28 13 ALA B N 1
ATOM 2800 C CA . ALA B 1 13 ? 7.477 9.133 53.594 1 32.28 13 ALA B CA 1
ATOM 2801 C C . ALA B 1 13 ? 7.211 7.785 52.938 1 32.28 13 ALA B C 1
ATOM 2803 O O . ALA B 1 13 ? 8.141 7.125 52.469 1 32.28 13 ALA B O 1
ATOM 2804 N N . ALA B 1 14 ? 6.211 7.027 53.281 1 31.97 14 ALA B N 1
ATOM 2805 C CA . ALA B 1 14 ? 5.734 5.859 52.562 1 31.97 14 ALA B CA 1
ATOM 2806 C C . ALA B 1 14 ? 5.645 6.152 51.062 1 31.97 14 ALA B C 1
ATOM 2808 O O . ALA B 1 14 ? 4.965 7.098 50.625 1 31.97 14 ALA B O 1
ATOM 2809 N N . ALA B 1 15 ? 6.598 5.809 50.312 1 36.66 15 ALA B N 1
ATOM 2810 C CA . ALA B 1 15 ? 6.539 5.785 48.844 1 36.66 15 ALA B CA 1
ATOM 2811 C C . ALA B 1 15 ? 5.227 5.172 48.344 1 36.66 15 ALA B C 1
ATOM 2813 O O . ALA B 1 15 ? 4.953 3.996 48.594 1 36.66 15 ALA B O 1
ATOM 2814 N N . LEU B 1 16 ? 4.191 5.984 48.188 1 33.41 16 LEU B N 1
ATOM 2815 C CA . LEU B 1 16 ? 2.963 5.535 47.531 1 33.41 16 LEU B CA 1
ATOM 2816 C C . LEU B 1 16 ? 3.273 4.723 46.281 1 33.41 16 LEU B C 1
ATOM 2818 O O . LEU B 1 16 ? 4.059 5.156 45.438 1 33.41 16 LEU B O 1
ATOM 2822 N N . ALA B 1 17 ? 3.158 3.451 46.281 1 36.25 17 ALA B N 1
ATOM 2823 C CA . ALA B 1 17 ? 3.213 2.559 45.125 1 36.25 17 ALA B CA 1
ATOM 2824 C C . ALA B 1 17 ? 2.383 3.107 43.969 1 36.25 17 ALA B C 1
ATOM 2826 O O . ALA B 1 17 ? 1.271 3.598 44.188 1 36.25 17 ALA B O 1
ATOM 2827 N N . PRO B 1 18 ? 3.039 3.383 42.875 1 33.88 18 PRO B N 1
ATOM 2828 C CA . PRO B 1 18 ? 2.16 3.771 41.781 1 33.88 18 PRO B CA 1
ATOM 2829 C C . PRO B 1 18 ? 0.938 2.865 41.656 1 33.88 18 PRO B C 1
ATOM 2831 O O . PRO B 1 18 ? 1.036 1.656 41.875 1 33.88 18 PRO B O 1
ATOM 2834 N N . ALA B 1 19 ? -0.189 3.301 41.906 1 39.09 19 ALA B N 1
ATOM 2835 C CA . ALA B 1 19 ? -1.447 2.562 41.812 1 39.09 19 ALA B CA 1
ATOM 2836 C C . ALA B 1 19 ? -1.545 1.794 40.5 1 39.09 19 ALA B C 1
ATOM 2838 O O . ALA B 1 19 ? -1.286 2.348 39.438 1 39.09 19 ALA B O 1
ATOM 2839 N N . ALA B 1 20 ? -1.697 0.577 40.531 1 45.72 20 ALA B N 1
ATOM 2840 C CA . ALA B 1 20 ? -2.041 -0.293 39.406 1 45.72 20 ALA B CA 1
ATOM 2841 C C . ALA B 1 20 ? -3.182 0.299 38.594 1 45.72 20 ALA B C 1
ATOM 2843 O O . ALA B 1 20 ? -4.258 0.585 39.125 1 45.72 20 ALA B O 1
ATOM 2844 N N . LEU B 1 21 ? -2.844 0.872 37.406 1 44.91 21 LEU B N 1
ATOM 2845 C CA . LEU B 1 21 ? -3.916 1.37 36.531 1 44.91 21 LEU B CA 1
ATOM 2846 C C . LEU B 1 21 ? -5.078 0.381 36.5 1 44.91 21 LEU B C 1
ATOM 2848 O O . LEU B 1 21 ? -4.863 -0.833 36.469 1 44.91 21 LEU B O 1
ATOM 2852 N N . ALA B 1 22 ? -6.316 0.929 36.438 1 52.84 22 ALA B N 1
ATOM 2853 C CA . ALA B 1 22 ? -7.5 0.083 36.312 1 52.84 22 ALA B CA 1
ATOM 2854 C C . ALA B 1 22 ? -7.453 -0.729 35 1 52.84 22 ALA B C 1
ATOM 2856 O O . ALA B 1 22 ? -6.918 -0.265 34 1 52.84 22 ALA B O 1
ATOM 2857 N N . PRO B 1 23 ? -7.988 -1.935 35.094 1 44.06 23 PRO B N 1
ATOM 2858 C CA . PRO B 1 23 ? -7.922 -2.838 33.938 1 44.06 23 PRO B CA 1
ATOM 2859 C C . PRO B 1 23 ? -8.359 -2.172 32.656 1 44.06 23 PRO B C 1
ATOM 2861 O O . PRO B 1 23 ? -7.742 -2.389 31.609 1 44.06 23 PRO B O 1
ATOM 2864 N N . ALA B 1 24 ? -9.32 -1.255 32.625 1 54.22 24 ALA B N 1
ATOM 2865 C CA . ALA B 1 24 ? -9.773 -0.552 31.438 1 54.22 24 ALA B CA 1
ATOM 2866 C C . ALA B 1 24 ? -8.727 0.441 30.953 1 54.22 24 ALA B C 1
ATOM 2868 O O . ALA B 1 24 ? -8.492 0.572 29.75 1 54.22 24 ALA B O 1
ATOM 2869 N N . ALA B 1 25 ? -8.141 1.123 31.828 1 60.88 25 ALA B N 1
ATOM 2870 C CA . ALA B 1 25 ? -7.078 2.072 31.5 1 60.88 25 ALA B CA 1
ATOM 2871 C C . ALA B 1 25 ? -5.855 1.354 30.938 1 60.88 25 ALA B C 1
ATOM 2873 O O . ALA B 1 25 ? -5.219 1.843 30 1 60.88 25 ALA B O 1
ATOM 2874 N N . GLN B 1 26 ? -5.578 0.188 31.438 1 60.47 26 GLN B N 1
ATOM 2875 C CA . GLN B 1 26 ? -4.461 -0.602 30.922 1 60.47 26 GLN B CA 1
ATOM 2876 C C . GLN B 1 26 ? -4.746 -1.112 29.516 1 60.47 26 GLN B C 1
ATOM 2878 O O . GLN B 1 26 ? -3.867 -1.085 28.656 1 60.47 26 GLN B O 1
ATOM 2883 N N . ALA B 1 27 ? -5.941 -1.522 29.391 1 67.5 27 ALA B N 1
ATOM 2884 C CA . ALA B 1 27 ? -6.34 -2.014 28.078 1 67.5 27 ALA B CA 1
ATOM 2885 C C . ALA B 1 27 ? -6.305 -0.894 27.047 1 67.5 27 ALA B C 1
ATOM 2887 O O . ALA B 1 27 ? -5.879 -1.105 25.906 1 67.5 27 ALA B O 1
ATOM 2888 N N . ARG B 1 28 ? -6.723 0.189 27.594 1 71.56 28 ARG B N 1
ATOM 2889 C CA . ARG B 1 28 ? -6.672 1.353 26.703 1 71.56 28 ARG B CA 1
ATOM 2890 C C . ARG B 1 28 ? -5.234 1.704 26.344 1 71.56 28 ARG B C 1
ATOM 2892 O O . ARG B 1 28 ? -4.938 2.012 25.188 1 71.56 28 ARG B O 1
ATOM 2899 N N . GLY B 1 29 ? -4.402 1.627 27.234 1 79.62 29 GLY B N 1
ATOM 2900 C CA . GLY B 1 29 ? -3 1.923 26.984 1 79.62 29 GLY B CA 1
ATOM 2901 C C . GLY B 1 29 ? -2.359 0.978 25.984 1 79.62 29 GLY B C 1
ATOM 2902 O O . GLY B 1 29 ? -1.609 1.41 25.109 1 79.62 29 GLY B O 1
ATOM 2903 N N . THR B 1 30 ? -2.791 -0.219 26.109 1 84.19 30 THR B N 1
ATOM 2904 C CA . THR B 1 30 ? -2.24 -1.225 25.203 1 84.19 30 THR B CA 1
ATOM 2905 C C . THR B 1 30 ? -2.764 -1.024 23.797 1 84.19 30 THR B C 1
ATOM 2907 O O . THR B 1 30 ? -2.008 -1.14 22.828 1 84.19 30 THR B O 1
ATOM 2910 N N . ARG B 1 31 ? -4 -0.654 23.656 1 89.75 31 ARG B N 1
ATOM 2911 C CA . ARG B 1 31 ? -4.59 -0.417 22.344 1 89.75 31 ARG B CA 1
ATOM 2912 C C . ARG B 1 31 ? -4.008 0.836 21.703 1 89.75 31 ARG B C 1
ATOM 2914 O O . ARG B 1 31 ? -3.709 0.842 20.5 1 89.75 31 ARG B O 1
ATOM 2921 N N . ASP B 1 32 ? -3.875 1.854 22.562 1 93.62 32 ASP B N 1
ATOM 2922 C CA . ASP B 1 32 ? -3.305 3.094 22.047 1 93.62 32 ASP B CA 1
ATOM 2923 C C . ASP B 1 32 ? -1.875 2.877 21.547 1 93.62 32 ASP B C 1
ATOM 2925 O O . ASP B 1 32 ? -1.496 3.375 20.484 1 93.62 32 ASP B O 1
ATOM 2929 N N . ALA B 1 33 ? -1.181 2.105 22.328 1 95.5 33 ALA B N 1
ATOM 2930 C CA . ALA B 1 33 ? 0.189 1.801 21.922 1 95.5 33 ALA B CA 1
ATOM 2931 C C . ALA B 1 33 ? 0.212 1.013 20.609 1 95.5 33 ALA B C 1
ATOM 2933 O O . ALA B 1 33 ? 1.053 1.261 19.734 1 95.5 33 ALA B O 1
ATOM 2934 N N . ALA B 1 34 ? -0.722 0.085 20.484 1 96.62 34 ALA B N 1
ATOM 2935 C CA . ALA B 1 34 ? -0.816 -0.701 19.266 1 96.62 34 ALA B CA 1
ATOM 2936 C C . ALA B 1 34 ? -1.182 0.181 18.078 1 96.62 34 ALA B C 1
ATOM 2938 O O . ALA B 1 34 ? -0.622 0.03 16.984 1 96.62 34 ALA B O 1
ATOM 2939 N N . LEU B 1 35 ? -2.092 1.06 18.25 1 97.81 35 LEU B N 1
ATOM 2940 C CA . LEU B 1 35 ? -2.52 1.972 17.203 1 97.81 35 LEU B CA 1
ATOM 2941 C C . LEU B 1 35 ? -1.377 2.891 16.781 1 97.81 35 LEU B C 1
ATOM 2943 O O . LEU B 1 35 ? -1.158 3.111 15.586 1 97.81 35 LEU B O 1
ATOM 2947 N N . ILE B 1 36 ? -0.648 3.436 17.766 1 97.69 36 ILE B N 1
ATOM 2948 C CA . ILE B 1 36 ? 0.496 4.281 17.453 1 97.69 36 ILE B CA 1
ATOM 2949 C C . ILE B 1 36 ? 1.547 3.473 16.703 1 97.69 36 ILE B C 1
ATOM 2951 O O . ILE B 1 36 ? 2.178 3.979 15.766 1 97.69 36 ILE B O 1
ATOM 2955 N N . GLY B 1 37 ? 1.683 2.197 17.047 1 97.38 37 GLY B N 1
ATOM 2956 C CA . GLY B 1 37 ? 2.615 1.314 16.375 1 97.38 37 GLY B CA 1
ATOM 2957 C C . GLY B 1 37 ? 2.303 1.136 14.898 1 97.38 37 GLY B C 1
ATOM 2958 O O . GLY B 1 37 ? 3.209 0.932 14.086 1 97.38 37 GLY B O 1
ATOM 2959 N N . LEU B 1 38 ? 1.054 1.241 14.484 1 98.19 38 LEU B N 1
ATOM 2960 C CA . LEU B 1 38 ? 0.636 1.062 13.102 1 98.19 38 LEU B CA 1
ATOM 2961 C C . LEU B 1 38 ? 1.204 2.166 12.211 1 98.19 38 LEU B C 1
ATOM 2963 O O . LEU B 1 38 ? 1.237 2.029 10.992 1 98.19 38 LEU B O 1
ATOM 2967 N N . LEU B 1 39 ? 1.652 3.285 12.82 1 98.19 39 LEU B N 1
ATOM 2968 C CA . LEU B 1 39 ? 2.158 4.414 12.047 1 98.19 39 LEU B CA 1
ATOM 2969 C C . LEU B 1 39 ? 3.568 4.137 11.539 1 98.19 39 LEU B C 1
ATOM 2971 O O . LEU B 1 39 ? 4.078 4.863 10.68 1 98.19 39 LEU B O 1
ATOM 2975 N N . GLY B 1 40 ? 4.152 3.016 12 1 97.5 40 GLY B N 1
ATOM 2976 C CA . GLY B 1 40 ? 5.469 2.598 11.539 1 97.5 40 GLY B CA 1
ATOM 2977 C C . GLY B 1 40 ? 6.602 3.184 12.359 1 97.5 40 GLY B C 1
ATOM 2978 O O . GLY B 1 40 ? 6.383 4.09 13.172 1 97.5 40 GLY B O 1
ATOM 2979 N N . PRO B 1 41 ? 7.785 2.67 12.164 1 96.62 41 PRO B N 1
ATOM 2980 C CA . PRO B 1 41 ? 8.938 3.201 12.891 1 96.62 41 PRO B CA 1
ATOM 2981 C C . PRO B 1 41 ? 9.242 4.656 12.539 1 96.62 41 PRO B C 1
ATOM 2983 O O . PRO B 1 41 ? 9.109 5.051 11.375 1 96.62 41 PRO B O 1
ATOM 2986 N N . MET B 1 42 ? 9.602 5.344 13.523 1 94.88 42 MET B N 1
ATOM 2987 C CA . MET B 1 42 ? 10.008 6.734 13.352 1 94.88 42 MET B CA 1
ATOM 2988 C C . MET B 1 42 ? 11.484 6.914 13.695 1 94.88 42 MET B C 1
ATOM 2990 O O . MET B 1 42 ? 11.914 6.586 14.812 1 94.88 42 MET B O 1
ATOM 2994 N N . PRO B 1 43 ? 12.234 7.367 12.742 1 94.94 43 PRO B N 1
ATOM 2995 C CA . PRO B 1 43 ? 13.664 7.57 13.016 1 94.94 43 PRO B CA 1
ATOM 2996 C C . PRO B 1 43 ? 13.922 8.688 14.023 1 94.94 43 PRO B C 1
ATOM 2998 O O . PRO B 1 43 ? 12.977 9.359 14.461 1 94.94 43 PRO B O 1
ATOM 3001 N N . ALA B 1 44 ? 15.227 8.812 14.383 1 95.38 44 ALA B N 1
ATOM 3002 C CA . ALA B 1 44 ? 15.617 9.945 15.227 1 95.38 44 ALA B CA 1
ATOM 3003 C C . ALA B 1 44 ? 15.352 11.266 14.516 1 95.38 44 ALA B C 1
ATOM 3005 O O . ALA B 1 44 ? 15.641 11.406 13.32 1 95.38 44 ALA B O 1
ATOM 3006 N N . ARG B 1 45 ? 14.773 12.148 15.227 1 96.81 45 ARG B N 1
ATOM 3007 C CA . ARG B 1 45 ? 14.477 13.445 14.641 1 96.81 45 ARG B CA 1
ATOM 3008 C C . ARG B 1 45 ? 15.711 14.336 14.617 1 96.81 45 ARG B C 1
ATOM 3010 O O . ARG B 1 45 ? 16.484 14.352 15.57 1 96.81 45 ARG B O 1
ATOM 3017 N N . PRO B 1 46 ? 15.875 15.078 13.523 1 97.25 46 PRO B N 1
ATOM 3018 C CA . PRO B 1 46 ? 17.016 15.977 13.438 1 97.25 46 PRO B CA 1
ATOM 3019 C C . PRO B 1 46 ? 16.938 17.125 14.438 1 97.25 46 PRO B C 1
ATOM 3021 O O . PRO B 1 46 ? 15.859 17.453 14.93 1 97.25 46 PRO B O 1
ATOM 3024 N N . ARG B 1 47 ? 18.141 17.703 14.648 1 96.81 47 ARG B N 1
ATOM 3025 C CA . ARG B 1 47 ? 18.156 18.938 15.43 1 96.81 47 ARG B CA 1
ATOM 3026 C C . ARG B 1 47 ? 17.359 20.031 14.719 1 96.81 47 ARG B C 1
ATOM 3028 O O . ARG B 1 47 ? 17.469 20.203 13.508 1 96.81 47 ARG B O 1
ATOM 3035 N N . PRO B 1 48 ? 16.547 20.703 15.508 1 97.75 48 PRO B N 1
ATOM 3036 C CA . PRO B 1 48 ? 15.766 21.766 14.883 1 97.75 48 PRO B CA 1
ATOM 3037 C C . PRO B 1 48 ? 16.641 22.906 14.352 1 97.75 48 PRO B C 1
ATOM 3039 O O . PRO B 1 48 ? 17.281 23.609 15.133 1 97.75 48 PRO B O 1
ATOM 3042 N N . GLN B 1 49 ? 16.75 22.984 13.062 1 97.62 49 GLN B N 1
ATOM 3043 C CA . GLN B 1 49 ? 17.453 24.047 12.344 1 97.62 49 GLN B CA 1
ATOM 3044 C C . GLN B 1 49 ? 16.875 24.25 10.945 1 97.62 49 GLN B C 1
ATOM 3046 O O . GLN B 1 49 ? 16.344 23.312 10.352 1 97.62 49 GLN B O 1
ATOM 3051 N N . PHE B 1 50 ? 16.891 25.484 10.516 1 98.44 50 PHE B N 1
ATOM 3052 C CA . PHE B 1 50 ? 16.422 25.75 9.156 1 98.44 50 PHE B CA 1
ATOM 3053 C C . PHE B 1 50 ? 17.281 26.828 8.492 1 98.44 50 PHE B C 1
ATOM 3055 O O . PHE B 1 50 ? 18 27.562 9.164 1 98.44 50 PHE B O 1
ATOM 3062 N N . THR B 1 51 ? 17.281 26.812 7.168 1 98.5 51 THR B N 1
ATOM 3063 C CA . THR B 1 51 ? 17.859 27.875 6.355 1 98.5 51 THR B CA 1
ATOM 3064 C C . THR B 1 51 ? 16.766 28.781 5.773 1 98.5 51 THR B C 1
ATOM 3066 O O . THR B 1 51 ? 15.719 28.281 5.344 1 98.5 51 THR B O 1
ATOM 3069 N N . VAL B 1 52 ? 16.984 30.109 5.816 1 98.75 52 VAL B N 1
ATOM 3070 C CA . VAL B 1 52 ? 16.062 31.062 5.199 1 98.75 52 VAL B CA 1
ATOM 3071 C C . VAL B 1 52 ? 16.438 31.25 3.729 1 98.75 52 VAL B C 1
ATOM 3073 O O . VAL B 1 52 ? 17.562 31.625 3.404 1 98.75 52 VAL B O 1
ATOM 3076 N N . LEU B 1 53 ? 15.508 30.984 2.91 1 98.44 53 LEU B N 1
ATOM 3077 C CA . LEU B 1 53 ? 15.734 31.094 1.475 1 98.44 53 LEU B CA 1
ATOM 3078 C C . LEU B 1 53 ? 15.273 32.469 0.961 1 98.44 53 LEU B C 1
ATOM 3080 O O . LEU B 1 53 ? 15.828 33 -0.005 1 98.44 53 LEU B O 1
ATOM 3084 N N . GLU B 1 54 ? 14.195 32.906 1.514 1 98.25 54 GLU B N 1
ATOM 3085 C CA . GLU B 1 54 ? 13.594 34.188 1.145 1 98.25 54 GLU B CA 1
ATOM 3086 C C . GLU B 1 54 ? 12.898 34.844 2.338 1 98.25 54 GLU B C 1
ATOM 3088 O O . GLU B 1 54 ? 12.289 34.125 3.156 1 98.25 54 GLU B O 1
ATOM 3093 N N . THR B 1 55 ? 13.039 36.156 2.43 1 98.69 55 THR B N 1
ATOM 3094 C CA . THR B 1 55 ? 12.289 36.938 3.406 1 98.69 55 THR B CA 1
ATOM 3095 C C . THR B 1 55 ? 11.43 38 2.711 1 98.69 55 THR B C 1
ATOM 3097 O O . THR B 1 55 ? 11.93 38.781 1.891 1 98.69 55 THR B O 1
ATOM 3100 N N . THR B 1 56 ? 10.195 38 3.039 1 98.69 56 THR B N 1
ATOM 3101 C CA . THR B 1 56 ? 9.266 38.969 2.482 1 98.69 56 THR B CA 1
ATOM 3102 C C . THR B 1 56 ? 8.539 39.719 3.596 1 98.69 56 THR B C 1
ATOM 3104 O O . THR B 1 56 ? 7.938 39.094 4.477 1 98.69 56 THR B O 1
ATOM 3107 N N . ALA B 1 57 ? 8.594 41.062 3.535 1 98.56 57 ALA B N 1
ATOM 3108 C CA . ALA B 1 57 ? 7.773 41.875 4.445 1 98.56 57 ALA B CA 1
ATOM 3109 C C . ALA B 1 57 ? 6.301 41.812 4.051 1 98.56 57 ALA B C 1
ATOM 3111 O O . ALA B 1 57 ? 5.957 41.969 2.879 1 98.56 57 ALA B O 1
ATOM 3112 N N . ILE B 1 58 ? 5.551 41.469 5.012 1 98.44 58 ILE B N 1
ATOM 3113 C CA . ILE B 1 58 ? 4.109 41.5 4.785 1 98.44 58 ILE B CA 1
ATOM 3114 C C . ILE B 1 58 ? 3.426 42.312 5.891 1 98.44 58 ILE B C 1
ATOM 3116 O O . ILE B 1 58 ? 4.051 42.656 6.895 1 98.44 58 ILE B O 1
ATOM 3120 N N . GLU B 1 59 ? 2.197 42.688 5.637 1 98.25 59 GLU B N 1
ATOM 3121 C CA . GLU B 1 59 ? 1.478 43.438 6.648 1 98.25 59 GLU B CA 1
ATOM 3122 C C . GLU B 1 59 ? 1.415 42.688 7.973 1 98.25 59 GLU B C 1
ATOM 3124 O O . GLU B 1 59 ? 0.965 41.531 8.016 1 98.25 59 GLU B O 1
ATOM 3129 N N . GLY B 1 60 ? 1.974 43.281 9.039 1 98.38 60 GLY B N 1
ATOM 3130 C CA . GLY B 1 60 ? 1.897 42.719 10.375 1 98.38 60 GLY B CA 1
ATOM 3131 C C . GLY B 1 60 ? 3.129 41.906 10.75 1 98.38 60 GLY B C 1
ATOM 3132 O O . GLY B 1 60 ? 3.244 41.438 11.883 1 98.38 60 GLY B O 1
ATOM 3133 N N . GLY B 1 61 ? 4.043 41.75 9.75 1 98.62 61 GLY B N 1
ATOM 3134 C CA . GLY B 1 61 ? 5.242 41 10.062 1 98.62 61 GLY B CA 1
ATOM 3135 C C . GLY B 1 61 ? 6.023 40.562 8.836 1 98.62 61 GLY B C 1
ATOM 3136 O O . GLY B 1 61 ? 6.285 41.406 7.949 1 98.62 61 GLY B O 1
ATOM 3137 N N . GLN B 1 62 ? 6.441 39.312 8.867 1 98.75 62 GLN B N 1
ATOM 3138 C CA . GLN B 1 62 ? 7.254 38.812 7.77 1 98.75 62 GLN B CA 1
ATOM 3139 C C . GLN B 1 62 ? 6.867 37.375 7.41 1 98.75 62 GLN B C 1
ATOM 3141 O O . GLN B 1 62 ? 6.34 36.656 8.25 1 98.75 62 GLN B O 1
ATOM 3146 N N . ARG B 1 63 ? 7.062 37.031 6.188 1 98.88 63 ARG B N 1
ATOM 3147 C CA . ARG B 1 63 ? 6.992 35.688 5.688 1 98.88 63 ARG B CA 1
ATOM 3148 C C . ARG B 1 63 ? 8.367 35.188 5.242 1 98.88 63 ARG B C 1
ATOM 3150 O O . ARG B 1 63 ? 9 35.781 4.383 1 98.88 63 ARG B O 1
ATOM 3157 N N . LEU B 1 64 ? 8.82 34.125 5.824 1 98.88 64 LEU B N 1
ATOM 3158 C CA . LEU B 1 64 ? 10.078 33.5 5.441 1 98.88 64 LEU B CA 1
ATOM 3159 C C . LEU B 1 64 ? 9.82 32.219 4.66 1 98.88 64 LEU B C 1
ATOM 3161 O O . LEU B 1 64 ? 8.945 31.422 5.031 1 98.88 64 LEU B O 1
ATOM 3165 N N . LYS B 1 65 ? 10.453 32.094 3.502 1 98.81 65 LYS B N 1
ATOM 3166 C CA . LYS B 1 65 ? 10.602 30.75 2.928 1 98.81 65 LYS B CA 1
ATOM 3167 C C . LYS B 1 65 ? 11.812 30.031 3.51 1 98.81 65 LYS B C 1
ATOM 3169 O O . LYS B 1 65 ? 12.938 30.547 3.445 1 98.81 65 LYS B O 1
ATOM 3174 N N . ILE B 1 66 ? 11.57 28.859 4.074 1 98.88 66 ILE B N 1
ATOM 3175 C CA . ILE B 1 66 ? 12.664 28.203 4.773 1 98.88 66 ILE B CA 1
ATOM 3176 C C . ILE B 1 66 ? 12.797 26.766 4.27 1 98.88 66 ILE B C 1
ATOM 3178 O O . ILE B 1 66 ? 11.93 26.266 3.557 1 98.88 66 ILE B O 1
ATOM 3182 N N . GLU B 1 67 ? 13.898 26.141 4.547 1 98.75 67 GLU B N 1
ATOM 3183 C CA . GLU B 1 67 ? 14.148 24.719 4.324 1 98.75 67 GLU B CA 1
ATOM 3184 C C . GLU B 1 67 ? 14.758 24.062 5.562 1 98.75 67 GLU B C 1
ATOM 3186 O O . GLU B 1 67 ? 15.625 24.656 6.215 1 98.75 67 GLU B O 1
ATOM 3191 N N . TYR B 1 68 ? 14.297 22.938 5.953 1 98.69 68 TYR B N 1
ATOM 3192 C CA . TYR B 1 68 ? 14.859 22.188 7.066 1 98.69 68 TYR B CA 1
ATOM 3193 C C . TYR B 1 68 ? 14.891 20.703 6.758 1 98.69 68 TYR B C 1
ATOM 3195 O O . TYR B 1 68 ? 14.164 20.219 5.883 1 98.69 68 TYR B O 1
ATOM 3203 N N . LEU B 1 69 ? 15.766 19.953 7.434 1 98.25 69 LEU B N 1
ATOM 3204 C CA . LEU B 1 69 ? 15.906 18.516 7.266 1 98.25 69 LEU B CA 1
ATOM 3205 C C . LEU B 1 69 ? 14.812 17.781 8.039 1 98.25 69 LEU B C 1
ATOM 3207 O O . LEU B 1 69 ? 14.602 18.047 9.219 1 98.25 69 LEU B O 1
ATOM 3211 N N . ALA B 1 70 ? 14.117 16.938 7.367 1 97.56 70 ALA B N 1
ATOM 3212 C CA . ALA B 1 70 ? 13.141 16.094 8.055 1 97.56 70 ALA B CA 1
ATOM 3213 C C . ALA B 1 70 ? 13.711 14.711 8.328 1 97.56 70 ALA B C 1
ATOM 3215 O O . ALA B 1 70 ? 13.539 14.164 9.414 1 97.56 70 ALA B O 1
ATOM 3216 N N . GLU B 1 71 ? 14.375 14.148 7.375 1 96.56 71 GLU B N 1
ATOM 3217 C CA . GLU B 1 71 ? 14.891 12.789 7.508 1 96.56 71 GLU B CA 1
ATOM 3218 C C . GLU B 1 71 ? 16.172 12.602 6.711 1 96.56 71 GLU B C 1
ATOM 3220 O O . GLU B 1 71 ? 16.344 13.18 5.633 1 96.56 71 GLU B O 1
ATOM 3225 N N . ALA B 1 72 ? 17.047 11.727 7.246 1 96.62 72 ALA B N 1
ATOM 3226 C CA . ALA B 1 72 ? 18.297 11.414 6.559 1 96.62 72 ALA B CA 1
ATOM 3227 C C . ALA B 1 72 ? 18.031 10.609 5.285 1 96.62 72 ALA B C 1
ATOM 3229 O O . ALA B 1 72 ? 16.938 10.078 5.098 1 96.62 72 ALA B O 1
ATOM 3230 N N . ALA B 1 73 ? 19.031 10.578 4.414 1 96.62 73 ALA B N 1
ATOM 3231 C CA . ALA B 1 73 ? 18.953 9.773 3.193 1 96.62 73 ALA B CA 1
ATOM 3232 C C . ALA B 1 73 ? 18.781 8.297 3.521 1 96.62 73 ALA B C 1
ATOM 3234 O O . ALA B 1 73 ? 19.141 7.852 4.613 1 96.62 73 ALA B O 1
ATOM 3235 N N . TYR B 1 74 ? 18.156 7.613 2.641 1 95.94 74 TYR B N 1
ATOM 3236 C CA . TYR B 1 74 ? 18.031 6.164 2.732 1 95.94 74 TYR B CA 1
ATOM 3237 C C . TYR B 1 74 ? 18.75 5.48 1.58 1 95.94 74 TYR B C 1
ATOM 3239 O O . TYR B 1 74 ? 18.141 5.164 0.554 1 95.94 74 TYR B O 1
ATOM 3247 N N . PRO B 1 75 ? 19.969 5.043 1.694 1 95.75 75 PRO B N 1
ATOM 3248 C CA . PRO B 1 75 ? 20.844 4.598 0.607 1 95.75 75 PRO B CA 1
ATOM 3249 C C . PRO B 1 75 ? 20.344 3.322 -0.069 1 95.75 75 PRO B C 1
ATOM 3251 O O . PRO B 1 75 ? 20.531 3.145 -1.274 1 95.75 75 PRO B O 1
ATOM 3254 N N . LEU B 1 76 ? 19.734 2.48 0.612 1 95.12 76 LEU B N 1
ATOM 3255 C CA . LEU B 1 76 ? 19.297 1.201 0.06 1 95.12 76 LEU B CA 1
ATOM 3256 C C . LEU B 1 76 ? 18.406 1.409 -1.15 1 95.12 76 LEU B C 1
ATOM 3258 O O . LEU B 1 76 ? 18.453 0.634 -2.107 1 95.12 76 LEU B O 1
ATOM 3262 N N . LEU B 1 77 ? 17.625 2.475 -1.13 1 95.19 77 LEU B N 1
ATOM 3263 C CA . LEU B 1 77 ? 16.734 2.762 -2.24 1 95.19 77 LEU B CA 1
ATOM 3264 C C . LEU B 1 77 ? 17.219 3.973 -3.031 1 95.19 77 LEU B C 1
ATOM 3266 O O . LEU B 1 77 ? 16.516 4.445 -3.936 1 95.19 77 LEU B O 1
ATOM 3270 N N . GLY B 1 78 ? 18.344 4.48 -2.637 1 95.12 78 GLY B N 1
ATOM 3271 C CA . GLY B 1 78 ? 18.906 5.645 -3.307 1 95.12 78 GLY B CA 1
ATOM 3272 C C . GLY B 1 78 ? 18.156 6.926 -3.006 1 95.12 78 GLY B C 1
ATOM 3273 O O . GLY B 1 78 ? 18.188 7.875 -3.795 1 95.12 78 GLY B O 1
ATOM 3274 N N . GLU B 1 79 ? 17.406 6.992 -1.918 1 95.12 79 GLU B N 1
ATOM 3275 C CA . GLU B 1 79 ? 16.641 8.18 -1.568 1 95.12 79 GLU B CA 1
ATOM 3276 C C . GLU B 1 79 ? 17.531 9.273 -0.99 1 95.12 79 GLU B C 1
ATOM 3278 O O . GLU B 1 79 ? 18.312 9.016 -0.069 1 95.12 79 GLU B O 1
ATOM 3283 N N . PRO B 1 80 ? 17.438 10.445 -1.504 1 96 80 PRO B N 1
ATOM 3284 C CA . PRO B 1 80 ? 18.203 11.555 -0.92 1 96 80 PRO B CA 1
ATOM 3285 C C . PRO B 1 80 ? 17.641 12.008 0.425 1 96 80 PRO B C 1
ATOM 3287 O O . PRO B 1 80 ? 16.625 11.5 0.879 1 96 80 PRO B O 1
ATOM 3290 N N . GLU B 1 81 ? 18.359 12.906 1.081 1 96.88 81 GLU B N 1
ATOM 3291 C CA . GLU B 1 81 ? 17.812 13.555 2.264 1 96.88 81 GLU B CA 1
ATOM 3292 C C . GLU B 1 81 ? 16.438 14.164 1.969 1 96.88 81 GLU B C 1
ATOM 3294 O O . GLU B 1 81 ? 16.203 14.703 0.884 1 96.88 81 GLU B O 1
ATOM 3299 N N . ASP B 1 82 ? 15.586 13.953 2.945 1 97 82 ASP B N 1
ATOM 3300 C CA . ASP B 1 82 ? 14.273 14.586 2.828 1 97 82 ASP B CA 1
ATOM 3301 C C . ASP B 1 82 ? 14.266 15.969 3.48 1 97 82 ASP B C 1
ATOM 3303 O O . ASP B 1 82 ? 14.211 16.078 4.707 1 97 82 ASP B O 1
ATOM 3307 N N . ARG B 1 83 ? 14.281 16.969 2.676 1 97.5 83 ARG B N 1
ATOM 3308 C CA . ARG B 1 83 ? 14.234 18.359 3.137 1 97.5 83 ARG B CA 1
ATOM 3309 C C . ARG B 1 83 ? 12.875 18.984 2.854 1 97.5 83 ARG B C 1
ATOM 3311 O O . ARG B 1 83 ? 12.352 18.875 1.744 1 97.5 83 ARG B O 1
ATOM 3318 N N . VAL B 1 84 ? 12.367 19.641 3.834 1 98.31 84 VAL B N 1
ATOM 3319 C CA . VAL B 1 84 ? 11.031 20.219 3.734 1 98.31 84 VAL B CA 1
ATOM 3320 C C . VAL B 1 84 ? 11.148 21.719 3.498 1 98.31 84 VAL B C 1
ATOM 3322 O O . VAL B 1 84 ? 11.852 22.422 4.227 1 98.31 84 VAL B O 1
ATOM 3325 N N . ARG B 1 85 ? 10.516 22.125 2.459 1 97.62 85 ARG B N 1
ATOM 3326 C CA . ARG B 1 85 ? 10.297 23.562 2.277 1 97.62 85 ARG B CA 1
ATOM 3327 C C . ARG B 1 85 ? 9.016 24.016 2.979 1 97.62 85 ARG B C 1
ATOM 3329 O O . ARG B 1 85 ? 8.016 23.281 2.979 1 97.62 85 ARG B O 1
ATOM 3336 N N . ALA B 1 86 ? 9.102 25.188 3.586 1 98.81 86 ALA B N 1
ATOM 3337 C CA . ALA B 1 86 ? 7.957 25.703 4.336 1 98.81 86 ALA B CA 1
ATOM 3338 C C . ALA B 1 86 ? 7.914 27.219 4.293 1 98.81 86 ALA B C 1
ATOM 3340 O O . ALA B 1 86 ? 8.922 27.875 4.008 1 98.81 86 ALA B O 1
ATOM 3341 N N . TYR B 1 87 ? 6.742 27.75 4.461 1 98.94 87 TYR B N 1
ATOM 3342 C CA . TYR B 1 87 ? 6.617 29.156 4.797 1 98.94 87 TYR B CA 1
ATOM 3343 C C . TYR B 1 87 ? 6.43 29.359 6.297 1 98.94 87 TYR B C 1
ATOM 3345 O O . TYR B 1 87 ? 5.605 28.688 6.918 1 98.94 87 TYR B O 1
ATOM 3353 N N . LEU B 1 88 ? 7.254 30.172 6.844 1 98.94 88 LEU B N 1
ATOM 3354 C CA . LEU B 1 88 ? 7.152 30.625 8.227 1 98.94 88 LEU B CA 1
ATOM 3355 C C . LEU B 1 88 ? 6.676 32.062 8.305 1 98.94 88 LEU B C 1
ATOM 3357 O O . LEU B 1 88 ? 7.359 32.969 7.832 1 98.94 88 LEU B O 1
ATOM 3361 N N . LEU B 1 89 ? 5.473 32.25 8.852 1 98.94 89 LEU B N 1
ATOM 3362 C CA . LEU B 1 89 ? 4.926 33.594 9.039 1 98.94 89 LEU B CA 1
ATOM 3363 C C . LEU B 1 89 ? 5.133 34.062 10.477 1 98.94 89 LEU B C 1
ATOM 3365 O O . LEU B 1 89 ? 4.688 33.406 11.422 1 98.94 89 LEU B O 1
ATOM 3369 N N . VAL B 1 90 ? 5.746 35.25 10.625 1 98.88 90 VAL B N 1
ATOM 3370 C CA . VAL B 1 90 ? 6.121 35.75 11.945 1 98.88 90 VAL B CA 1
ATOM 3371 C C . VAL B 1 90 ? 5.543 37.125 12.156 1 98.88 90 VAL B C 1
ATOM 3373 O O . VAL B 1 90 ? 5.98 38.094 11.516 1 98.88 90 VAL B O 1
ATOM 3376 N N . PRO B 1 91 ? 4.629 37.281 13.125 1 98.75 91 PRO B N 1
ATOM 3377 C CA . PRO B 1 91 ? 4.113 38.594 13.445 1 98.75 91 PRO B CA 1
ATOM 3378 C C . PRO B 1 91 ? 5.176 39.531 14.047 1 98.75 91 PRO B C 1
ATOM 3380 O O . PRO B 1 91 ? 6.098 39.031 14.719 1 98.75 91 PRO B O 1
ATOM 3383 N N . SER B 1 92 ? 4.965 40.781 13.758 1 98.12 92 SER B N 1
ATOM 3384 C CA . SER B 1 92 ? 5.762 41.75 14.531 1 98.12 92 SER B CA 1
ATOM 3385 C C . SER B 1 92 ? 5.539 41.562 16.031 1 98.12 92 SER B C 1
ATOM 3387 O O . SER B 1 92 ? 4.406 41.344 16.469 1 98.12 92 SER B O 1
ATOM 3389 N N . HIS B 1 93 ? 6.699 41.469 16.734 1 96.75 93 HIS B N 1
ATOM 3390 C CA . HIS B 1 93 ? 6.609 41.219 18.172 1 96.75 93 HIS B CA 1
ATOM 3391 C C . HIS B 1 93 ? 7.742 41.938 18.922 1 96.75 93 HIS B C 1
ATOM 3393 O O . HIS B 1 93 ? 8.773 42.25 18.344 1 96.75 93 HIS B O 1
ATOM 3399 N N . GLY B 1 94 ? 7.512 42.188 20.188 1 94.06 94 GLY B N 1
ATOM 3400 C CA . GLY B 1 94 ? 8.523 42.844 21.016 1 94.06 94 GLY B CA 1
ATOM 3401 C C . GLY B 1 94 ? 9.625 41.875 21.438 1 94.06 94 GLY B C 1
ATOM 3402 O O . GLY B 1 94 ? 9.469 40.656 21.359 1 94.06 94 GLY B O 1
ATOM 3403 N N . ALA B 1 95 ? 10.688 42.5 21.875 1 93.5 95 ALA B N 1
ATOM 3404 C CA . ALA B 1 95 ? 11.805 41.688 22.391 1 93.5 95 ALA B CA 1
ATOM 3405 C C . ALA B 1 95 ? 11.375 40.844 23.578 1 93.5 95 ALA B C 1
ATOM 3407 O O . ALA B 1 95 ? 10.711 41.344 24.484 1 93.5 95 ALA B O 1
ATOM 3408 N N . GLY B 1 96 ? 11.641 39.625 23.469 1 94.38 96 GLY B N 1
ATOM 3409 C CA . GLY B 1 96 ? 11.367 38.719 24.578 1 94.38 96 GLY B CA 1
ATOM 3410 C C . GLY B 1 96 ? 9.945 38.188 24.562 1 94.38 96 GLY B C 1
ATOM 3411 O O . GLY B 1 96 ? 9.617 37.281 25.344 1 94.38 96 GLY B O 1
ATOM 3412 N N . GLN B 1 97 ? 9.109 38.75 23.75 1 96.88 97 GLN B N 1
ATOM 3413 C CA . GLN B 1 97 ? 7.73 38.281 23.672 1 96.88 97 GLN B CA 1
ATOM 3414 C C . GLN B 1 97 ? 7.645 36.906 23.047 1 96.88 97 GLN B C 1
ATOM 3416 O O . GLN B 1 97 ? 8.352 36.625 22.078 1 96.88 97 GLN B O 1
ATOM 3421 N N . ARG B 1 98 ? 6.809 36.094 23.672 1 98.12 98 ARG B N 1
ATOM 3422 C CA . ARG B 1 98 ? 6.543 34.781 23.109 1 98.12 98 ARG B CA 1
ATOM 3423 C C . ARG B 1 98 ? 5.098 34.656 22.641 1 98.12 98 ARG B C 1
ATOM 3425 O O . ARG B 1 98 ? 4.172 35.062 23.344 1 98.12 98 ARG B O 1
ATOM 3432 N N . LEU B 1 99 ? 4.961 34.188 21.453 1 98.69 99 LEU B N 1
ATOM 3433 C CA . LEU B 1 99 ? 3.67 34.156 20.781 1 98.69 99 LEU B CA 1
ATOM 3434 C C . LEU B 1 99 ? 3.182 32.688 20.641 1 98.69 99 LEU B C 1
ATOM 3436 O O . LEU B 1 99 ? 3.984 31.766 20.641 1 98.69 99 LEU B O 1
ATOM 3440 N N . PRO B 1 100 ? 1.822 32.469 20.625 1 98.69 100 PRO B N 1
ATOM 3441 C CA . PRO B 1 100 ? 1.328 31.156 20.219 1 98.69 100 PRO B CA 1
ATOM 3442 C C . PRO B 1 100 ? 1.689 30.812 18.781 1 98.69 100 PRO B C 1
ATOM 3444 O O . PRO B 1 100 ? 1.953 31.703 17.969 1 98.69 100 PRO B O 1
ATOM 3447 N N . ALA B 1 101 ? 1.734 29.516 18.469 1 98.94 101 ALA B N 1
ATOM 3448 C CA . ALA B 1 101 ? 2.152 29.078 17.141 1 98.94 101 ALA B CA 1
ATOM 3449 C C . ALA B 1 101 ? 1.172 28.062 16.562 1 98.94 101 ALA B C 1
ATOM 3451 O O . ALA B 1 101 ? 0.48 27.359 17.312 1 98.94 101 ALA B O 1
ATOM 3452 N N . ILE B 1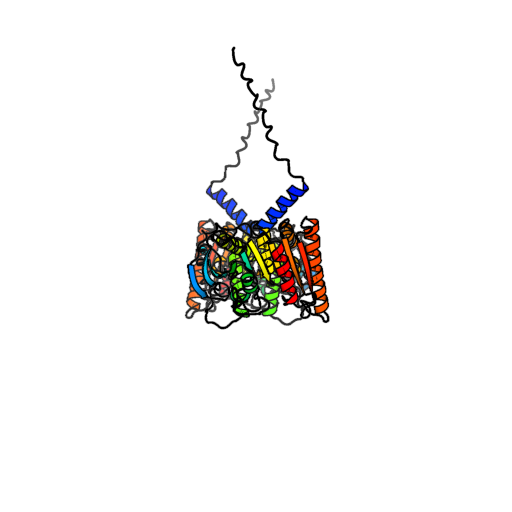 102 ? 1.107 28.047 15.242 1 98.94 102 ILE B N 1
ATOM 3453 C CA . ILE B 1 102 ? 0.217 27.141 14.516 1 98.94 102 ILE B CA 1
ATOM 3454 C C . ILE B 1 102 ? 1.008 26.375 13.461 1 98.94 102 ILE B C 1
ATOM 3456 O O . ILE B 1 102 ? 1.782 26.969 12.703 1 98.94 102 ILE B O 1
ATOM 3460 N N . LEU B 1 103 ? 0.867 25.078 13.477 1 98.94 103 LEU B N 1
ATOM 3461 C CA . LEU B 1 103 ? 1.235 24.266 12.32 1 98.94 103 LEU B CA 1
ATOM 3462 C C . LEU B 1 103 ? 0.063 24.141 11.352 1 98.94 103 LEU B C 1
ATOM 3464 O O . LEU B 1 103 ? -0.976 23.578 11.703 1 98.94 103 LEU B O 1
ATOM 3468 N N . ALA B 1 104 ? 0.2 24.688 10.141 1 98.94 104 ALA B N 1
ATOM 3469 C CA . ALA B 1 104 ? -0.887 24.688 9.164 1 98.94 104 ALA B CA 1
ATOM 3470 C C . ALA B 1 104 ? -0.659 23.656 8.07 1 98.94 104 ALA B C 1
ATOM 3472 O O . ALA B 1 104 ? 0.343 23.703 7.355 1 98.94 104 ALA B O 1
ATOM 3473 N N . PHE B 1 105 ? -1.646 22.734 7.934 1 98.69 105 PHE B N 1
ATOM 3474 C CA . PHE B 1 105 ? -1.551 21.609 7.004 1 98.69 105 PHE B CA 1
ATOM 3475 C C . PHE B 1 105 ? -2.383 21.875 5.754 1 98.69 105 PHE B C 1
ATOM 3477 O O . PHE B 1 105 ? -3.586 22.125 5.844 1 98.69 105 PHE B O 1
ATOM 3484 N N . HIS B 1 106 ? -1.719 21.781 4.621 1 98.38 106 HIS B N 1
ATOM 3485 C CA . HIS B 1 106 ? -2.469 21.938 3.381 1 98.38 106 HIS B CA 1
ATOM 3486 C C . HIS B 1 106 ? -3.186 20.656 2.998 1 98.38 106 HIS B C 1
ATOM 3488 O O . HIS B 1 106 ? -2.803 19.562 3.447 1 98.38 106 HIS B O 1
ATOM 3494 N N . GLN B 1 107 ? -4.188 20.766 2.16 1 96.44 107 GLN B N 1
ATOM 3495 C CA . GLN B 1 107 ? -4.934 19.625 1.642 1 96.44 107 GLN B CA 1
ATOM 3496 C C . GLN B 1 107 ? -4.156 18.922 0.533 1 96.44 107 GLN B C 1
ATOM 3498 O O . GLN B 1 107 ? -3.133 19.422 0.068 1 96.44 107 GLN B O 1
ATOM 3503 N N . ASP B 1 108 ? -4.512 17.578 0.161 1 87.44 108 ASP B N 1
ATOM 3504 C CA . ASP B 1 108 ? -3.953 16.922 -1.022 1 87.44 108 ASP B CA 1
ATOM 3505 C C . ASP B 1 108 ? -4.438 17.609 -2.301 1 87.44 108 ASP B C 1
ATOM 3507 O O . ASP B 1 108 ? -3.703 17.688 -3.285 1 87.44 108 ASP B O 1
ATOM 3511 N N . GLY B 1 109 ? -5.594 18.328 -2.219 1 65.12 109 GLY B N 1
ATOM 3512 C CA . GLY B 1 109 ? -6.27 19.047 -3.291 1 65.12 109 GLY B CA 1
ATOM 3513 C C . GLY B 1 109 ? -6.059 18.422 -4.652 1 65.12 109 GLY B C 1
ATOM 3514 O O . GLY B 1 109 ? -5.383 17.391 -4.77 1 65.12 109 GLY B O 1
ATOM 3515 N N . PRO B 1 110 ? -6.672 18.906 -5.574 1 66.62 110 PRO B N 1
ATOM 3516 C CA . PRO B 1 110 ? -6.535 18.438 -6.953 1 66.62 110 PRO B CA 1
ATOM 3517 C C . PRO B 1 110 ? -5.16 18.734 -7.543 1 66.62 110 PRO B C 1
ATOM 3519 O O . PRO B 1 110 ? -4.848 18.266 -8.648 1 66.62 110 PRO B O 1
ATOM 3522 N N . GLN B 1 111 ? -4.348 19.453 -6.617 1 83.38 111 GLN B N 1
ATOM 3523 C CA . GLN B 1 111 ? -3.094 19.859 -7.25 1 83.38 111 GLN B CA 1
ATOM 3524 C C . GLN B 1 111 ? -1.91 19.641 -6.312 1 83.38 111 GLN B C 1
ATOM 3526 O O . GLN B 1 111 ? -1.746 20.375 -5.336 1 83.38 111 GLN B O 1
ATOM 3531 N N . TYR B 1 112 ? -1.106 18.781 -6.641 1 90.75 112 TYR B N 1
ATOM 3532 C CA . TYR B 1 112 ? 0.068 18.406 -5.852 1 90.75 112 TYR B CA 1
ATOM 3533 C C . TYR B 1 112 ? 1.108 19.531 -5.879 1 90.75 112 TYR B C 1
ATOM 3535 O O . TYR B 1 112 ? 2.018 19.547 -5.047 1 90.75 112 TYR B O 1
ATOM 3543 N N . ASN B 1 113 ? 0.979 20.469 -6.773 1 90.62 113 ASN B N 1
ATOM 3544 C CA . ASN B 1 113 ? 2.025 21.469 -6.984 1 90.62 113 ASN B CA 1
ATOM 3545 C C . ASN B 1 113 ? 1.816 22.703 -6.098 1 90.62 113 ASN B C 1
ATOM 3547 O O . ASN B 1 113 ? 2.697 23.547 -5.992 1 90.62 113 ASN B O 1
ATOM 3551 N N . ILE B 1 114 ? 0.71 22.859 -5.332 1 93.12 114 ILE B N 1
ATOM 3552 C CA . ILE B 1 114 ? 0.414 24.062 -4.562 1 93.12 114 ILE B CA 1
ATOM 3553 C C . ILE B 1 114 ? 1.036 23.953 -3.172 1 93.12 114 ILE B C 1
ATOM 3555 O O . ILE B 1 114 ? 1.824 24.812 -2.768 1 93.12 114 ILE B O 1
ATOM 3559 N N . GLY B 1 115 ? 0.708 22.875 -2.443 1 95.12 115 GLY B N 1
ATOM 3560 C CA . GLY B 1 115 ? 1.306 22.562 -1.154 1 95.12 115 GLY B CA 1
ATOM 3561 C C . GLY B 1 115 ? 1.217 23.703 -0.162 1 95.12 115 GLY B C 1
ATOM 3562 O O . GLY B 1 115 ? 0.138 24.266 0.064 1 95.12 115 GLY B O 1
ATOM 3563 N N . LYS B 1 116 ? 2.314 24.156 0.349 1 97.38 116 LYS B N 1
ATOM 3564 C CA . LYS B 1 116 ? 2.484 25.125 1.423 1 97.38 116 LYS B CA 1
ATOM 3565 C C . LYS B 1 116 ? 1.933 26.5 1.02 1 97.38 116 LYS B C 1
ATOM 3567 O O . LYS B 1 116 ? 1.549 27.297 1.876 1 97.38 116 LYS B O 1
ATOM 3572 N N . ALA B 1 117 ? 1.855 26.75 -0.239 1 97.25 117 ALA B N 1
ATOM 3573 C CA . ALA B 1 117 ? 1.485 28.062 -0.726 1 97.25 117 ALA B CA 1
ATOM 3574 C C . ALA B 1 117 ? 0.027 28.391 -0.402 1 97.25 117 ALA B C 1
ATOM 3576 O O . ALA B 1 117 ? -0.336 29.547 -0.219 1 97.25 117 ALA B O 1
ATOM 3577 N N . GLU B 1 118 ? -0.755 27.359 -0.247 1 97.81 118 GLU B N 1
ATOM 3578 C CA . GLU B 1 118 ? -2.186 27.578 -0.044 1 97.81 118 GLU B CA 1
ATOM 3579 C C . GLU B 1 118 ? -2.473 28.078 1.368 1 97.81 118 GLU B C 1
ATOM 3581 O O . GLU B 1 118 ? -2.98 29.188 1.546 1 97.81 118 GLU B O 1
ATOM 3586 N N . PRO B 1 119 ? -2.072 27.375 2.389 1 98.69 119 PRO B N 1
ATOM 3587 C CA . PRO B 1 119 ? -2.338 27.938 3.715 1 98.69 119 PRO B CA 1
ATOM 3588 C C . PRO B 1 119 ? -1.603 29.266 3.955 1 98.69 119 PRO B C 1
ATOM 3590 O O . PRO B 1 119 ? -2.043 30.078 4.766 1 98.69 119 PRO B O 1
ATOM 3593 N N . ALA B 1 120 ? -0.533 29.531 3.205 1 98.81 120 ALA B N 1
ATOM 3594 C CA . ALA B 1 120 ? 0.251 30.75 3.377 1 98.81 120 ALA B CA 1
ATOM 3595 C C . ALA B 1 120 ? -0.378 31.922 2.623 1 98.81 120 ALA B C 1
ATOM 3597 O O . ALA B 1 120 ? 0.118 33.062 2.686 1 98.81 120 ALA B O 1
ATOM 3598 N N . GLY B 1 121 ? -1.398 31.641 1.84 1 98.5 121 GLY B N 1
ATOM 3599 C CA . GLY B 1 121 ? -2.135 32.719 1.168 1 98.5 121 GLY B CA 1
ATOM 3600 C C . GLY B 1 121 ? -1.533 33.094 -0.169 1 98.5 121 GLY B C 1
ATOM 3601 O O . GLY B 1 121 ? -1.711 34.219 -0.63 1 98.5 121 GLY B O 1
ATOM 3602 N N . LEU B 1 122 ? -0.832 32.188 -0.784 1 98.06 122 LEU B N 1
ATOM 3603 C CA . LEU B 1 122 ? -0.077 32.562 -1.973 1 98.06 122 LEU B CA 1
ATOM 3604 C C . LEU B 1 122 ? -0.677 31.938 -3.223 1 98.06 122 LEU B C 1
ATOM 3606 O O . LEU B 1 122 ? -0.458 32.406 -4.336 1 98.06 122 LEU B O 1
ATOM 3610 N N . ALA B 1 123 ? -1.376 30.844 -3.119 1 95.38 123 ALA B N 1
ATOM 3611 C CA . ALA B 1 123 ? -1.975 30.141 -4.246 1 95.38 123 ALA B CA 1
ATOM 3612 C C . ALA B 1 123 ? -3.127 29.25 -3.787 1 95.38 123 ALA B C 1
ATOM 3614 O O . ALA B 1 123 ? -3.322 29.047 -2.586 1 95.38 123 ALA B O 1
ATOM 3615 N N . GLY B 1 124 ? -3.891 28.859 -4.742 1 94.62 124 GLY B N 1
ATOM 3616 C CA . GLY B 1 124 ? -4.957 27.922 -4.422 1 94.62 124 GLY B CA 1
ATOM 3617 C C . GLY B 1 124 ? -6.262 28.609 -4.059 1 94.62 124 GLY B C 1
ATOM 3618 O O . GLY B 1 124 ? -6.586 29.672 -4.605 1 94.62 124 GLY B O 1
ATOM 3619 N N . ASP B 1 125 ? -7.012 27.938 -3.193 1 95.38 125 ASP B N 1
ATOM 3620 C CA . ASP B 1 125 ? -8.336 28.406 -2.791 1 95.38 125 ASP B CA 1
ATOM 3621 C C . ASP B 1 125 ? -8.242 29.391 -1.627 1 95.38 125 ASP B C 1
ATOM 3623 O O . ASP B 1 125 ? -7.75 29.031 -0.552 1 95.38 125 ASP B O 1
ATOM 3627 N N . ALA B 1 126 ? -8.789 30.578 -1.798 1 97 126 ALA B N 1
ATOM 3628 C CA . ALA B 1 126 ? -8.703 31.641 -0.792 1 97 126 ALA B CA 1
ATOM 3629 C C . ALA B 1 126 ? -9.398 31.219 0.502 1 97 126 ALA B C 1
ATOM 3631 O O . ALA B 1 126 ? -9.062 31.719 1.58 1 97 126 ALA B O 1
ATOM 3632 N N . ASN B 1 127 ? -10.289 30.266 0.426 1 97.31 127 ASN B N 1
ATOM 3633 C CA . ASN B 1 127 ? -10.945 29.766 1.622 1 97.31 127 ASN B CA 1
ATOM 3634 C C . ASN B 1 127 ? -10 28.922 2.471 1 97.31 127 ASN B C 1
ATO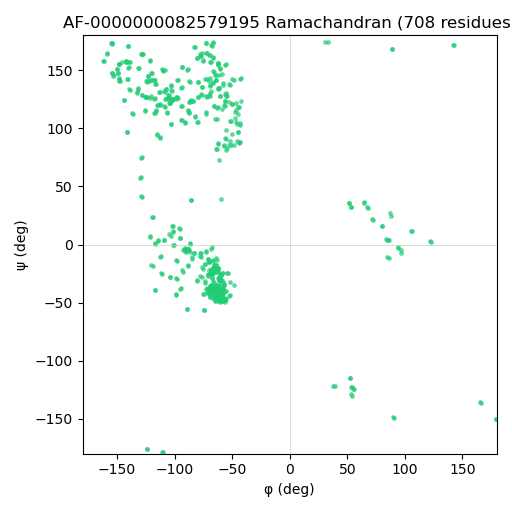M 3636 O O . ASN B 1 127 ? -10.32 28.578 3.615 1 97.31 127 ASN B O 1
ATOM 3640 N N . LEU B 1 128 ? -8.836 28.672 1.968 1 97.88 128 LEU B N 1
ATOM 3641 C CA . LEU B 1 128 ? -7.895 27.812 2.682 1 97.88 128 LEU B CA 1
ATOM 3642 C C . LEU B 1 128 ? -6.621 28.562 3.035 1 97.88 128 LEU B C 1
ATOM 3644 O O . LEU B 1 128 ? -5.582 27.953 3.291 1 97.88 128 LEU B O 1
ATOM 3648 N N . PHE B 1 129 ? -6.715 29.875 3.123 1 98.75 129 PHE B N 1
ATOM 3649 C CA . PHE B 1 129 ? -5.605 30.734 3.525 1 98.75 129 PHE B CA 1
ATOM 3650 C C . PHE B 1 129 ? -5.531 30.844 5.043 1 98.75 129 PHE B C 1
ATOM 3652 O O . PHE B 1 129 ? -5.23 31.922 5.578 1 98.75 129 PHE B O 1
ATOM 3659 N N . TYR B 1 130 ? -5.793 29.734 5.68 1 98.88 130 TYR B N 1
ATOM 3660 C CA . TYR B 1 130 ? -5.977 29.781 7.125 1 98.88 130 TYR B CA 1
ATOM 3661 C C . TYR B 1 130 ? -4.656 30.047 7.836 1 98.88 130 TYR B C 1
ATOM 3663 O O . TYR B 1 130 ? -4.641 30.547 8.961 1 98.88 130 TYR B O 1
ATOM 3671 N N . GLY B 1 131 ? -3.473 29.703 7.242 1 98.94 131 GLY B N 1
ATOM 3672 C CA . GLY B 1 131 ? -2.211 30.109 7.836 1 98.94 131 GLY B CA 1
ATOM 3673 C C . GLY B 1 131 ? -2.031 31.625 7.883 1 98.94 131 GLY B C 1
ATOM 3674 O O . GLY B 1 131 ? -1.629 32.156 8.914 1 98.94 131 GLY B O 1
ATOM 3675 N N . LEU B 1 132 ? -2.338 32.25 6.816 1 98.88 132 LEU B N 1
ATOM 3676 C CA . LEU B 1 132 ? -2.268 33.719 6.742 1 98.88 132 LEU B CA 1
ATOM 3677 C C . LEU B 1 132 ? -3.256 34.344 7.707 1 98.88 132 LEU B C 1
ATOM 3679 O O . LEU B 1 132 ? -2.924 35.344 8.383 1 98.88 132 LEU B O 1
ATOM 3683 N N . ASP B 1 133 ? -4.469 33.844 7.762 1 98.88 133 ASP B N 1
ATOM 3684 C CA . ASP B 1 133 ? -5.5 34.375 8.648 1 98.88 133 ASP B CA 1
ATOM 3685 C C . ASP B 1 133 ? -5.059 34.312 10.102 1 98.88 133 ASP B C 1
ATOM 3687 O O . ASP B 1 133 ? -5.254 35.281 10.859 1 98.88 133 ASP B O 1
ATOM 3691 N N . LEU B 1 134 ? -4.477 33.188 10.477 1 98.88 134 LEU B N 1
ATOM 3692 C CA . LEU B 1 134 ? -4.07 33 11.867 1 98.88 134 LEU B CA 1
ATOM 3693 C C . LEU B 1 134 ? -2.828 33.844 12.172 1 98.88 134 LEU B C 1
ATOM 3695 O O . LEU B 1 134 ? -2.67 34.344 13.289 1 98.88 134 LEU B O 1
ATOM 3699 N N . PHE B 1 135 ? -1.959 34.031 11.188 1 98.88 135 PHE B N 1
ATOM 3700 C CA . PHE B 1 135 ? -0.866 35 11.312 1 98.88 135 PHE B CA 1
ATOM 3701 C C . PHE B 1 135 ? -1.398 36.375 11.625 1 98.88 135 PHE B C 1
ATOM 3703 O O . PHE B 1 135 ? -0.926 37.031 12.555 1 98.88 135 PHE B O 1
ATOM 3710 N N . ARG B 1 136 ? -2.398 36.781 10.938 1 98.62 136 ARG B N 1
ATOM 3711 C CA . ARG B 1 136 ? -2.992 38.125 11.109 1 98.62 136 ARG B CA 1
ATOM 3712 C C . ARG B 1 136 ? -3.652 38.25 12.477 1 98.62 136 ARG B C 1
ATOM 3714 O O . ARG B 1 136 ? -3.918 39.344 12.945 1 98.62 136 ARG B O 1
ATOM 3721 N N . ARG B 1 137 ? -3.811 37.156 13.07 1 98.38 137 ARG B N 1
ATOM 3722 C CA . ARG B 1 137 ? -4.43 37.125 14.391 1 98.38 137 ARG B CA 1
ATOM 3723 C C . ARG B 1 137 ? -3.383 36.938 15.484 1 98.38 137 ARG B C 1
ATOM 3725 O O . ARG B 1 137 ? -3.721 36.594 16.625 1 98.38 137 ARG B O 1
ATOM 3732 N N . GLY B 1 138 ? -2.139 36.969 15.164 1 98.31 138 GLY B N 1
ATOM 3733 C CA . GLY B 1 138 ? -1.082 37.062 16.156 1 98.31 138 GLY B CA 1
ATOM 3734 C C . GLY B 1 138 ? -0.335 35.781 16.391 1 98.31 138 GLY B C 1
ATOM 3735 O O . GLY B 1 138 ? 0.452 35.656 17.328 1 98.31 138 GLY B O 1
ATOM 3736 N N . HIS B 1 139 ? -0.555 34.812 15.523 1 98.88 139 HIS B N 1
ATOM 3737 C CA . HIS B 1 139 ? 0.142 33.531 15.688 1 98.88 139 HIS B CA 1
ATOM 3738 C C . HIS B 1 139 ? 1.372 33.469 14.789 1 98.88 139 HIS B C 1
ATOM 3740 O O . HIS B 1 139 ? 1.343 33.938 13.648 1 98.88 139 HIS B O 1
ATOM 3746 N N . VAL B 1 140 ? 2.469 32.875 15.328 1 98.94 140 VAL B N 1
ATOM 3747 C CA . VAL B 1 140 ? 3.506 32.344 14.438 1 98.94 140 VAL B CA 1
ATOM 3748 C C . VAL B 1 140 ? 2.99 31.125 13.688 1 98.94 140 VAL B C 1
ATOM 3750 O O . VAL B 1 140 ? 2.42 30.219 14.289 1 98.94 140 VAL B O 1
ATOM 3753 N N . VAL B 1 141 ? 3.125 31.141 12.336 1 99 141 VAL B N 1
ATOM 3754 C CA . VAL B 1 141 ? 2.529 30.031 11.586 1 99 141 VAL B CA 1
ATOM 3755 C C . VAL B 1 141 ? 3.592 29.359 10.719 1 99 141 VAL B C 1
ATOM 3757 O O . VAL B 1 141 ? 4.328 30.047 10 1 99 141 VAL B O 1
ATOM 3760 N N . LEU B 1 142 ? 3.717 28.078 10.844 1 99 142 LEU B N 1
ATOM 3761 C CA . LEU B 1 142 ? 4.535 27.266 9.953 1 99 142 LEU B CA 1
ATOM 3762 C C . LEU B 1 142 ? 3.664 26.484 8.969 1 99 142 LEU B C 1
ATOM 3764 O O . LEU B 1 142 ? 2.768 25.75 9.383 1 99 142 LEU B O 1
ATOM 3768 N N . CYS B 1 143 ? 3.865 26.688 7.66 1 98.94 143 CYS B N 1
ATOM 3769 C CA . CYS B 1 143 ? 3.189 25.984 6.578 1 98.94 143 CYS B CA 1
ATOM 3770 C C . CYS B 1 143 ? 4.168 25.109 5.805 1 98.94 143 CYS B C 1
ATOM 3772 O O . CYS B 1 143 ? 4.715 25.531 4.785 1 98.94 143 CYS B O 1
ATOM 3774 N N . PRO B 1 144 ? 4.309 23.875 6.164 1 98.81 144 PRO B N 1
ATOM 3775 C CA . PRO B 1 144 ? 5.25 23.016 5.445 1 98.81 144 PRO B CA 1
ATOM 3776 C C . PRO B 1 144 ? 4.605 22.297 4.254 1 98.81 144 PRO B C 1
ATOM 3778 O O . PRO B 1 144 ? 3.396 22.062 4.258 1 98.81 144 PRO B O 1
ATOM 3781 N N . ASP B 1 145 ? 5.414 22.016 3.236 1 97.56 145 ASP B N 1
ATOM 3782 C CA . ASP B 1 145 ? 4.984 21.047 2.232 1 97.56 145 ASP B CA 1
ATOM 3783 C C . ASP B 1 145 ? 4.867 19.641 2.834 1 97.56 145 ASP B C 1
ATOM 3785 O O . ASP B 1 145 ? 5.844 19.109 3.355 1 97.56 145 ASP B O 1
ATOM 3789 N N . ARG B 1 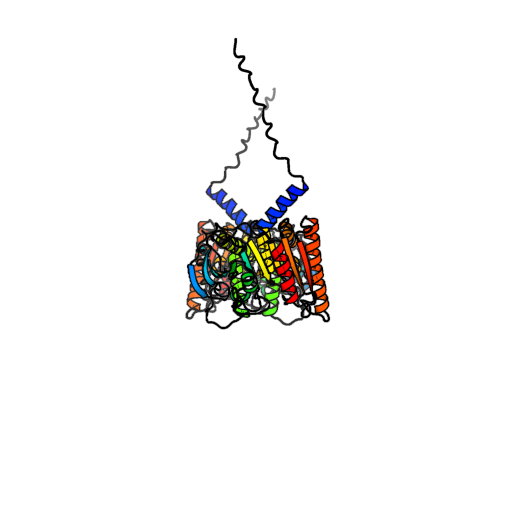146 ? 3.674 19.141 2.768 1 97.69 146 ARG B N 1
ATOM 3790 C CA . ARG B 1 146 ? 3.49 17.766 3.199 1 97.69 146 ARG B CA 1
ATOM 3791 C C . ARG B 1 146 ? 4.184 16.797 2.246 1 97.69 146 ARG B C 1
ATOM 3793 O O . ARG B 1 146 ? 4.711 17.203 1.209 1 97.69 146 ARG B O 1
ATOM 3800 N N . PHE B 1 147 ? 4.215 15.547 2.656 1 96.56 147 PHE B N 1
ATOM 3801 C CA . PHE B 1 147 ? 4.898 14.492 1.919 1 96.56 147 PHE B CA 1
ATOM 3802 C C . PHE B 1 147 ? 4.488 14.5 0.451 1 96.56 147 PHE B C 1
ATOM 3804 O O . PHE B 1 147 ? 3.299 14.484 0.134 1 96.56 147 PHE B O 1
ATOM 3811 N N . TYR B 1 148 ? 5.434 14.672 -0.475 1 94.38 148 TYR B N 1
ATOM 3812 C CA . TYR B 1 148 ? 5.379 14.609 -1.932 1 94.38 148 TYR B CA 1
ATOM 3813 C C . TYR B 1 148 ? 4.484 15.711 -2.486 1 94.38 148 TYR B C 1
ATOM 3815 O O . TYR B 1 148 ? 3.734 15.492 -3.441 1 94.38 148 TYR B O 1
ATOM 3823 N N . HIS B 1 149 ? 4.465 16.844 -1.925 1 94.5 149 HIS B N 1
ATOM 3824 C CA . HIS B 1 149 ? 3.729 18 -2.441 1 94.5 149 HIS B CA 1
ATOM 3825 C C . HIS B 1 149 ? 4.668 19.156 -2.746 1 94.5 149 HIS B C 1
ATOM 3827 O O . HIS B 1 149 ? 5.691 19.328 -2.078 1 94.5 149 HIS B O 1
ATOM 3833 N N . ALA B 1 150 ? 4.277 19.891 -3.754 1 93.44 150 ALA B N 1
ATOM 3834 C CA . ALA B 1 150 ? 4.941 21.125 -4.152 1 93.44 150 ALA B CA 1
ATOM 3835 C C . ALA B 1 150 ? 6.441 20.906 -4.348 1 93.44 150 ALA B C 1
ATOM 3837 O O . ALA B 1 150 ? 6.848 20.078 -5.16 1 93.44 150 ALA B O 1
ATOM 3838 N N . GLU B 1 151 ? 7.289 21.531 -3.516 1 93.31 151 GLU B N 1
ATOM 3839 C CA . GLU B 1 151 ? 8.719 21.484 -3.789 1 93.31 151 GLU B CA 1
ATOM 3840 C C . GLU B 1 151 ? 9.352 20.234 -3.182 1 93.31 151 GLU B C 1
ATOM 3842 O O . GLU B 1 151 ? 10.547 19.984 -3.363 1 93.31 151 GLU B O 1
ATOM 3847 N N . ARG B 1 152 ? 8.516 19.453 -2.555 1 92.94 152 ARG B N 1
ATOM 3848 C CA . ARG B 1 152 ? 8.992 18.203 -1.98 1 92.94 152 ARG B CA 1
ATOM 3849 C C . ARG B 1 152 ? 8.836 17.047 -2.971 1 92.94 152 ARG B C 1
ATOM 3851 O O . ARG B 1 152 ? 9.281 15.93 -2.705 1 92.94 152 ARG B O 1
ATOM 3858 N N . ARG B 1 153 ? 8.242 17.297 -4.129 1 91.69 153 ARG B N 1
ATOM 3859 C CA . ARG B 1 153 ? 8.078 16.281 -5.168 1 91.69 153 ARG B CA 1
ATOM 3860 C C . ARG B 1 153 ? 9.414 15.914 -5.797 1 91.69 153 ARG B C 1
ATOM 3862 O O . ARG B 1 153 ? 10.227 16.797 -6.102 1 91.69 153 ARG B O 1
ATOM 3869 N N . ARG B 1 154 ? 9.656 14.672 -5.879 1 87.88 154 ARG B N 1
ATOM 3870 C CA . ARG B 1 154 ? 10.852 14.141 -6.531 1 87.88 154 ARG B CA 1
ATOM 3871 C C . ARG B 1 154 ? 10.5 13.477 -7.855 1 87.88 154 ARG B C 1
ATOM 3873 O O . ARG B 1 154 ? 9.43 12.867 -7.988 1 87.88 154 ARG B O 1
ATOM 3880 N N . GLY B 1 155 ? 11.422 13.508 -8.797 1 83.31 155 GLY B N 1
ATOM 3881 C CA . GLY B 1 155 ? 11.25 12.82 -10.062 1 83.31 155 GLY B CA 1
ATOM 3882 C C . GLY B 1 155 ? 10.461 13.617 -11.078 1 83.31 155 GLY B C 1
ATOM 3883 O O . GLY B 1 155 ? 10.016 13.078 -12.094 1 83.31 155 GLY B O 1
ATOM 3884 N N . VAL B 1 156 ? 10.117 14.828 -10.758 1 84.06 156 VAL B N 1
ATOM 3885 C CA . VAL B 1 156 ? 9.391 15.703 -11.672 1 84.06 156 VAL B CA 1
ATOM 3886 C C . VAL B 1 156 ? 10.172 17 -11.875 1 84.06 156 VAL B C 1
ATOM 3888 O O . VAL B 1 156 ? 10.797 17.516 -10.938 1 84.06 156 VAL B O 1
ATOM 3891 N N . ASP B 1 157 ? 10.117 17.359 -13.102 1 78.25 157 ASP B N 1
ATOM 3892 C CA . ASP B 1 157 ? 10.656 18.688 -13.367 1 78.25 157 ASP B CA 1
ATOM 3893 C C . ASP B 1 157 ? 9.852 19.766 -12.641 1 78.25 157 ASP B C 1
ATOM 3895 O O . ASP B 1 157 ? 8.648 19.891 -12.852 1 78.25 157 ASP B O 1
ATOM 3899 N N . PRO B 1 158 ? 10.523 20.469 -11.742 1 72.81 158 PRO B N 1
ATOM 3900 C CA . PRO B 1 158 ? 9.812 21.5 -10.977 1 72.81 158 PRO B CA 1
ATOM 3901 C C . PRO B 1 158 ? 9.086 22.5 -11.859 1 72.81 158 PRO B C 1
ATOM 3903 O O . PRO B 1 158 ? 8.094 23.109 -11.438 1 72.81 158 PRO B O 1
ATOM 3906 N N . ALA B 1 159 ? 9.602 22.609 -13.062 1 74.19 159 ALA B N 1
ATOM 3907 C CA . ALA B 1 159 ? 9.031 23.594 -13.984 1 74.19 159 ALA B CA 1
ATOM 3908 C C . ALA B 1 159 ? 7.902 22.984 -14.805 1 74.19 159 ALA B C 1
ATOM 3910 O O . ALA B 1 159 ? 7.227 23.688 -15.562 1 74.19 159 ALA B O 1
ATOM 3911 N N . ALA B 1 160 ? 7.676 21.703 -14.617 1 77.75 160 ALA B N 1
ATOM 3912 C CA . ALA B 1 160 ? 6.641 21.031 -15.406 1 77.75 160 ALA B CA 1
ATOM 3913 C C . ALA B 1 160 ? 5.25 21.5 -14.992 1 77.75 160 ALA B C 1
ATOM 3915 O O . ALA B 1 160 ? 5.016 21.828 -13.82 1 77.75 160 ALA B O 1
ATOM 3916 N N . PRO B 1 161 ? 4.391 21.656 -15.977 1 81.44 161 PRO B N 1
ATOM 3917 C CA . PRO B 1 161 ? 3.014 22.016 -15.625 1 81.44 161 PRO B CA 1
ATOM 3918 C C . PRO B 1 161 ? 2.379 21.031 -14.641 1 81.44 161 PRO B C 1
ATOM 3920 O O . PRO B 1 161 ? 2.844 19.891 -14.516 1 81.44 161 PRO B O 1
ATOM 3923 N N . ALA B 1 162 ? 1.415 21.594 -13.945 1 83.19 162 ALA B N 1
ATOM 3924 C CA . ALA B 1 162 ? 0.655 20.75 -13.031 1 83.19 162 ALA B CA 1
ATOM 3925 C C . ALA B 1 162 ? 0.069 19.547 -13.758 1 83.19 162 ALA B C 1
ATOM 3927 O O . ALA B 1 162 ? -0.486 19.688 -14.852 1 83.19 162 ALA B O 1
ATOM 3928 N N . ASP B 1 163 ? 0.277 18.344 -13.297 1 89.75 163 ASP B N 1
ATOM 3929 C CA . ASP B 1 163 ? -0.223 17.062 -13.797 1 89.75 163 ASP B CA 1
ATOM 3930 C C . ASP B 1 163 ? -0.595 16.125 -12.648 1 89.75 163 ASP B C 1
ATOM 3932 O O . ASP B 1 163 ? 0.251 15.391 -12.148 1 89.75 163 ASP B O 1
ATOM 3936 N N . ASN B 1 164 ? -1.843 16.156 -12.383 1 88 164 ASN B N 1
ATOM 3937 C CA . ASN B 1 164 ? -2.307 15.43 -11.203 1 88 164 ASN B CA 1
ATOM 3938 C C . ASN B 1 164 ? -2.182 13.922 -11.398 1 88 164 ASN B C 1
ATOM 3940 O O . ASN B 1 164 ? -1.915 13.188 -10.445 1 88 164 ASN B O 1
ATOM 3944 N N . ALA B 1 165 ? -2.475 13.516 -12.594 1 87.81 165 ALA B N 1
ATOM 3945 C CA . ALA B 1 165 ? -2.371 12.078 -12.867 1 87.81 165 ALA B CA 1
ATOM 3946 C C . ALA B 1 165 ? -0.939 11.586 -12.68 1 87.81 165 ALA B C 1
ATOM 3948 O O . ALA B 1 165 ? -0.706 10.57 -12.023 1 87.81 165 ALA B O 1
ATOM 3949 N N . ARG B 1 166 ? 0.005 12.312 -13.18 1 89.44 166 ARG B N 1
ATOM 3950 C CA . ARG B 1 166 ? 1.419 11.992 -13.016 1 89.44 166 ARG B CA 1
ATOM 3951 C C . ARG B 1 166 ? 1.821 12.031 -11.539 1 89.44 166 ARG B C 1
ATOM 3953 O O . ARG B 1 166 ? 2.455 11.094 -11.039 1 89.44 166 ARG B O 1
ATOM 3960 N N . ASP B 1 167 ? 1.421 13.062 -10.875 1 91.94 167 ASP B N 1
ATOM 3961 C CA . ASP B 1 167 ? 1.842 13.266 -9.484 1 91.94 167 ASP B CA 1
ATOM 3962 C C . ASP B 1 167 ? 1.221 12.211 -8.57 1 91.94 167 ASP B C 1
ATOM 3964 O O . ASP B 1 167 ? 1.85 11.781 -7.602 1 91.94 167 ASP B O 1
ATOM 3968 N N . SER B 1 168 ? -0.03 11.852 -8.922 1 91.31 168 SER B N 1
ATOM 3969 C CA . SER B 1 168 ? -0.675 10.812 -8.125 1 91.31 168 SER B CA 1
ATOM 3970 C C . SER B 1 168 ? 0.062 9.484 -8.242 1 91.31 168 SER B C 1
ATOM 3972 O O . SER B 1 168 ? 0.209 8.758 -7.262 1 91.31 168 SER B O 1
ATOM 3974 N N . LYS B 1 169 ? 0.495 9.172 -9.43 1 90.62 169 LYS B N 1
ATOM 3975 C CA . LYS B 1 169 ? 1.247 7.945 -9.656 1 90.62 169 LYS B CA 1
ATOM 3976 C C . LYS B 1 169 ? 2.586 7.973 -8.93 1 90.62 169 LYS B C 1
ATOM 3978 O O . LYS B 1 169 ? 3.004 6.965 -8.352 1 90.62 169 LYS B O 1
ATOM 3983 N N . LEU B 1 170 ? 3.209 9.086 -8.969 1 92.25 170 LEU B N 1
ATOM 3984 C CA . LEU B 1 170 ? 4.504 9.211 -8.312 1 92.25 170 LEU B CA 1
ATOM 3985 C C . LEU B 1 170 ? 4.344 9.195 -6.793 1 92.25 170 LEU B C 1
ATOM 3987 O O . LEU B 1 170 ? 5.176 8.633 -6.082 1 92.25 170 LEU B O 1
ATOM 3991 N N . TYR B 1 171 ? 3.287 9.844 -6.312 1 94.5 171 TYR B N 1
ATOM 3992 C CA . TYR B 1 171 ? 2.967 9.742 -4.891 1 94.5 171 TYR B CA 1
ATOM 3993 C C . TYR B 1 171 ? 2.801 8.289 -4.473 1 94.5 171 TYR B C 1
ATOM 3995 O O . TYR B 1 171 ? 3.373 7.859 -3.469 1 94.5 171 TYR B O 1
ATOM 4003 N N . ASP B 1 172 ? 2.045 7.57 -5.254 1 95 172 ASP B N 1
ATOM 4004 C CA . ASP B 1 172 ? 1.796 6.156 -5 1 95 172 ASP B CA 1
ATOM 4005 C C . ASP B 1 172 ? 3.104 5.367 -4.949 1 95 172 ASP B C 1
ATOM 4007 O O . ASP B 1 172 ? 3.301 4.543 -4.055 1 95 172 ASP B O 1
ATOM 4011 N N . HIS B 1 173 ? 4.008 5.652 -5.832 1 95.75 173 HIS B N 1
ATOM 4012 C CA . HIS B 1 173 ? 5.32 5.023 -5.871 1 95.75 173 HIS B CA 1
ATOM 4013 C C . HIS B 1 173 ? 6.117 5.332 -4.609 1 95.75 173 HIS B C 1
ATOM 4015 O O . HIS B 1 173 ? 6.75 4.441 -4.031 1 95.75 173 HIS B O 1
ATOM 4021 N N . ARG B 1 174 ? 6.07 6.535 -4.152 1 96.06 174 ARG B N 1
ATOM 4022 C CA . ARG B 1 174 ? 6.82 6.953 -2.973 1 96.06 174 ARG B CA 1
ATOM 4023 C C . ARG B 1 174 ? 6.258 6.305 -1.711 1 96.06 174 ARG B C 1
ATOM 4025 O O . ARG B 1 174 ? 7.004 6 -0.777 1 96.06 174 ARG B O 1
ATOM 4032 N N . VAL B 1 175 ? 4.922 6.152 -1.706 1 97.62 175 VAL B N 1
ATOM 4033 C CA . VAL B 1 175 ? 4.324 5.438 -0.583 1 97.62 175 VAL B CA 1
ATOM 4034 C C . VAL B 1 175 ? 4.82 3.99 -0.569 1 97.62 175 VAL B C 1
ATOM 4036 O O . VAL B 1 175 ? 5.035 3.412 0.499 1 97.62 175 VAL B O 1
ATOM 4039 N N . GLY B 1 176 ? 5.031 3.412 -1.771 1 97.94 176 GLY B N 1
ATOM 4040 C CA . GLY B 1 176 ? 5.648 2.098 -1.843 1 97.94 176 GLY B CA 1
ATOM 4041 C C . GLY B 1 176 ? 7.012 2.041 -1.184 1 97.94 176 GLY B C 1
ATOM 4042 O O . GLY B 1 176 ? 7.344 1.062 -0.51 1 97.94 176 GLY B O 1
ATOM 4043 N N . GLN B 1 177 ? 7.793 3.094 -1.323 1 97.5 177 GLN B N 1
ATOM 4044 C CA . GLN B 1 177 ? 9.094 3.186 -0.663 1 97.5 177 GLN B CA 1
ATOM 4045 C C . GLN B 1 177 ? 8.938 3.189 0.855 1 97.5 177 GLN B C 1
ATOM 4047 O O . GLN B 1 177 ? 9.703 2.535 1.564 1 97.5 177 GLN B O 1
ATOM 4052 N N . LEU B 1 178 ? 7.914 3.898 1.292 1 98 178 LEU B N 1
ATOM 4053 C CA . LEU B 1 178 ? 7.633 3.916 2.725 1 98 178 LEU B CA 1
ATOM 4054 C C . LEU B 1 178 ? 7.254 2.525 3.221 1 98 178 LEU B C 1
ATOM 4056 O O . LEU B 1 178 ? 7.762 2.066 4.246 1 98 178 LEU B O 1
ATOM 4060 N N . LEU B 1 179 ? 6.406 1.866 2.482 1 98.56 179 LEU B N 1
ATOM 4061 C CA . LEU B 1 179 ? 5.949 0.543 2.895 1 98.56 179 LEU B CA 1
ATOM 4062 C C . LEU B 1 179 ? 7.121 -0.424 3.01 1 98.56 179 LEU B C 1
ATOM 4064 O O . LEU B 1 179 ? 7.191 -1.215 3.953 1 98.56 179 LEU B O 1
ATOM 4068 N N . LEU B 1 180 ? 8.055 -0.338 2.074 1 98.19 180 LEU B N 1
ATOM 4069 C CA . LEU B 1 180 ? 9.227 -1.211 2.113 1 98.19 180 LEU B CA 1
ATOM 4070 C C . LEU B 1 180 ? 10.008 -1.013 3.408 1 98.19 180 LEU B C 1
ATOM 4072 O O . LEU B 1 180 ? 10.648 -1.945 3.902 1 98.19 180 LEU B O 1
ATOM 4076 N N . ARG B 1 181 ? 9.898 0.143 3.986 1 97.44 181 ARG B N 1
ATOM 4077 C CA . ARG B 1 181 ? 10.625 0.471 5.211 1 97.44 181 ARG B CA 1
ATOM 4078 C C . ARG B 1 181 ? 9.758 0.224 6.441 1 97.44 181 ARG B C 1
ATOM 4080 O O . ARG B 1 181 ? 10.133 0.598 7.555 1 97.44 181 ARG B O 1
ATOM 4087 N N . GLY B 1 182 ? 8.57 -0.335 6.27 1 97.44 182 GLY B N 1
ATOM 4088 C CA . GLY B 1 182 ? 7.656 -0.599 7.367 1 97.44 182 GLY B CA 1
ATOM 4089 C C . GLY B 1 182 ? 6.871 0.626 7.797 1 97.44 182 GLY B C 1
ATOM 4090 O O . GLY B 1 182 ? 6.348 0.676 8.914 1 97.44 182 GLY B O 1
ATOM 4091 N N . ARG B 1 183 ? 6.898 1.584 6.953 1 97.81 183 ARG B N 1
ATOM 4092 C CA . ARG B 1 183 ? 6.219 2.844 7.227 1 97.81 183 ARG B CA 1
ATOM 4093 C C . ARG B 1 183 ? 5.004 3.02 6.316 1 97.81 183 ARG B C 1
ATOM 4095 O O . ARG B 1 183 ? 4.59 2.078 5.641 1 97.81 183 ARG B O 1
ATOM 4102 N N . ASN B 1 184 ? 4.289 4.094 6.383 1 98.31 184 ASN B N 1
ATOM 4103 C CA . ASN B 1 184 ? 3.137 4.441 5.555 1 98.31 184 ASN B CA 1
ATOM 4104 C C . ASN B 1 184 ? 2.936 5.953 5.477 1 98.31 184 ASN B C 1
ATOM 4106 O O . ASN B 1 184 ? 3.643 6.711 6.145 1 98.31 184 ASN B O 1
ATOM 4110 N N . SER B 1 185 ? 2.021 6.352 4.656 1 97.31 185 SER B N 1
ATOM 4111 C CA . SER B 1 185 ? 1.87 7.777 4.379 1 97.31 185 SER B CA 1
ATOM 4112 C C . SER B 1 185 ? 1.357 8.523 5.605 1 97.31 185 SER B C 1
ATOM 4114 O O . SER B 1 185 ? 1.76 9.664 5.855 1 97.31 185 SER B O 1
ATOM 4116 N N . ILE B 1 186 ? 0.49 7.93 6.41 1 97.94 186 ILE B N 1
ATOM 4117 C CA . ILE B 1 186 ? -0.073 8.578 7.59 1 97.94 186 ILE B CA 1
ATOM 4118 C C . ILE B 1 186 ? 1.014 8.758 8.648 1 97.94 186 ILE B C 1
ATOM 4120 O O . ILE B 1 186 ? 1.163 9.844 9.219 1 97.94 186 ILE B O 1
ATOM 4124 N N . GLY B 1 187 ? 1.777 7.715 8.844 1 98.5 187 GLY B N 1
ATOM 4125 C CA . GLY B 1 187 ? 2.906 7.812 9.758 1 98.5 187 GLY B CA 1
ATOM 4126 C C . GLY B 1 187 ? 3.93 8.844 9.328 1 98.5 187 GLY B C 1
ATOM 4127 O O . GLY B 1 187 ? 4.492 9.555 10.164 1 98.5 187 GLY B O 1
ATOM 4128 N N . LYS B 1 188 ? 4.191 8.898 8.07 1 98.56 188 LYS B N 1
ATOM 4129 C CA . LYS B 1 188 ? 5.141 9.875 7.547 1 98.56 188 LYS B CA 1
ATOM 4130 C C . LYS B 1 188 ? 4.652 11.297 7.805 1 98.56 188 LYS B C 1
ATOM 4132 O O . LYS B 1 188 ? 5.441 12.172 8.18 1 98.56 188 LYS B O 1
ATOM 4137 N N . ASP B 1 189 ? 3.375 11.547 7.617 1 98.06 189 ASP B N 1
ATOM 4138 C CA . ASP B 1 189 ? 2.803 12.859 7.914 1 98.06 189 ASP B CA 1
ATOM 4139 C C . ASP B 1 189 ? 2.979 13.219 9.391 1 98.06 189 ASP B C 1
ATOM 4141 O O . ASP B 1 189 ? 3.34 14.344 9.719 1 98.06 189 ASP B O 1
ATOM 4145 N N . VAL B 1 190 ? 2.719 12.258 10.25 1 98.69 190 VAL B N 1
ATOM 4146 C CA . VAL B 1 190 ? 2.846 12.477 11.688 1 98.69 190 VAL B CA 1
ATOM 4147 C C . VAL B 1 190 ? 4.301 12.781 12.039 1 98.69 190 VAL B C 1
ATOM 4149 O O . VAL B 1 190 ? 4.578 13.742 12.766 1 98.69 190 VAL B O 1
ATOM 4152 N N . PHE B 1 191 ? 5.184 11.984 11.484 1 98.81 191 PHE B N 1
ATOM 4153 C CA . PHE B 1 191 ? 6.605 12.188 11.742 1 98.81 191 PHE B CA 1
ATOM 4154 C C . PHE B 1 191 ? 7.039 13.578 11.312 1 98.81 191 PHE B C 1
ATOM 4156 O O . PHE B 1 191 ? 7.715 14.289 12.062 1 98.81 191 PHE B O 1
ATOM 4163 N N . ASP B 1 192 ? 6.676 13.945 10.125 1 98.81 192 ASP B N 1
ATOM 4164 C CA . ASP B 1 192 ? 7.031 15.258 9.594 1 98.81 192 ASP B CA 1
ATOM 4165 C C . ASP B 1 192 ? 6.469 16.375 10.469 1 98.81 192 ASP B C 1
ATOM 4167 O O . ASP B 1 192 ? 7.129 17.391 10.688 1 98.81 192 ASP B O 1
ATOM 4171 N N . ALA B 1 193 ? 5.281 16.188 10.922 1 98.88 193 ALA B N 1
ATOM 4172 C CA . ALA B 1 193 ? 4.652 17.188 11.789 1 98.88 193 ALA B CA 1
ATOM 4173 C C . ALA B 1 193 ? 5.391 17.297 13.117 1 98.88 193 ALA B C 1
ATOM 4175 O O . ALA B 1 193 ? 5.52 18.391 13.672 1 98.88 193 ALA B O 1
ATOM 4176 N N . MET B 1 194 ? 5.844 16.203 13.625 1 98.81 194 MET B N 1
ATOM 4177 C CA . MET B 1 194 ? 6.609 16.234 14.867 1 98.81 194 MET B CA 1
ATOM 4178 C C . MET B 1 194 ? 7.93 16.969 14.672 1 98.81 194 MET B C 1
ATOM 4180 O O . MET B 1 194 ? 8.352 17.734 15.547 1 98.81 194 MET B O 1
ATOM 4184 N N . VAL B 1 195 ? 8.562 16.781 13.555 1 98.88 195 VAL B N 1
ATOM 4185 C CA . VAL B 1 195 ? 9.781 17.5 13.227 1 98.88 195 VAL B CA 1
ATOM 4186 C C . VAL B 1 195 ? 9.484 19 13.133 1 98.88 195 VAL B C 1
ATOM 4188 O O . VAL B 1 195 ? 10.242 19.828 13.656 1 98.88 195 VAL B O 1
ATOM 4191 N N . ALA B 1 196 ? 8.438 19.312 12.469 1 98.88 196 ALA B N 1
ATOM 4192 C CA . ALA B 1 196 ? 8.016 20.703 12.359 1 98.88 196 ALA B CA 1
ATOM 4193 C C . ALA B 1 196 ? 7.723 21.297 13.727 1 98.88 196 ALA B C 1
ATOM 4195 O O . ALA B 1 196 ? 8.023 22.469 13.977 1 98.88 196 ALA B O 1
ATOM 4196 N N . THR B 1 197 ? 7.137 20.547 14.57 1 98.88 197 THR B N 1
ATOM 4197 C CA . THR B 1 197 ? 6.84 21 15.93 1 98.88 197 THR B CA 1
ATOM 4198 C C . THR B 1 197 ? 8.125 21.281 16.703 1 98.88 197 THR B C 1
ATOM 4200 O O . THR B 1 197 ? 8.211 22.25 17.453 1 98.88 197 THR B O 1
ATOM 4203 N N . ASP B 1 198 ? 9.117 20.344 16.547 1 98.81 198 ASP B N 1
ATOM 4204 C CA . ASP B 1 198 ? 10.43 20.609 17.125 1 98.81 198 ASP B CA 1
ATOM 4205 C C . ASP B 1 198 ? 10.969 21.969 16.703 1 98.81 198 ASP B C 1
ATOM 4207 O O . ASP B 1 198 ? 11.484 22.734 17.531 1 98.81 198 ASP B O 1
ATOM 4211 N N . LEU B 1 199 ? 10.805 22.25 15.477 1 98.81 199 LEU B N 1
ATOM 4212 C CA . LEU B 1 199 ? 11.289 23.516 14.922 1 98.81 199 LEU B CA 1
ATOM 4213 C C . LEU B 1 199 ? 10.555 24.703 15.539 1 98.81 199 LEU B C 1
ATOM 4215 O O . LEU B 1 199 ? 11.18 25.641 16.016 1 98.81 199 LEU B O 1
ATOM 4219 N N . LEU B 1 200 ? 9.242 24.641 15.578 1 98.69 200 LEU B N 1
ATOM 4220 C CA . LEU B 1 200 ? 8.445 25.703 16.156 1 98.69 200 LEU B CA 1
ATOM 4221 C C . LEU B 1 200 ? 8.82 25.938 17.609 1 98.69 200 LEU B C 1
ATOM 4223 O O . LEU B 1 200 ? 9.023 27.078 18.031 1 98.69 200 LEU B O 1
ATOM 4227 N N . ALA B 1 201 ? 8.938 24.891 18.312 1 98.62 201 ALA B N 1
ATOM 4228 C CA . ALA B 1 201 ? 9.203 24.953 19.75 1 98.62 201 ALA B CA 1
ATOM 4229 C C . ALA B 1 201 ? 10.586 25.531 20.031 1 98.62 201 ALA B C 1
ATOM 4231 O O . ALA B 1 201 ? 10.844 26.062 21.109 1 98.62 201 ALA B O 1
ATOM 4232 N N . SER B 1 202 ? 11.461 25.453 19.094 1 98.25 202 SER B N 1
ATOM 4233 C CA . SER B 1 202 ? 12.836 25.906 19.281 1 98.25 202 SER B CA 1
ATOM 4234 C C . SER B 1 202 ? 12.969 27.406 19.031 1 98.25 202 SER B C 1
ATOM 4236 O O . SER B 1 202 ? 13.992 28 19.359 1 98.25 202 SER B O 1
ATOM 4238 N N . LEU B 1 203 ? 11.961 28.016 18.469 1 98.31 203 LEU B N 1
ATOM 4239 C CA . LEU B 1 203 ? 12.047 29.438 18.141 1 98.31 203 LEU B CA 1
ATOM 4240 C C . LEU B 1 203 ? 11.898 30.297 19.391 1 98.31 203 LEU B C 1
ATOM 4242 O O . LEU B 1 203 ? 11 30.078 20.203 1 98.31 203 LEU B O 1
ATOM 4246 N N . PRO B 1 204 ? 12.734 31.266 19.5 1 97.56 204 PRO B N 1
ATOM 4247 C CA . PRO B 1 204 ? 12.734 32.062 20.75 1 97.56 204 PRO B CA 1
ATOM 4248 C C . PRO B 1 204 ? 11.461 32.875 20.922 1 97.56 204 PRO B C 1
ATOM 4250 O O . PRO B 1 204 ? 11.133 33.281 22.031 1 97.56 204 PRO B O 1
ATOM 4253 N N . TYR B 1 205 ? 10.758 33.156 19.891 1 98.38 205 TYR B N 1
ATOM 4254 C CA . TYR B 1 205 ? 9.57 34 19.953 1 98.38 205 TYR B CA 1
ATOM 4255 C C . TYR B 1 205 ? 8.297 33.156 19.938 1 98.38 205 TYR B C 1
ATOM 4257 O O . TYR B 1 205 ? 7.199 33.656 19.734 1 98.38 205 TYR B O 1
ATOM 4265 N N . VAL B 1 206 ? 8.414 31.812 20.109 1 98.75 206 VAL B N 1
ATOM 4266 C CA . VAL B 1 206 ? 7.273 30.922 20.203 1 98.75 206 VAL B CA 1
ATOM 4267 C C . VAL B 1 206 ? 7.137 30.406 21.641 1 98.75 206 VAL B C 1
ATOM 4269 O O . VAL B 1 206 ? 8.133 30.047 22.281 1 98.75 206 VAL B O 1
ATOM 4272 N N . ASP B 1 207 ? 5.938 30.453 22.203 1 98.69 207 ASP B N 1
ATOM 4273 C CA . ASP B 1 207 ? 5.613 29.797 23.469 1 98.69 207 ASP B CA 1
ATOM 4274 C C . ASP B 1 207 ? 5.344 28.312 23.25 1 98.69 207 ASP B C 1
ATOM 4276 O O . ASP B 1 207 ? 4.301 27.938 22.703 1 98.69 207 ASP B O 1
ATOM 4280 N N . PRO B 1 208 ? 6.246 27.453 23.625 1 98.12 208 PRO B N 1
ATOM 4281 C CA . PRO B 1 208 ? 6.09 26.016 23.328 1 98.12 208 PRO B CA 1
ATOM 4282 C C . PRO B 1 208 ? 4.879 25.406 24.016 1 98.12 208 PRO B C 1
ATOM 4284 O O . PRO B 1 208 ? 4.488 24.281 23.703 1 98.12 208 PRO B O 1
ATOM 4287 N N . ALA B 1 209 ? 4.301 26.094 24.953 1 98.25 209 ALA B N 1
ATOM 4288 C CA . ALA B 1 209 ? 3.117 25.594 25.656 1 98.25 209 ALA B CA 1
ATOM 4289 C C . ALA B 1 209 ? 1.84 25.984 24.922 1 98.25 209 ALA B C 1
ATOM 4291 O O . ALA B 1 209 ? 0.743 25.562 25.297 1 98.25 209 ALA B O 1
ATOM 4292 N N . ARG B 1 210 ? 2.008 26.75 23.859 1 98.62 210 ARG B N 1
ATOM 4293 C CA . ARG B 1 210 ? 0.859 27.234 23.109 1 98.62 210 ARG B CA 1
ATOM 4294 C C . ARG B 1 210 ? 1.023 26.953 21.609 1 98.62 210 ARG B C 1
ATOM 4296 O O . ARG B 1 210 ? 0.883 27.859 20.797 1 98.62 210 ARG B O 1
ATOM 4303 N N . ILE B 1 211 ? 1.197 25.688 21.234 1 98.88 211 ILE B N 1
ATOM 4304 C CA . ILE B 1 211 ? 1.279 25.25 19.844 1 98.88 211 ILE B CA 1
ATOM 4305 C C . ILE B 1 211 ? -0.009 24.531 19.453 1 98.88 211 ILE B C 1
ATOM 4307 O O . ILE B 1 211 ? -0.487 23.656 20.188 1 98.88 211 ILE B O 1
ATOM 4311 N N . GLY B 1 212 ? -0.652 24.953 18.391 1 98.88 212 GLY B N 1
ATOM 4312 C CA . GLY B 1 212 ? -1.837 24.312 17.844 1 98.88 212 GLY B CA 1
ATOM 4313 C C . GLY B 1 212 ? -1.688 23.922 16.391 1 98.88 212 GLY B C 1
ATOM 4314 O O . GLY B 1 212 ? -0.587 23.969 15.836 1 98.88 212 GLY B O 1
ATOM 4315 N N . GLY B 1 213 ? -2.781 23.406 15.828 1 98.88 213 GLY B N 1
ATOM 4316 C CA . GLY B 1 213 ? -2.777 23 14.43 1 98.88 213 GLY B CA 1
ATOM 4317 C C . GLY B 1 213 ? -4.082 23.312 13.711 1 98.88 213 GLY B C 1
ATOM 4318 O O . GLY B 1 213 ? -5.113 23.516 14.359 1 98.88 213 GLY B O 1
ATOM 4319 N N . ILE B 1 214 ? -3.957 23.391 12.406 1 98.94 214 ILE B N 1
ATOM 4320 C CA . ILE B 1 214 ? -5.129 23.547 11.555 1 98.94 214 ILE B CA 1
ATOM 4321 C C . ILE B 1 214 ? -4.883 22.859 10.203 1 98.94 214 ILE B C 1
ATOM 4323 O O . ILE B 1 214 ? -3.76 22.859 9.703 1 98.94 214 ILE B O 1
ATOM 4327 N N . GLY B 1 215 ? -5.871 22.266 9.672 1 98.62 215 GLY B N 1
ATOM 4328 C CA . GLY B 1 215 ? -5.777 21.641 8.359 1 98.62 215 GLY B CA 1
ATOM 4329 C C . GLY B 1 215 ? -7.129 21.391 7.727 1 98.62 215 GLY B C 1
ATOM 4330 O O . GLY B 1 215 ? -8.156 21.391 8.406 1 98.62 215 GLY B O 1
ATOM 4331 N N . HIS B 1 216 ? -7.109 21.266 6.414 1 98.06 216 HIS B N 1
ATOM 4332 C CA . HIS B 1 216 ? -8.305 20.984 5.629 1 98.06 216 HIS B CA 1
ATOM 4333 C C . HIS B 1 216 ? -8.164 19.688 4.852 1 98.06 216 HIS B C 1
ATOM 4335 O O . HIS B 1 216 ? -7.086 19.391 4.332 1 98.06 216 HIS B O 1
ATOM 4341 N N . SER B 1 217 ? -9.305 18.906 4.781 1 96.75 217 SER B N 1
ATOM 4342 C CA . SER B 1 217 ? -9.289 17.672 4.012 1 96.75 217 SER B CA 1
ATOM 4343 C C . SER B 1 217 ? -8.164 16.734 4.469 1 96.75 217 SER B C 1
ATOM 4345 O O . SER B 1 217 ? -8.031 16.469 5.664 1 96.75 217 SER B O 1
ATOM 4347 N N . ALA B 1 218 ? -7.301 16.297 3.637 1 96.12 218 ALA B N 1
ATOM 4348 C CA . ALA B 1 218 ? -6.18 15.43 4.02 1 96.12 218 ALA B CA 1
ATOM 4349 C C . ALA B 1 218 ? -5.281 16.125 5.039 1 96.12 218 ALA B C 1
ATOM 4351 O O . ALA B 1 218 ? -4.707 15.477 5.914 1 96.12 218 ALA B O 1
ATOM 4352 N N . GLY B 1 219 ? -5.199 17.375 4.953 1 97.88 219 GLY B N 1
ATOM 4353 C CA . GLY B 1 219 ? -4.445 18.125 5.945 1 97.88 219 GLY B CA 1
ATOM 4354 C C . GLY B 1 219 ? -5.066 18.078 7.328 1 97.88 219 GLY B C 1
ATOM 4355 O O . GLY B 1 219 ? -4.355 18.094 8.336 1 97.88 219 GLY B O 1
ATOM 4356 N N . GLY B 1 220 ? -6.383 18.125 7.348 1 98.19 220 GLY B N 1
ATOM 4357 C CA . GLY B 1 220 ? -7.078 17.969 8.617 1 98.19 220 GLY B CA 1
ATOM 4358 C C . GLY B 1 220 ? -6.879 16.609 9.242 1 98.19 220 GLY B C 1
ATOM 4359 O O . GLY B 1 220 ? -6.777 16.484 10.461 1 98.19 220 GLY B O 1
ATOM 4360 N N . MET B 1 221 ? -6.812 15.594 8.391 1 97.19 221 MET B N 1
ATOM 4361 C CA . MET B 1 221 ? -6.539 14.242 8.875 1 97.19 221 MET B CA 1
ATOM 4362 C C . MET B 1 221 ? -5.129 14.141 9.445 1 97.19 221 MET B C 1
ATOM 4364 O O . MET B 1 221 ? -4.93 13.578 10.523 1 97.19 221 MET B O 1
ATOM 4368 N N . ALA B 1 222 ? -4.188 14.672 8.711 1 98 222 ALA B N 1
ATOM 4369 C CA . ALA B 1 222 ? -2.801 14.672 9.172 1 98 222 ALA B CA 1
ATOM 4370 C C . ALA B 1 222 ? -2.664 15.391 10.508 1 98 222 ALA B C 1
ATOM 4372 O O . ALA B 1 222 ? -1.982 14.906 11.414 1 98 222 ALA B O 1
ATOM 4373 N N . MET B 1 223 ? -3.326 16.469 10.625 1 98.5 223 MET B N 1
ATOM 4374 C CA . MET B 1 223 ? -3.289 17.266 11.844 1 98.5 223 MET B CA 1
ATOM 4375 C C . MET B 1 223 ? -3.842 16.469 13.023 1 98.5 223 MET B C 1
ATOM 4377 O O . MET B 1 223 ? -3.238 16.453 14.102 1 98.5 223 MET B O 1
ATOM 4381 N N . ALA B 1 224 ? -4.945 15.789 12.82 1 98.38 224 ALA B N 1
ATOM 4382 C CA . ALA B 1 224 ? -5.555 15.023 13.898 1 98.38 224 ALA B CA 1
ATOM 4383 C C . ALA B 1 224 ? -4.645 13.883 14.344 1 98.38 224 ALA B C 1
ATOM 4385 O O . ALA B 1 224 ? -4.496 13.625 15.539 1 98.38 224 ALA B O 1
ATOM 4386 N N . HIS B 1 225 ? -4.055 13.203 13.414 1 98.5 225 HIS B N 1
ATOM 4387 C CA . HIS B 1 225 ? -3.131 12.133 13.766 1 98.5 225 HIS B CA 1
ATOM 4388 C C . HIS B 1 225 ? -1.906 12.68 14.492 1 98.5 225 HIS B C 1
ATOM 4390 O O . HIS B 1 225 ? -1.405 12.047 15.43 1 98.5 225 HIS B O 1
ATOM 4396 N N . TRP B 1 226 ? -1.426 13.797 14.023 1 98.69 226 TRP B N 1
ATOM 4397 C CA . TRP B 1 226 ? -0.322 14.461 14.703 1 98.69 226 TRP B CA 1
ATOM 4398 C C . TRP B 1 226 ? -0.681 14.766 16.156 1 98.69 226 TRP B C 1
ATOM 4400 O O . TRP B 1 226 ? 0.083 14.453 17.078 1 98.69 226 TRP B O 1
ATOM 4410 N N . MET B 1 227 ? -1.84 15.312 16.422 1 98.62 227 MET B N 1
ATOM 4411 C CA . MET B 1 227 ? -2.264 15.648 17.781 1 98.62 227 MET B CA 1
ATOM 4412 C C . MET B 1 227 ? -2.381 14.391 18.641 1 98.62 227 MET B C 1
ATOM 4414 O O . MET B 1 227 ? -2.078 14.422 19.828 1 98.62 227 MET B O 1
ATOM 4418 N N . ALA B 1 228 ? -2.822 13.344 18.031 1 98 228 ALA B N 1
ATOM 4419 C CA . ALA B 1 228 ? -2.926 12.086 18.766 1 98 228 ALA B CA 1
ATOM 4420 C C . ALA B 1 228 ? -1.56 11.633 19.266 1 98 228 ALA B C 1
ATOM 4422 O O . ALA B 1 228 ? -1.457 11.016 20.328 1 98 228 ALA B O 1
ATOM 4423 N N . CYS B 1 229 ? -0.517 11.992 18.562 1 98 229 CYS B N 1
ATOM 4424 C CA . CYS B 1 229 ? 0.795 11.406 18.812 1 98 229 CYS B CA 1
ATOM 4425 C C . CYS B 1 229 ? 1.689 12.383 19.562 1 98 229 CYS B C 1
ATOM 4427 O O . CYS B 1 229 ? 2.631 11.961 20.25 1 98 229 CYS B O 1
ATOM 4429 N N . ASP B 1 230 ? 1.468 13.648 19.391 1 98.38 230 ASP B N 1
ATOM 4430 C CA . ASP B 1 230 ? 2.342 14.672 19.969 1 98.38 230 ASP B CA 1
ATOM 4431 C C . ASP B 1 230 ? 1.588 15.539 20.969 1 98.38 230 ASP B C 1
ATOM 4433 O O . ASP B 1 230 ? 0.829 16.438 20.578 1 98.38 230 ASP B O 1
ATOM 4437 N N . LYS B 1 231 ? 1.913 15.469 22.172 1 97.25 231 LYS B N 1
ATOM 4438 C CA . LYS B 1 231 ? 1.164 16.125 23.234 1 97.25 231 LYS B CA 1
ATOM 4439 C C . LYS B 1 231 ? 1.467 17.609 23.297 1 97.25 231 LYS B C 1
ATOM 4441 O O . LYS B 1 231 ? 0.765 18.375 23.969 1 97.25 231 LYS B O 1
ATOM 4446 N N . ARG B 1 232 ? 2.439 18.125 22.609 1 98.12 232 ARG B N 1
ATOM 4447 C CA . ARG B 1 232 ? 2.727 19.562 22.531 1 98.12 232 ARG B CA 1
ATOM 4448 C C . ARG B 1 232 ? 1.637 20.297 21.766 1 98.12 232 ARG B C 1
ATOM 4450 O O . ARG B 1 232 ? 1.51 21.516 21.875 1 98.12 232 ARG B O 1
ATOM 4457 N N . ALA B 1 233 ? 0.891 19.516 20.906 1 98.69 233 ALA B N 1
ATOM 4458 C CA . ALA B 1 233 ? -0.255 20.094 20.203 1 98.69 233 ALA B CA 1
ATOM 4459 C C . ALA B 1 233 ? -1.423 20.328 21.156 1 98.69 233 ALA B C 1
ATOM 4461 O O . ALA B 1 233 ? -2.09 19.375 21.562 1 98.69 233 ALA B O 1
ATOM 4462 N N . LYS B 1 234 ? -1.754 21.562 21.406 1 98.5 234 LYS B N 1
ATOM 4463 C CA . LYS B 1 234 ? -2.658 21.859 22.516 1 98.5 234 LYS B CA 1
ATOM 4464 C C . LYS B 1 234 ? -4.09 22.031 22.016 1 98.5 234 LYS B C 1
ATOM 4466 O O . LYS B 1 234 ? -5.043 21.812 22.781 1 98.5 234 LYS B O 1
ATOM 4471 N N . ALA B 1 235 ? -4.254 22.469 20.828 1 98.75 235 ALA B N 1
ATOM 4472 C CA . ALA B 1 235 ? -5.566 22.656 20.219 1 98.75 235 ALA B CA 1
ATOM 4473 C C . ALA B 1 235 ? -5.48 22.562 18.703 1 98.75 235 ALA B C 1
ATOM 4475 O O . ALA B 1 235 ? -4.449 22.891 18.109 1 98.75 235 ALA B O 1
ATOM 4476 N N . GLY B 1 236 ? -6.543 22.062 18.062 1 98.69 236 GLY B N 1
ATOM 4477 C CA . GLY B 1 236 ? -6.496 21.922 16.609 1 98.69 236 GLY B CA 1
ATOM 4478 C C . GLY B 1 236 ? -7.859 22.062 15.961 1 98.69 236 GLY B C 1
ATOM 4479 O O . GLY B 1 236 ? -8.891 21.828 16.594 1 98.69 236 GLY B O 1
ATOM 4480 N N . ILE B 1 237 ? -7.883 22.531 14.711 1 98.88 237 ILE B N 1
ATOM 4481 C CA . ILE B 1 237 ? -9.07 22.625 13.875 1 98.88 237 ILE B CA 1
ATOM 4482 C C . ILE B 1 237 ? -8.922 21.719 12.656 1 98.88 237 ILE B C 1
ATOM 4484 O O . ILE B 1 237 ? -8.031 21.938 11.828 1 98.88 237 ILE B O 1
ATOM 4488 N N . SER B 1 238 ? -9.758 20.734 12.586 1 98.75 238 SER B N 1
ATOM 4489 C CA . SER B 1 238 ? -9.828 19.891 11.398 1 98.75 238 SER B CA 1
ATOM 4490 C C . SER B 1 238 ? -11.031 20.234 10.539 1 98.75 238 SER B C 1
ATOM 4492 O O . SER B 1 238 ? -12.156 19.797 10.828 1 98.75 238 SER B O 1
ATOM 4494 N N . SER B 1 239 ? -10.734 20.953 9.438 1 98.44 239 SER B N 1
ATOM 4495 C CA . SER B 1 239 ? -11.805 21.344 8.523 1 98.44 239 SER B CA 1
ATOM 4496 C C . SER B 1 239 ? -12.055 20.25 7.477 1 98.44 239 SER B C 1
ATOM 4498 O O . SER B 1 239 ? -11.195 19.984 6.633 1 98.44 239 SER B O 1
ATOM 4500 N N . CYS B 1 240 ? -13.211 19.641 7.531 1 97.25 240 CYS B N 1
ATOM 4501 C CA . CYS B 1 240 ? -13.602 18.594 6.602 1 97.25 240 CYS B CA 1
ATOM 4502 C C . CYS B 1 240 ? -12.523 17.516 6.523 1 97.25 240 CYS B C 1
ATOM 4504 O O . CYS B 1 240 ? -12.258 16.969 5.449 1 97.25 240 CYS B O 1
ATOM 4506 N N . GLY B 1 241 ? -11.844 17.219 7.684 1 95.88 241 GLY B N 1
ATOM 4507 C CA . GLY B 1 241 ? -10.641 16.406 7.625 1 95.88 241 GLY B CA 1
ATOM 4508 C C . GLY B 1 241 ? -10.789 15.07 8.312 1 95.88 241 GLY B C 1
ATOM 4509 O O . GLY B 1 241 ? -9.852 14.273 8.359 1 95.88 241 GLY B O 1
ATOM 4510 N N . LEU B 1 242 ? -11.938 14.766 8.805 1 90.5 242 LEU B N 1
ATOM 4511 C CA . LEU B 1 242 ? -12.07 13.508 9.531 1 90.5 242 LEU B CA 1
ATOM 4512 C C . LEU B 1 242 ? -12.812 12.477 8.695 1 90.5 242 LEU B C 1
ATOM 4514 O O . LEU B 1 242 ? -13.914 12.742 8.203 1 90.5 242 LEU B O 1
ATOM 4518 N N . PHE B 1 243 ? -12.156 11.352 8.586 1 89.56 243 PHE B N 1
ATOM 4519 C CA . PHE B 1 243 ? -12.695 10.219 7.836 1 89.56 243 PHE B CA 1
ATOM 4520 C C . PHE B 1 243 ? -12.375 8.906 8.539 1 89.56 243 PHE B C 1
ATOM 4522 O O . PHE B 1 243 ? -11.32 8.773 9.164 1 89.56 243 PHE B O 1
ATOM 4529 N N . GLU B 1 244 ? -13.367 8.047 8.453 1 94.81 244 GLU B N 1
ATOM 4530 C CA . GLU B 1 244 ? -13.07 6.672 8.852 1 94.81 244 GLU B CA 1
ATOM 4531 C C . GLU B 1 244 ? -12.406 5.902 7.707 1 94.81 244 GLU B C 1
ATOM 4533 O O . GLU B 1 244 ? -13.07 5.547 6.73 1 94.81 244 GLU B O 1
ATOM 4538 N N . ILE B 1 245 ? -11.117 5.582 7.863 1 96.31 245 ILE B N 1
ATOM 4539 C CA . ILE B 1 245 ? -10.328 4.969 6.801 1 96.31 245 ILE B CA 1
ATOM 4540 C C . ILE B 1 245 ? -10.953 3.637 6.395 1 96.31 245 ILE B C 1
ATOM 4542 O O . ILE B 1 245 ? -10.992 3.297 5.211 1 96.31 245 ILE B O 1
ATOM 4546 N N . LEU B 1 246 ? -11.469 2.85 7.328 1 96.69 246 LEU B N 1
ATOM 4547 C CA . LEU B 1 246 ? -12.094 1.563 7.035 1 96.69 246 LEU B CA 1
ATOM 4548 C C . LEU B 1 246 ? -13.242 1.728 6.047 1 96.69 246 LEU B C 1
ATOM 4550 O O . LEU B 1 246 ? -13.422 0.893 5.156 1 96.69 246 LEU B O 1
ATOM 4554 N N . ASN B 1 247 ? -13.938 2.824 6.156 1 94 247 ASN B N 1
ATOM 4555 C CA . ASN B 1 247 ? -15.102 3.049 5.305 1 94 247 ASN B CA 1
ATOM 4556 C C . ASN B 1 247 ? -14.688 3.307 3.857 1 94 247 ASN B C 1
ATOM 4558 O O . ASN B 1 247 ? -15.445 3.012 2.932 1 94 247 ASN B O 1
ATOM 4562 N N . PHE B 1 248 ? -13.477 3.826 3.658 1 92.75 248 PHE B N 1
ATOM 4563 C CA . PHE B 1 248 ? -12.969 4.062 2.312 1 92.75 248 PHE B CA 1
ATOM 4564 C C . PHE B 1 248 ? -12.805 2.748 1.559 1 92.75 248 PHE B C 1
ATOM 4566 O O . PHE B 1 248 ? -12.727 2.736 0.328 1 92.75 248 PHE B O 1
ATOM 4573 N N . TYR B 1 249 ? -12.781 1.665 2.281 1 95.56 249 TYR B N 1
ATOM 4574 C CA . TYR B 1 249 ? -12.43 0.402 1.642 1 95.56 249 TYR B CA 1
ATOM 4575 C C . TYR B 1 249 ? -13.555 -0.615 1.791 1 95.56 249 TYR B C 1
ATOM 4577 O O . TYR B 1 249 ? -13.375 -1.797 1.488 1 95.56 249 TYR B O 1
ATOM 4585 N N . ARG B 1 250 ? -14.609 -0.21 2.287 1 93.31 250 ARG B N 1
ATOM 4586 C CA . ARG B 1 250 ? -15.773 -1.096 2.318 1 93.31 250 ARG B CA 1
ATOM 4587 C C . ARG B 1 250 ? -16.219 -1.467 0.907 1 93.31 250 ARG B C 1
ATOM 4589 O O . ARG B 1 250 ? -16.016 -0.696 -0.034 1 93.31 250 ARG B O 1
ATOM 4596 N N . GLU B 1 251 ? -16.859 -2.586 0.765 1 90.44 251 GLU B N 1
ATOM 4597 C CA . GLU B 1 251 ? -17.344 -3.066 -0.529 1 90.44 251 GLU B CA 1
ATOM 4598 C C . GLU B 1 251 ? -18.344 -2.094 -1.146 1 90.44 251 GLU B C 1
ATOM 4600 O O . GLU B 1 251 ? -18.422 -1.966 -2.369 1 90.44 251 GLU B O 1
ATOM 4605 N N . ASP B 1 252 ? -19.047 -1.371 -0.332 1 84.94 252 ASP B N 1
ATOM 4606 C CA . ASP B 1 252 ? -20.094 -0.479 -0.819 1 84.94 252 ASP B CA 1
ATOM 4607 C C . ASP B 1 252 ? -19.609 0.969 -0.854 1 84.94 252 ASP B C 1
ATOM 4609 O O . ASP B 1 252 ? -20.406 1.897 -0.944 1 84.94 252 ASP B O 1
ATOM 4613 N N . ALA B 1 253 ? -18.312 1.16 -0.776 1 84.69 253 ALA B N 1
ATOM 4614 C CA . ALA B 1 253 ? -17.766 2.52 -0.807 1 84.69 253 ALA B CA 1
ATOM 4615 C C . ALA B 1 253 ? -18.062 3.191 -2.146 1 84.69 253 ALA B C 1
ATOM 4617 O O . ALA B 1 253 ? -18.016 2.545 -3.195 1 84.69 253 ALA B O 1
ATOM 4618 N N . VAL B 1 254 ? -18.281 4.438 -2.115 1 77.81 254 VAL B N 1
ATOM 4619 C CA . VAL B 1 254 ? -18.641 5.207 -3.303 1 77.81 254 VAL B CA 1
ATOM 4620 C C . VAL B 1 254 ? -17.406 5.41 -4.176 1 77.81 254 VAL B C 1
ATOM 4622 O O . VAL B 1 254 ? -17.484 5.355 -5.406 1 77.81 254 VAL B O 1
ATOM 4625 N N . LYS B 1 255 ? -16.328 5.715 -3.541 1 81.06 255 LYS B N 1
ATOM 4626 C CA . LYS B 1 255 ? -15.055 5.863 -4.234 1 81.06 255 LYS B CA 1
ATOM 4627 C C . LYS B 1 255 ? -14.047 4.82 -3.768 1 81.06 255 LYS B C 1
ATOM 4629 O O . LYS B 1 255 ? -13.961 4.523 -2.574 1 81.06 255 LYS B O 1
ATOM 4634 N N . ARG B 1 256 ? -13.383 4.328 -4.695 1 83.25 256 ARG B N 1
ATOM 4635 C CA . ARG B 1 256 ? -12.359 3.334 -4.387 1 83.25 256 ARG B CA 1
ATOM 4636 C C . ARG B 1 256 ? -10.984 3.984 -4.238 1 83.25 256 ARG B C 1
ATOM 4638 O O . ARG B 1 256 ? -10.461 4.559 -5.195 1 83.25 256 ARG B O 1
ATOM 4645 N N . ARG B 1 257 ? -10.492 3.795 -3.037 1 90.5 257 ARG B N 1
ATOM 4646 C CA . ARG B 1 257 ? -9.219 4.441 -2.754 1 90.5 257 ARG B CA 1
ATOM 4647 C C . ARG B 1 257 ? -8.055 3.496 -3.025 1 90.5 257 ARG B C 1
ATOM 4649 O O . ARG B 1 257 ? -8.211 2.275 -2.963 1 90.5 257 ARG B O 1
ATOM 4656 N N . SER B 1 258 ? -6.934 4.125 -3.338 1 94.25 258 SER B N 1
ATOM 4657 C CA . SER B 1 258 ? -5.691 3.4 -3.59 1 94.25 258 SER B CA 1
ATOM 4658 C C . SER B 1 258 ? -5.152 2.766 -2.312 1 94.25 258 SER B C 1
ATOM 4660 O O . SER B 1 258 ? -5.473 3.211 -1.208 1 94.25 258 SER B O 1
ATOM 4662 N N . ALA B 1 259 ? -4.344 1.743 -2.533 1 97.06 259 ALA B N 1
ATOM 4663 C CA . ALA B 1 259 ? -3.648 1.085 -1.43 1 97.06 259 ALA B CA 1
ATOM 4664 C C . ALA B 1 259 ? -2.771 2.074 -0.666 1 97.06 259 ALA B C 1
ATOM 4666 O O . ALA B 1 259 ? -2.539 1.908 0.534 1 97.06 259 ALA B O 1
ATOM 4667 N N . SER B 1 260 ? -2.375 3.105 -1.271 1 96.25 260 SER B N 1
ATOM 4668 C CA . SER B 1 260 ? -1.436 4.062 -0.696 1 96.25 260 SER B CA 1
ATOM 4669 C C . SER B 1 260 ? -2.082 4.863 0.429 1 96.25 260 SER B C 1
ATOM 4671 O O . SER B 1 260 ? -1.389 5.512 1.217 1 96.25 260 SER B O 1
ATOM 4673 N N . VAL B 1 261 ? -3.426 4.777 0.548 1 93.94 261 VAL B N 1
ATOM 4674 C CA . VAL B 1 261 ? -4.148 5.551 1.553 1 93.94 261 VAL B CA 1
ATOM 4675 C C . VAL B 1 261 ? -4.438 4.676 2.771 1 93.94 261 VAL B C 1
ATOM 4677 O O . VAL B 1 261 ? -4.785 5.184 3.84 1 93.94 261 VAL B O 1
ATOM 4680 N N . ALA B 1 262 ? -4.258 3.414 2.625 1 97.31 262 ALA B N 1
ATOM 4681 C CA . ALA B 1 262 ? -4.586 2.473 3.693 1 97.31 262 ALA B CA 1
ATOM 4682 C C . ALA B 1 262 ? -3.566 2.555 4.828 1 97.31 262 ALA B C 1
ATOM 4684 O O . ALA B 1 262 ? -2.387 2.826 4.59 1 97.31 262 ALA B O 1
ATOM 4685 N N . LEU B 1 263 ? -4.039 2.434 6.02 1 98.25 263 LEU B N 1
ATOM 4686 C CA . LEU B 1 263 ? -3.172 2.232 7.176 1 98.25 263 LEU B CA 1
ATOM 4687 C C . LEU B 1 263 ? -3.018 0.748 7.488 1 98.25 263 LEU B C 1
ATOM 4689 O O . LEU B 1 263 ? -3.939 0.12 8.016 1 98.25 263 LEU B O 1
ATOM 4693 N N . PRO B 1 264 ? -1.842 0.208 7.18 1 98.38 264 PRO B N 1
ATOM 4694 C CA . PRO B 1 264 ? -1.673 -1.238 7.348 1 98.38 264 PRO B CA 1
ATOM 4695 C C . PRO B 1 264 ? -1.977 -1.708 8.766 1 98.38 264 PRO B C 1
ATOM 4697 O O . PRO B 1 264 ? -1.38 -1.211 9.727 1 98.38 264 PRO B O 1
ATOM 4700 N N . GLY B 1 265 ? -2.914 -2.643 8.898 1 98.12 265 GLY B N 1
ATOM 4701 C CA . GLY B 1 265 ? -3.205 -3.285 10.172 1 98.12 265 GLY B CA 1
ATOM 4702 C C . GLY B 1 265 ? -4.344 -2.625 10.93 1 98.12 265 GLY B C 1
ATOM 4703 O O . GLY B 1 265 ? -4.762 -3.113 11.977 1 98.12 265 GLY B O 1
ATOM 4704 N N . LEU B 1 266 ? -4.871 -1.594 10.422 1 98.38 266 LEU B N 1
ATOM 4705 C CA . LEU B 1 266 ? -5.855 -0.823 11.172 1 98.38 266 LEU B CA 1
ATOM 4706 C C . LEU B 1 266 ? -7.07 -1.681 11.516 1 98.38 266 LEU B C 1
ATOM 4708 O O . LEU B 1 266 ? -7.543 -1.662 12.656 1 98.38 266 LEU B O 1
ATOM 4712 N N . ALA B 1 267 ? -7.531 -2.492 10.57 1 97.69 267 ALA B N 1
ATOM 4713 C CA . ALA B 1 267 ? -8.75 -3.27 10.758 1 97.69 267 ALA B CA 1
ATOM 4714 C C . ALA B 1 267 ? -8.57 -4.332 11.836 1 97.69 267 ALA B C 1
ATOM 4716 O O . ALA B 1 267 ? -9.547 -4.816 12.414 1 97.69 267 ALA B O 1
ATOM 4717 N N . ALA B 1 268 ? -7.316 -4.664 12.117 1 95.62 268 ALA B N 1
ATOM 4718 C CA . ALA B 1 268 ? -7.031 -5.688 13.117 1 95.62 268 ALA B CA 1
ATOM 4719 C C . ALA B 1 268 ? -6.934 -5.074 14.516 1 95.62 268 ALA B C 1
ATOM 4721 O O . ALA B 1 268 ? -7.027 -5.781 15.516 1 95.62 268 ALA B O 1
ATOM 4722 N N . VAL B 1 269 ? -6.738 -3.742 14.617 1 96.44 269 VAL B N 1
ATOM 4723 C CA . VAL B 1 269 ? -6.387 -3.156 15.906 1 96.44 269 VAL B CA 1
ATOM 4724 C C . VAL B 1 269 ? -7.488 -2.201 16.359 1 96.44 269 VAL B C 1
ATOM 4726 O O . VAL B 1 269 ? -7.785 -2.105 17.547 1 96.44 269 VAL B O 1
ATOM 4729 N N . GLY B 1 270 ? -8 -1.491 15.367 1 96.38 270 GLY B N 1
ATOM 4730 C CA . GLY B 1 270 ? -8.984 -0.487 15.734 1 96.38 270 GLY B CA 1
ATOM 4731 C C . GLY B 1 270 ? -9.5 0.303 14.539 1 96.38 270 GLY B C 1
ATOM 4732 O O . GLY B 1 270 ? -9.703 -0.255 13.461 1 96.38 270 GLY B O 1
ATOM 4733 N N . ARG B 1 271 ? -9.867 1.502 14.773 1 95.88 271 ARG B N 1
ATOM 4734 C CA . ARG B 1 271 ? -10.398 2.373 13.727 1 95.88 271 ARG B CA 1
ATOM 4735 C C . ARG B 1 271 ? -9.875 3.797 13.891 1 95.88 271 ARG B C 1
ATOM 4737 O O . ARG B 1 271 ? -9.203 4.113 14.867 1 95.88 271 ARG B O 1
ATOM 4744 N N . SER B 1 272 ? -10.109 4.664 12.93 1 96.44 272 SER B N 1
ATOM 4745 C CA . SER B 1 272 ? -9.625 6.039 12.906 1 96.44 272 SER B CA 1
ATOM 4746 C C . SER B 1 272 ? -10.133 6.824 14.109 1 96.44 272 SER B C 1
ATOM 4748 O O . SER B 1 272 ? -9.422 7.672 14.648 1 96.44 272 SER B O 1
ATOM 4750 N N . ALA B 1 273 ? -11.328 6.562 14.531 1 96.69 273 ALA B N 1
ATOM 4751 C CA . ALA B 1 273 ? -11.945 7.258 15.656 1 96.69 273 ALA B CA 1
ATOM 4752 C C . ALA B 1 273 ? -11.141 7.055 16.938 1 96.69 273 ALA B C 1
ATOM 4754 O O . ALA B 1 273 ? -11.211 7.871 17.859 1 96.69 273 ALA B O 1
ATOM 4755 N N . ASP B 1 274 ? -10.422 5.988 16.984 1 97.38 274 ASP B N 1
ATOM 4756 C CA . ASP B 1 274 ? -9.586 5.742 18.156 1 97.38 274 ASP B CA 1
ATOM 4757 C C . ASP B 1 274 ? -8.492 6.801 18.266 1 97.38 274 ASP B C 1
ATOM 4759 O O . ASP B 1 274 ? -8.148 7.227 19.375 1 97.38 274 ASP B O 1
ATOM 4763 N N . TYR B 1 275 ? -7.883 7.207 17.156 1 97.62 275 TYR B N 1
ATOM 4764 C CA . TYR B 1 275 ? -6.883 8.266 17.188 1 97.62 275 TYR B CA 1
ATOM 4765 C C . TYR B 1 275 ? -7.496 9.578 17.656 1 97.62 275 TYR B C 1
ATOM 4767 O O . TYR B 1 275 ? -6.867 10.328 18.406 1 97.62 275 TYR B O 1
ATOM 4775 N N . LEU B 1 276 ? -8.688 9.836 17.156 1 97.62 276 LEU B N 1
ATOM 4776 C CA . LEU B 1 276 ? -9.406 11.023 17.609 1 97.62 276 LEU B CA 1
ATOM 4777 C C . LEU B 1 276 ? -9.562 11.016 19.125 1 97.62 276 LEU B C 1
ATOM 4779 O O . LEU B 1 276 ? -9.352 12.039 19.781 1 97.62 276 LEU B O 1
ATOM 4783 N N . ALA B 1 277 ? -9.828 9.898 19.719 1 97.06 277 ALA B N 1
ATOM 4784 C CA . ALA B 1 277 ? -10.031 9.75 21.156 1 97.06 277 ALA B CA 1
ATOM 4785 C C . ALA B 1 277 ? -8.734 10.008 21.922 1 97.06 277 ALA B C 1
ATOM 4787 O O . ALA B 1 277 ? -8.766 10.484 23.062 1 97.06 277 ALA B O 1
ATOM 4788 N N . MET B 1 278 ? -7.641 9.758 21.344 1 96.81 278 MET B N 1
ATOM 4789 C CA . MET B 1 278 ? -6.34 9.891 22 1 96.81 278 MET B CA 1
ATOM 4790 C C . MET B 1 278 ? -6.004 11.359 22.25 1 96.81 278 MET B C 1
ATOM 4792 O O . MET B 1 278 ? -5.094 11.664 23.031 1 96.81 278 MET B O 1
ATOM 4796 N N . ILE B 1 279 ? -6.672 12.266 21.656 1 97.81 279 ILE B N 1
ATOM 4797 C CA . ILE B 1 279 ? -6.34 13.688 21.719 1 97.81 279 ILE B CA 1
ATOM 4798 C C . ILE B 1 279 ? -6.793 14.266 23.047 1 97.81 279 ILE B C 1
ATOM 4800 O O . ILE B 1 279 ? -6.145 15.164 23.594 1 97.81 279 ILE B O 1
ATOM 4804 N N . ALA B 1 280 ? -7.785 13.703 23.641 1 96.19 280 ALA B N 1
ATOM 4805 C CA . ALA B 1 280 ? -8.273 14.164 24.938 1 96.19 280 ALA B CA 1
ATOM 4806 C C . ALA B 1 280 ? -7.172 14.117 25.984 1 96.19 280 ALA B C 1
ATOM 4808 O O . ALA B 1 280 ? -6.352 13.195 26 1 96.19 280 ALA B O 1
ATOM 4809 N N . PRO B 1 281 ? -7.047 15.141 26.875 1 96.56 281 PRO B N 1
ATOM 4810 C CA . PRO B 1 281 ? -8.016 16.219 27.141 1 96.56 281 PRO B CA 1
ATOM 4811 C C . PRO B 1 281 ? -7.715 17.484 26.344 1 96.56 281 PRO B C 1
ATOM 4813 O O . PRO B 1 281 ? -8.281 18.547 26.625 1 96.56 281 PRO B O 1
ATOM 4816 N N . ARG B 1 282 ? -6.875 17.406 25.375 1 97.75 282 ARG B N 1
ATOM 4817 C CA . ARG B 1 282 ? -6.594 18.578 24.547 1 97.75 282 ARG B CA 1
ATOM 4818 C C . ARG B 1 282 ? -7.738 18.844 23.578 1 97.75 282 ARG B C 1
ATOM 4820 O O . ARG B 1 282 ? -8.539 17.953 23.281 1 97.75 282 ARG B O 1
ATOM 4827 N N . ASN B 1 283 ? -7.832 20.078 23.094 1 98 283 ASN B N 1
ATOM 4828 C CA . ASN B 1 283 ? -9.039 20.531 22.422 1 98 283 ASN B CA 1
ATOM 4829 C C . ASN B 1 283 ? -8.922 20.359 20.906 1 98 283 ASN B C 1
ATOM 4831 O O . ASN B 1 283 ? -7.898 20.688 20.312 1 98 283 ASN B O 1
ATOM 4835 N N . ILE B 1 284 ? -10.016 19.812 20.266 1 98.69 284 ILE B N 1
ATOM 4836 C CA . ILE B 1 284 ? -10.062 19.719 18.812 1 98.69 284 ILE B CA 1
ATOM 4837 C C . ILE B 1 284 ? -11.461 20.094 18.328 1 98.69 284 ILE B C 1
ATOM 4839 O O . ILE B 1 284 ? -12.461 19.703 18.922 1 98.69 284 ILE B O 1
ATOM 4843 N N . LEU B 1 285 ? -11.523 20.938 17.312 1 98.75 285 LEU B N 1
ATOM 4844 C CA . LEU B 1 285 ? -12.75 21.297 16.625 1 98.75 285 LEU B CA 1
ATOM 4845 C C . LEU B 1 285 ? -12.812 20.672 15.242 1 98.75 285 LEU B C 1
ATOM 4847 O O . LEU B 1 285 ? -11.891 20.844 14.438 1 98.75 285 LEU B O 1
ATOM 4851 N N . LEU B 1 286 ? -13.891 19.953 14.992 1 98.44 286 LEU B N 1
ATOM 4852 C CA . LEU B 1 286 ? -14.18 19.422 13.664 1 98.44 286 LEU B CA 1
ATOM 4853 C C . LEU B 1 286 ? -15.242 20.266 12.961 1 98.44 286 LEU B C 1
ATOM 4855 O O . LEU B 1 286 ? -16.234 20.656 13.578 1 98.44 286 LEU B O 1
ATOM 4859 N N . THR B 1 287 ? -14.945 20.609 11.711 1 98.44 287 THR B N 1
ATOM 4860 C CA . THR B 1 287 ? -15.992 21.188 10.883 1 98.44 287 THR B CA 1
ATOM 4861 C C . THR B 1 287 ? -16.297 20.297 9.68 1 98.44 287 THR B C 1
ATOM 4863 O O . THR B 1 287 ? -15.391 19.656 9.141 1 98.44 287 THR B O 1
ATOM 4866 N N . ARG B 1 288 ? -17.562 20.188 9.297 1 97.44 288 ARG B N 1
ATOM 4867 C CA . ARG B 1 288 ? -18 19.312 8.219 1 97.44 288 ARG B CA 1
ATOM 4868 C C . ARG B 1 288 ? -19.141 19.953 7.426 1 97.44 288 ARG B C 1
ATOM 4870 O O . ARG B 1 288 ? -20.141 20.359 8 1 97.44 288 ARG B O 1
ATOM 4877 N N . GLY B 1 289 ? -18.891 20.062 6.098 1 97.88 289 GLY B N 1
ATOM 4878 C CA . GLY B 1 289 ? -20.031 20.391 5.258 1 97.88 289 GLY B CA 1
ATOM 4879 C C . GLY B 1 289 ? -21.062 19.281 5.211 1 97.88 289 GLY B C 1
ATOM 4880 O O . GLY B 1 289 ? -20.734 18.109 5.074 1 97.88 289 GLY B O 1
ATOM 4881 N N . ARG B 1 290 ? -22.297 19.594 5.242 1 97.56 290 ARG B N 1
ATOM 4882 C CA . ARG B 1 290 ? -23.359 18.594 5.328 1 97.56 290 ARG B CA 1
ATOM 4883 C C . ARG B 1 290 ? -23.562 17.906 3.986 1 97.56 290 ARG B C 1
ATOM 4885 O O . ARG B 1 290 ? -24.109 16.797 3.932 1 97.56 290 ARG B O 1
ATOM 4892 N N . TRP B 1 291 ? -23.125 18.547 2.928 1 97.38 291 TRP B N 1
ATOM 4893 C CA . TRP B 1 291 ? -23.422 18.047 1.592 1 97.38 291 TRP B CA 1
ATOM 4894 C C . TRP B 1 291 ? -22.156 17.922 0.756 1 97.38 291 TRP B C 1
ATOM 4896 O O . TRP B 1 291 ? -22.125 18.312 -0.415 1 97.38 291 TRP B O 1
ATOM 4906 N N . GLU B 1 292 ? -21.094 17.453 1.328 1 94.44 292 GLU B N 1
ATOM 4907 C CA . GLU B 1 292 ? -19.781 17.469 0.698 1 94.44 292 GLU B CA 1
ATOM 4908 C C . GLU B 1 292 ? -19.781 16.656 -0.596 1 94.44 292 GLU B C 1
ATOM 4910 O O . GLU B 1 292 ? -19.047 16.984 -1.535 1 94.44 292 GLU B O 1
ATOM 4915 N N . TRP B 1 293 ? -20.625 15.57 -0.707 1 91.62 293 TRP B N 1
ATOM 4916 C CA . TRP B 1 293 ? -20.609 14.727 -1.894 1 91.62 293 TRP B CA 1
ATOM 4917 C C . TRP B 1 293 ? -21.656 15.195 -2.91 1 91.62 293 TRP B C 1
ATOM 4919 O O . TRP B 1 293 ? -21.594 14.805 -4.078 1 91.62 293 TRP B O 1
ATOM 4929 N N . GLY B 1 294 ? -22.609 15.891 -2.418 1 92.88 294 GLY B N 1
ATOM 4930 C CA . GLY B 1 294 ? -23.672 16.359 -3.293 1 92.88 294 GLY B CA 1
ATOM 4931 C C . GLY B 1 294 ? -25.047 16.312 -2.648 1 92.88 294 GLY B C 1
ATOM 4932 O O . GLY B 1 294 ? -25.188 15.781 -1.546 1 92.88 294 GLY B O 1
ATOM 4933 N N . THR B 1 295 ? -26.016 16.875 -3.338 1 93.44 295 THR B N 1
ATOM 4934 C CA . THR B 1 295 ? -27.344 17.031 -2.734 1 93.44 295 THR B CA 1
ATOM 4935 C C . THR B 1 295 ? -28.375 16.234 -3.516 1 93.44 295 THR B C 1
ATOM 4937 O O . THR B 1 295 ? -29.562 16.234 -3.17 1 93.44 295 THR B O 1
ATOM 4940 N N . LYS B 1 296 ? -27.938 15.578 -4.535 1 92.25 296 LYS B N 1
ATOM 4941 C CA . LYS B 1 296 ? -28.922 14.906 -5.383 1 92.25 296 LYS B CA 1
ATOM 4942 C C . LYS B 1 296 ? -28.641 13.414 -5.477 1 92.25 296 LYS B C 1
ATOM 4944 O O . LYS B 1 296 ? -27.484 12.992 -5.465 1 92.25 296 LYS B O 1
ATOM 4949 N N . ASP B 1 297 ? -29.625 12.586 -5.469 1 91.88 297 ASP B N 1
ATOM 4950 C CA . ASP B 1 297 ? -29.609 11.156 -5.762 1 91.88 297 ASP B CA 1
ATOM 4951 C C . ASP B 1 297 ? -28.578 10.43 -4.891 1 91.88 297 ASP B C 1
ATOM 4953 O O . ASP B 1 297 ? -28.594 10.57 -3.666 1 91.88 297 ASP B O 1
ATOM 4957 N N . GLU B 1 298 ? -27.75 9.617 -5.566 1 88.19 298 GLU B N 1
ATOM 4958 C CA . GLU B 1 298 ? -26.781 8.805 -4.832 1 88.19 298 GLU B CA 1
ATOM 4959 C C . GLU B 1 298 ? -25.781 9.672 -4.094 1 88.19 298 GLU B C 1
ATOM 4961 O O . GLU B 1 298 ? -25.266 9.289 -3.037 1 88.19 298 GLU B O 1
ATOM 4966 N N . TRP B 1 299 ? -25.641 10.852 -4.535 1 91 299 TRP B N 1
ATOM 4967 C CA . TRP B 1 299 ? -24.672 11.742 -3.912 1 91 299 TRP B CA 1
ATOM 4968 C C . TRP B 1 299 ? -25.234 12.359 -2.637 1 91 299 TRP B C 1
ATOM 4970 O O . TRP B 1 299 ? -24.5 12.648 -1.697 1 91 299 TRP B O 1
ATOM 4980 N N . ARG B 1 300 ? -26.5 12.531 -2.65 1 93.75 300 ARG B N 1
ATOM 4981 C CA . ARG B 1 300 ? -27.156 12.953 -1.411 1 93.75 300 ARG B CA 1
ATOM 4982 C C . ARG B 1 300 ? -26.984 11.906 -0.319 1 93.75 300 ARG B C 1
ATOM 4984 O O . ARG B 1 300 ? -26.656 12.234 0.823 1 93.75 300 ARG B O 1
ATOM 4991 N N . GLU B 1 301 ? -27.203 10.672 -0.727 1 92.81 301 GLU B N 1
ATOM 4992 C CA . GLU B 1 301 ? -27.047 9.578 0.228 1 92.81 301 GLU B CA 1
ATOM 4993 C C . GLU B 1 301 ? -25.594 9.484 0.716 1 92.81 301 GLU B C 1
ATOM 4995 O O . GLU B 1 301 ? -25.344 9.234 1.898 1 92.81 301 GLU B O 1
ATOM 5000 N N . ALA B 1 302 ? -24.75 9.688 -0.168 1 91.12 302 ALA B N 1
ATOM 5001 C CA . ALA B 1 302 ? -23.344 9.656 0.186 1 91.12 302 ALA B CA 1
ATOM 5002 C C . ALA B 1 302 ? -22.984 10.75 1.186 1 91.12 302 ALA B C 1
ATOM 5004 O O . ALA B 1 302 ? -22.219 10.531 2.125 1 91.12 302 ALA B O 1
ATOM 5005 N N . SER B 1 303 ? -23.531 11.922 0.995 1 95 303 SER B N 1
ATOM 5006 C CA . SER B 1 303 ? -23.312 13.031 1.918 1 95 303 SER B CA 1
ATOM 5007 C C . SER B 1 303 ? -23.891 12.727 3.297 1 95 303 SER B C 1
ATOM 5009 O O . SER B 1 303 ? -23.25 13 4.316 1 95 303 SER B O 1
ATOM 5011 N N . LEU B 1 304 ? -25.016 12.156 3.297 1 94.81 304 LEU B N 1
ATOM 5012 C CA . LEU B 1 304 ? -25.625 11.789 4.566 1 94.81 304 LEU B CA 1
ATOM 5013 C C . LEU B 1 304 ? -24.797 10.734 5.293 1 94.81 304 LEU B C 1
ATOM 5015 O O . LEU B 1 304 ? -24.625 10.812 6.512 1 94.81 304 LEU B O 1
ATOM 5019 N N . ARG B 1 305 ? -24.297 9.836 4.551 1 92.81 305 ARG B N 1
ATOM 5020 C CA . ARG B 1 305 ? -23.438 8.812 5.137 1 92.81 305 ARG B CA 1
ATOM 5021 C C . ARG B 1 305 ? -22.156 9.422 5.699 1 92.81 305 ARG B C 1
ATOM 5023 O O . ARG B 1 305 ? -21.672 8.992 6.746 1 92.81 305 ARG B O 1
ATOM 5030 N N . HIS B 1 306 ? -21.703 10.359 4.961 1 93.25 306 HIS B N 1
ATOM 5031 C CA . HIS B 1 306 ? -20.469 11.023 5.395 1 93.25 306 HIS B CA 1
ATOM 5032 C C . HIS B 1 306 ? -20.688 11.75 6.719 1 93.25 306 HIS B C 1
ATOM 5034 O O . HIS B 1 306 ? -19.828 11.688 7.605 1 93.25 306 HIS B O 1
ATOM 5040 N N . VAL B 1 307 ? -21.75 12.469 6.883 1 96.38 307 VAL B N 1
ATOM 5041 C CA . VAL B 1 307 ? -22.109 13.133 8.133 1 96.38 307 VAL B CA 1
ATOM 5042 C C . VAL B 1 307 ? -22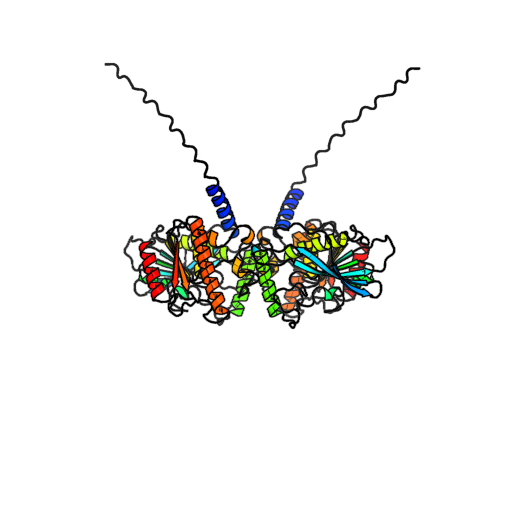.281 12.102 9.242 1 96.38 307 VAL B C 1
ATOM 5044 O O . VAL B 1 307 ? -21.75 12.266 10.344 1 96.38 307 VAL B O 1
ATOM 5047 N N . ALA B 1 308 ? -22.969 11.062 8.914 1 96 308 ALA B N 1
ATOM 5048 C CA . ALA B 1 308 ? -23.188 10 9.891 1 96 308 ALA B CA 1
ATOM 5049 C C . ALA B 1 308 ? -21.859 9.391 10.352 1 96 308 ALA B C 1
ATOM 5051 O O . ALA B 1 308 ? -21.719 9.031 11.516 1 96 308 ALA B O 1
ATOM 5052 N N . GLU B 1 309 ? -20.984 9.25 9.445 1 94.75 309 GLU B N 1
ATOM 5053 C CA . GLU B 1 309 ? -19.656 8.742 9.773 1 94.75 309 GLU B CA 1
ATOM 5054 C C . GLU B 1 309 ? -18.953 9.648 10.773 1 94.75 309 GLU B C 1
ATOM 5056 O O . GLU B 1 309 ? -18.344 9.164 11.734 1 94.75 309 GLU B O 1
ATOM 5061 N N . THR B 1 310 ? -18.984 10.906 10.562 1 96.44 310 THR B N 1
ATOM 5062 C CA . THR B 1 310 ? -18.375 11.852 11.484 1 96.44 310 THR B CA 1
ATOM 5063 C C . THR B 1 310 ? -19.047 11.773 12.859 1 96.44 310 THR B C 1
ATOM 5065 O O . THR B 1 310 ? -18.359 11.758 13.883 1 96.44 310 THR B O 1
ATOM 5068 N N . GLU B 1 311 ? -20.312 11.688 12.844 1 97.25 311 GLU B N 1
ATOM 5069 C CA . GLU B 1 311 ? -21.047 11.578 14.102 1 97.25 311 GLU B CA 1
ATOM 5070 C C . GLU B 1 311 ? -20.656 10.305 14.852 1 97.25 311 GLU B C 1
ATOM 5072 O O . GLU B 1 311 ? -20.516 10.32 16.078 1 97.25 311 GLU B O 1
ATOM 5077 N N . ASP B 1 312 ? -20.562 9.312 14.125 1 97.31 312 ASP B N 1
ATOM 5078 C CA . ASP B 1 312 ? -20.156 8.039 14.727 1 97.31 312 ASP B CA 1
ATOM 5079 C C . ASP B 1 312 ? -18.766 8.141 15.328 1 97.31 312 ASP B C 1
ATOM 5081 O O . ASP B 1 312 ? -18.516 7.629 16.422 1 97.31 312 ASP B O 1
ATOM 5085 N N . MET B 1 313 ? -17.859 8.734 14.641 1 97.31 313 MET B N 1
ATOM 5086 C CA . MET B 1 313 ? -16.484 8.914 15.133 1 97.31 313 MET B CA 1
ATOM 5087 C C . MET B 1 313 ? -16.469 9.766 16.406 1 97.31 313 MET B C 1
ATOM 5089 O O . MET B 1 313 ? -15.773 9.445 17.359 1 97.31 313 MET B O 1
ATOM 5093 N N . VAL B 1 314 ? -17.203 10.828 16.406 1 97.5 314 VAL B N 1
ATOM 5094 C CA . VAL B 1 314 ? -17.297 11.719 17.562 1 97.5 314 VAL B CA 1
ATOM 5095 C C . VAL B 1 314 ? -17.875 10.961 18.75 1 97.5 314 VAL B C 1
ATOM 5097 O O . VAL B 1 314 ? -17.344 11.039 19.859 1 97.5 314 VAL B O 1
ATOM 5100 N N . ALA B 1 315 ? -18.938 10.211 18.5 1 97.44 315 ALA B N 1
ATOM 5101 C CA . ALA B 1 315 ? -19.562 9.43 19.562 1 97.44 315 ALA B CA 1
ATOM 5102 C C . ALA B 1 315 ? -18.578 8.422 20.156 1 97.44 315 ALA B C 1
ATOM 5104 O O . ALA B 1 315 ? -18.516 8.25 21.375 1 97.44 315 ALA B O 1
ATOM 5105 N N . HIS B 1 316 ? -17.859 7.812 19.281 1 96.62 316 HIS B N 1
ATOM 5106 C CA . HIS B 1 316 ? -16.859 6.852 19.734 1 96.62 316 HIS B CA 1
ATOM 5107 C C . HIS B 1 316 ? -15.805 7.523 20.609 1 96.62 316 HIS B C 1
ATOM 5109 O O . HIS B 1 316 ? -15.445 7.004 21.672 1 96.62 316 HIS B O 1
ATOM 5115 N N . ALA B 1 317 ? -15.281 8.617 20.141 1 96.44 317 ALA B N 1
ATOM 5116 C CA . ALA B 1 317 ? -14.258 9.344 20.891 1 96.44 317 ALA B CA 1
ATOM 5117 C C . ALA B 1 317 ? -14.789 9.812 22.234 1 96.44 317 ALA B C 1
ATOM 5119 O O . ALA B 1 317 ? -14.086 9.734 23.25 1 96.44 317 ALA B O 1
ATOM 5120 N N . ARG B 1 318 ? -15.984 10.242 22.297 1 96.5 318 ARG B N 1
ATOM 5121 C CA . ARG B 1 318 ? -16.594 10.68 23.547 1 96.5 318 ARG B CA 1
ATOM 5122 C C . ARG B 1 318 ? -16.75 9.523 24.516 1 96.5 318 ARG B C 1
ATOM 5124 O O . ARG B 1 318 ? -16.516 9.672 25.719 1 96.5 318 ARG B O 1
ATOM 5131 N N . ALA B 1 319 ? -17.125 8.43 23.984 1 95.38 319 ALA B N 1
ATOM 5132 C CA . ALA B 1 319 ? -17.266 7.238 24.812 1 95.38 319 ALA B CA 1
ATOM 5133 C C . ALA B 1 319 ? -15.93 6.836 25.422 1 95.38 319 ALA B C 1
ATOM 5135 O O . ALA B 1 319 ? -15.883 6.207 26.484 1 95.38 319 ALA B O 1
ATOM 5136 N N . ARG B 1 320 ? -14.945 7.32 24.797 1 93.06 320 ARG B N 1
ATOM 5137 C CA . ARG B 1 320 ? -13.609 6.977 25.266 1 93.06 320 ARG B CA 1
ATOM 5138 C C . ARG B 1 320 ? -13.008 8.117 26.094 1 93.06 320 ARG B C 1
ATOM 5140 O O . ARG B 1 320 ? -11.836 8.07 26.469 1 93.06 320 ARG B O 1
ATOM 5147 N N . GLY B 1 321 ? -13.719 9.234 26.281 1 89.94 321 GLY B N 1
ATOM 5148 C CA . GLY B 1 321 ? -13.273 10.211 27.25 1 89.94 321 GLY B CA 1
ATOM 5149 C C . GLY B 1 321 ? -13.023 11.586 26.656 1 89.94 321 GLY B C 1
ATOM 5150 O O . GLY B 1 321 ? -12.547 12.492 27.344 1 89.94 321 GLY B O 1
ATOM 5151 N N . SER B 1 322 ? -13.242 11.859 25.422 1 91.12 322 SER B N 1
ATOM 5152 C CA . SER B 1 322 ? -12.992 13.164 24.797 1 91.12 322 SER B CA 1
ATOM 5153 C C . SER B 1 322 ? -13.961 14.219 25.328 1 91.12 322 SER B C 1
ATOM 5155 O O . SER B 1 322 ? -13.656 15.414 25.297 1 91.12 322 SER B O 1
ATOM 5157 N N . GLY B 1 323 ? -15.039 13.867 25.812 1 90.44 323 GLY B N 1
ATOM 5158 C CA . GLY B 1 323 ? -16.016 14.773 26.391 1 90.44 323 GLY B CA 1
ATOM 5159 C C . GLY B 1 323 ? -16.125 16.094 25.641 1 90.44 323 GLY B C 1
ATOM 5160 O O . GLY B 1 323 ? -16.297 16.109 24.422 1 90.44 323 GLY B O 1
ATOM 5161 N N . ASN B 1 324 ? -15.875 17.25 26.406 1 91.25 324 ASN B N 1
ATOM 5162 C CA . ASN B 1 324 ? -16.078 18.594 25.844 1 91.25 324 ASN B CA 1
ATOM 5163 C C . ASN B 1 324 ? -14.844 19.094 25.109 1 91.25 324 ASN B C 1
ATOM 5165 O O . ASN B 1 324 ? -14.883 20.141 24.469 1 91.25 324 ASN B O 1
ATOM 5169 N N . SER B 1 325 ? -13.812 18.359 25.188 1 96 325 SER B N 1
ATOM 5170 C CA . SER B 1 325 ? -12.602 18.75 24.469 1 96 325 SER B CA 1
ATOM 5171 C C . SER B 1 325 ? -12.742 18.531 22.969 1 96 325 SER B C 1
ATOM 5173 O O . SER B 1 325 ? -11.945 19.047 22.188 1 96 325 SER B O 1
ATOM 5175 N N . LEU B 1 326 ? -13.727 17.734 22.578 1 97.94 326 LEU B N 1
ATOM 5176 C CA . LEU B 1 326 ? -14.031 17.469 21.172 1 97.94 326 LEU B CA 1
ATOM 5177 C C . LEU B 1 326 ? -15.328 18.141 20.766 1 97.94 326 LEU B C 1
ATOM 5179 O O . LEU B 1 326 ? -16.391 17.891 21.359 1 97.94 326 LEU B O 1
ATOM 5183 N N . GLU B 1 327 ? -15.242 19 19.844 1 97.75 327 GLU B N 1
ATOM 5184 C CA . GLU B 1 327 ? -16.422 19.672 19.281 1 97.75 327 GLU B CA 1
ATOM 5185 C C . GLU B 1 327 ? -16.5 19.453 17.766 1 97.75 327 GLU B C 1
ATOM 5187 O O . GLU B 1 327 ? -15.484 19.359 17.094 1 97.75 327 GLU B O 1
ATOM 5192 N N . ALA B 1 328 ? -17.75 19.328 17.266 1 97.81 328 ALA B N 1
ATOM 5193 C CA . ALA B 1 328 ? -18.016 19.188 15.828 1 97.81 328 ALA B CA 1
ATOM 5194 C C . ALA B 1 328 ? -19.125 20.125 15.375 1 97.81 328 ALA B C 1
ATOM 5196 O O . ALA B 1 328 ? -20.172 20.219 16.016 1 97.81 328 ALA B O 1
ATOM 5197 N N . ILE B 1 329 ? -18.844 20.844 14.297 1 98.06 329 ILE B N 1
ATOM 5198 C CA . ILE B 1 329 ? -19.844 21.719 13.703 1 98.06 329 ILE B CA 1
ATOM 5199 C C . ILE B 1 329 ? -20.156 21.266 12.281 1 98.06 329 ILE B C 1
ATOM 5201 O O . ILE B 1 329 ? -19.25 21.094 11.461 1 98.06 329 ILE B O 1
ATOM 5205 N N . TYR B 1 330 ? -21.422 21.031 12.016 1 97.69 330 TYR B N 1
ATOM 5206 C CA . TYR B 1 330 ? -21.906 20.734 10.68 1 97.69 330 TYR B CA 1
ATOM 5207 C C . TYR B 1 330 ? -22.562 21.953 10.039 1 97.69 330 TYR B C 1
ATOM 5209 O O . TYR B 1 330 ? -23.453 22.562 10.617 1 97.69 330 TYR B O 1
ATOM 5217 N N . PHE B 1 331 ? -22.094 22.344 8.836 1 98.12 331 PHE B N 1
ATOM 5218 C CA . PHE B 1 331 ? -22.531 23.625 8.305 1 98.12 331 PHE B CA 1
ATOM 5219 C C . PHE B 1 331 ? -23.219 23.438 6.953 1 98.12 331 PHE B C 1
ATOM 5221 O O . PHE B 1 331 ? -22.953 22.469 6.25 1 98.12 331 PHE B O 1
ATOM 5228 N N . ASP B 1 332 ? -24.047 24.406 6.547 1 97.12 332 ASP B N 1
ATOM 5229 C CA . ASP B 1 332 ? -24.719 24.469 5.246 1 97.12 332 ASP B CA 1
ATOM 5230 C C . ASP B 1 332 ? -24.172 25.641 4.422 1 97.12 332 ASP B C 1
ATOM 5232 O O . ASP B 1 332 ? -24.469 25.75 3.23 1 97.12 332 ASP B O 1
ATOM 5236 N N . GLU B 1 333 ? -23.422 26.422 5.137 1 96.06 333 GLU B N 1
ATOM 5237 C CA . GLU B 1 333 ? -22.844 27.578 4.461 1 96.06 333 GLU B CA 1
ATOM 5238 C C . GLU B 1 333 ? -22.188 27.188 3.145 1 96.06 333 GLU B C 1
ATOM 5240 O O . GLU B 1 333 ? -21.547 26.141 3.057 1 96.06 333 GLU B O 1
ATOM 5245 N N . ALA B 1 334 ? -22.375 28.125 2.121 1 93.81 334 ALA B N 1
ATOM 5246 C CA . ALA B 1 334 ? -21.781 27.922 0.8 1 93.81 334 ALA B CA 1
ATOM 5247 C C . ALA B 1 334 ? -22.172 26.547 0.239 1 93.81 334 ALA B C 1
ATOM 5249 O O . ALA B 1 334 ? -21.359 25.891 -0.41 1 93.81 334 ALA B O 1
ATOM 5250 N N . GLY B 1 335 ? -23.422 26.062 0.596 1 95.44 335 GLY B N 1
ATOM 5251 C CA . GLY B 1 335 ? -23.984 24.828 0.059 1 95.44 335 GLY B CA 1
ATOM 5252 C C . GLY B 1 335 ? -23.562 23.594 0.823 1 95.44 335 GLY B C 1
ATOM 5253 O O . GLY B 1 335 ? -23.828 22.469 0.396 1 95.44 335 GLY B O 1
ATOM 5254 N N . GLY B 1 336 ? -22.812 23.859 1.905 1 97.25 336 GLY B N 1
ATOM 5255 C CA . GLY B 1 336 ? -22.359 22.734 2.709 1 97.25 336 GLY B CA 1
ATOM 5256 C C . GLY B 1 336 ? -21.344 21.859 1.992 1 97.25 336 GLY B C 1
ATOM 5257 O O . GLY B 1 336 ? -21.312 20.641 2.186 1 97.25 336 GLY B O 1
ATOM 5258 N N . LYS B 1 337 ? -20.578 22.422 1.162 1 96.69 337 LYS B N 1
ATOM 5259 C CA . LYS B 1 337 ? -19.625 21.688 0.334 1 96.69 337 LYS B CA 1
ATOM 5260 C C . LYS B 1 337 ? -18.344 21.391 1.099 1 96.69 337 LYS B C 1
ATOM 5262 O O . LYS B 1 337 ? -18.203 21.781 2.262 1 96.69 337 LYS B O 1
ATOM 5267 N N . HIS B 1 338 ? -17.469 20.547 0.523 1 95.75 338 HIS B N 1
ATOM 5268 C CA . HIS B 1 338 ? -16.141 20.312 1.05 1 95.75 338 HIS B CA 1
ATOM 5269 C C . HIS B 1 338 ? -15.297 21.578 1.007 1 95.75 338 HIS B C 1
ATOM 5271 O O . HIS B 1 338 ? -14.531 21.797 0.062 1 95.75 338 HIS B O 1
ATOM 5277 N N . ASP B 1 339 ? -15.5 22.422 2.041 1 96.5 339 ASP B N 1
ATOM 5278 C CA . ASP B 1 339 ? -14.969 23.797 2.037 1 96.5 339 ASP B CA 1
ATOM 5279 C C . ASP B 1 339 ? -14.773 24.312 3.461 1 96.5 339 ASP B C 1
ATOM 5281 O O . ASP B 1 339 ? -15 23.578 4.43 1 96.5 339 ASP B O 1
ATOM 5285 N N . PHE B 1 340 ? -14.164 25.484 3.531 1 98.06 340 PHE B N 1
ATOM 5286 C CA . PHE B 1 340 ? -14.023 26.234 4.77 1 98.06 340 PHE B CA 1
ATOM 5287 C C . PHE B 1 340 ? -14.5 27.672 4.59 1 98.06 340 PHE B C 1
ATOM 5289 O O . PHE B 1 340 ? -13.703 28.609 4.586 1 98.06 340 PHE B O 1
ATOM 5296 N N . PRO B 1 341 ? -15.797 27.812 4.539 1 98.12 341 PRO B N 1
ATOM 5297 C CA . PRO B 1 341 ? -16.344 29.109 4.125 1 98.12 341 PRO B CA 1
ATOM 5298 C C . PRO B 1 341 ? -16.172 30.188 5.191 1 98.12 341 PRO B C 1
ATOM 5300 O O . PRO B 1 341 ? -15.883 29.891 6.348 1 98.12 341 PRO B O 1
ATOM 5303 N N . PRO B 1 342 ? -16.344 31.438 4.828 1 97.81 342 PRO B N 1
ATOM 5304 C CA . PRO B 1 342 ? -15.93 32.594 5.645 1 97.81 342 PRO B CA 1
ATOM 5305 C C . PRO B 1 342 ? -16.562 32.562 7.035 1 97.81 342 PRO B C 1
ATOM 5307 O O . PRO B 1 342 ? -15.859 32.719 8.039 1 97.81 342 PRO B O 1
ATOM 5310 N N . ALA B 1 343 ? -17.844 32.375 7.141 1 98 343 ALA B N 1
ATOM 5311 C CA . ALA B 1 343 ? -18.484 32.406 8.453 1 98 343 ALA B CA 1
ATOM 5312 C C . ALA B 1 343 ? -18 31.266 9.336 1 98 343 ALA B C 1
ATOM 5314 O O . ALA B 1 343 ? -17.766 31.438 10.531 1 98 343 ALA B O 1
ATOM 5315 N N . MET B 1 344 ? -17.922 30.109 8.758 1 98.19 344 MET B N 1
ATOM 5316 C CA . MET B 1 344 ? -17.406 28.953 9.492 1 98.19 344 MET B CA 1
ATOM 5317 C C . MET B 1 344 ? -15.969 29.172 9.938 1 98.19 344 MET B C 1
ATOM 5319 O O . MET B 1 344 ? -15.594 28.812 11.055 1 98.19 344 MET B O 1
ATOM 5323 N N . ARG B 1 345 ? -15.156 29.734 9.109 1 98 345 ARG B N 1
ATOM 5324 C CA . ARG B 1 345 ? -13.766 30.031 9.438 1 98 345 ARG B CA 1
ATOM 5325 C C . ARG B 1 345 ? -13.68 31 10.617 1 98 345 ARG B C 1
ATOM 5327 O O . ARG B 1 345 ? -12.891 30.781 11.547 1 98 345 ARG B O 1
ATOM 5334 N N . GLU B 1 346 ? -14.477 32.031 10.562 1 98.25 346 GLU B N 1
ATOM 5335 C CA . GLU B 1 346 ? -14.469 33 11.648 1 98.25 346 GLU B CA 1
ATOM 5336 C C . GLU B 1 346 ? -14.875 32.375 12.969 1 98.25 346 GLU B C 1
ATOM 5338 O O . GLU B 1 346 ? -14.281 32.656 14.016 1 98.25 346 GLU B O 1
ATOM 5343 N N . GLN B 1 347 ? -15.875 31.531 12.883 1 98.44 347 GLN B N 1
ATOM 5344 C CA . GLN B 1 347 ? -16.297 30.797 14.078 1 98.44 347 GLN B CA 1
ATOM 5345 C C . GLN B 1 347 ? -15.172 29.906 14.594 1 98.44 347 GLN B C 1
ATOM 5347 O O . GLN B 1 347 ? -14.953 29.812 15.805 1 98.44 347 GLN B O 1
ATOM 5352 N N . ALA B 1 348 ? -14.523 29.25 13.766 1 98.75 348 ALA B N 1
ATOM 5353 C CA . ALA B 1 348 ? -13.43 28.344 14.133 1 98.75 348 ALA B CA 1
ATOM 5354 C C . ALA B 1 348 ? -12.273 29.125 14.75 1 98.75 348 ALA B C 1
ATOM 5356 O O . ALA B 1 348 ? -11.68 28.672 15.742 1 98.75 348 ALA B O 1
ATOM 5357 N N . TYR B 1 349 ? -11.93 30.281 14.188 1 98.75 349 TYR B N 1
ATOM 5358 C CA . TYR B 1 349 ? -10.852 31.094 14.727 1 98.75 349 TYR B CA 1
ATOM 5359 C C . TYR B 1 349 ? -11.195 31.625 16.109 1 98.75 349 TYR B C 1
ATOM 5361 O O . TYR B 1 349 ? -10.336 31.672 17 1 98.75 349 TYR B O 1
ATOM 5369 N N . ALA B 1 350 ? -12.43 32.031 16.281 1 98.44 350 ALA B N 1
ATOM 5370 C CA . ALA B 1 350 ? -12.875 32.469 17.594 1 98.44 350 ALA B CA 1
ATOM 5371 C C . ALA B 1 350 ? -12.766 31.344 18.625 1 98.44 350 ALA B C 1
ATOM 5373 O O . ALA B 1 350 ? -12.359 31.578 19.766 1 98.44 350 ALA B O 1
ATOM 5374 N N . TRP B 1 351 ? -13.141 30.203 18.188 1 98.56 351 TRP B N 1
ATOM 5375 C CA . TRP B 1 351 ? -13 29.016 19.031 1 98.56 351 TRP B CA 1
ATOM 5376 C C . TRP B 1 351 ? -11.547 28.797 19.438 1 98.56 351 TRP B C 1
ATOM 5378 O O . TRP B 1 351 ? -11.242 28.594 20.609 1 98.56 351 TRP B O 1
ATOM 5388 N N . LEU B 1 352 ? -10.633 28.859 18.5 1 98.62 352 LEU B N 1
ATOM 5389 C CA . LEU B 1 352 ? -9.211 28.609 18.75 1 98.62 352 LEU B CA 1
ATOM 5390 C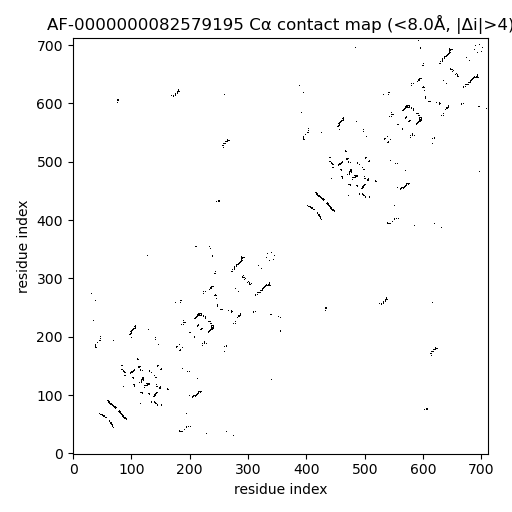 C . LEU B 1 352 ? -8.633 29.656 19.688 1 98.62 352 LEU B C 1
ATOM 5392 O O . LEU B 1 352 ? -7.781 29.344 20.531 1 98.62 352 LEU B O 1
ATOM 5396 N N . LYS B 1 353 ? -9.047 30.859 19.625 1 97.38 353 LYS B N 1
ATOM 5397 C CA . LYS B 1 353 ? -8.555 31.969 20.422 1 97.38 353 LYS B CA 1
ATOM 5398 C C . LYS B 1 353 ? -8.766 31.703 21.922 1 97.38 353 LYS B C 1
ATOM 5400 O O . LYS B 1 353 ? -7.938 32.094 22.75 1 97.38 353 LYS B O 1
ATOM 5405 N N . THR B 1 354 ? -9.758 30.969 22.219 1 96.62 354 THR B N 1
ATOM 5406 C CA . THR B 1 354 ? -10.07 30.719 23.609 1 96.62 354 THR B CA 1
ATOM 5407 C C . THR B 1 354 ? -9.32 29.484 24.125 1 96.62 354 THR B C 1
ATOM 5409 O O . THR B 1 354 ? -9.336 29.203 25.328 1 96.62 354 THR B O 1
ATOM 5412 N N . ARG B 1 355 ? -8.641 28.828 23.312 1 96.31 355 ARG B N 1
ATOM 5413 C CA . ARG B 1 355 ? -8.039 27.547 23.703 1 96.31 355 ARG B CA 1
ATOM 5414 C C . ARG B 1 355 ? -6.52 27.609 23.594 1 96.31 355 ARG B C 1
ATOM 5416 O O . ARG B 1 355 ? -5.82 26.734 24.109 1 96.31 355 ARG B O 1
ATOM 5423 N N . LEU B 1 356 ? -6.137 28.594 22.844 1 94.81 356 LEU B N 1
ATOM 5424 C CA . LEU B 1 356 ? -4.699 28.719 22.656 1 94.81 356 LEU B CA 1
ATOM 5425 C C . LEU B 1 356 ? -4.215 30.094 23.094 1 94.81 356 LEU B C 1
ATOM 5427 O O . LEU B 1 356 ? -4.734 31.125 22.641 1 94.81 356 LEU B O 1
#

Secondary structure (DSSP, 8-state):
----------------------HHHHHHHHHHHHHHHTT---PPPPPS--EEEEEEEETTEEEEEEEEEEE--BGGGTBPPEEEEEEEEEE---TT--EEEEEEEPP--S-TTTGGGTTTTSSS-GGG-HHHHHHHTT-EEEEEPPTTSGGG--SS-TTSPP-HHHHHHHHHHHHHHHHHTT--HHHHHHHHHHHHHHHHHH-TTEEEEEEEEEEETHHHHHHHHHHHH-TTEEEEEEES----HHHHTSTT-SSPPPGGG--TTHHHH--HHHHHHTTTTSEEEEEEETTSS-SSHHHHHHHHHHHHHHHHHHHHHHHTT-GGGEEEEEE-GGGG-SS--HHHHHHHHHHHHTT-/----------------------HHHHHHHHHHHHHHHTT----PPPPS--EEEEEEEETTEEEEEEEEEEE--BGGGTBPPEEEEEEEEEE---TT--EEEEEEEPP--S-TTTGGGTTTTSSS-GGG-HHHHHHHTT-EEEEEPPTT-GGG--SS-TTSPP-HHHHHHHHHHHHHHHHHTT--HHHHHHHHHHHHHHHHHH-TTEEEEEEEEEEETHHHHHHHHHHHH-TTEEEEEEET----HHHHTSTT-SSPPPGGG--TTHHHH--HHHHHHTTTTSEEEEEEETTSS-SSHHHHHHHHHHHHHHHHHHHHHHHTT-GGGEEEEEE-GGGG-SS--HHHHHHHHHHHHTT-

Radius of gyration: 30.76 Å; Cα contacts (8 Å, |Δi|>4): 1474; chains: 2; bounding box: 55×119×111 Å

Foldseek 3Di:
DPPPPPPPPPPDPPPPDDPDPDPVVVVLVVLLVVVLCLQFDFDDFDQQDKAFPDWDDDPQFIKTWIKDFLAQADPVVDGHTQIKIKIKQAGDDDPQAAFFAEEEFEACPLFLQCAQCQCCCRDDDNLNVVQVVVSVVTHTYIGIGACCGHPRPPPDDSPDDTDSVVSVVSLLVVQVVQVVNRHARLSSLLSSVVSVLSNQVPDSRHDLQRYAYEYAACRLLSRLLNLLPDVSHQEYEYEQHDDKLVLLPDPPRPDHDDPRSDRPCCVVRHISLSSNLSNPPGAYEYEAQQQAQHCDDVSVVVSPVRVVRVVVSQVVSVVSPNPPSYYYYYDCPPHSHSGNDDVNSVVVSVVSVVRD/DPPPPDPPPPPDPPPPDPPDPDPVVVVLVVLLVVVLCLQFDFDDFDQQDKAFPDWDDDVQFIKTWIKDFLAQADPVVDGHTQIKIKIKQAGDDDPQAAFFAEEEFEACPLFLQCAQCQCCCRDDDNLNVVQVVVSVVTHTYIGIGACCGHPRPPPDDNPDDTDSVVSVVSLLVVQVVQVVNRHARLSSLLSSVVSVLSNQVPDSRHDLQRYAYEYAACRLLSRLLNLLPDVSHQEYEYEQHDDKLVLLPDPPRPDHDDPRSDRPCCVVRHISLSSNLSNPPGAYEYEAQQQAQHCDDPSVVVSPVRVVRVVVSQVVSVVSPNPPSYYYYYDCPPHSHSGNDDVNSVVVSVVSVVRD

Solvent-accessible surface area (backbone atoms only — not comparable to full-atom values): 36905 Å² total; per-residue (Å²): 136,86,82,77,79,78,79,78,76,82,76,79,77,73,76,75,67,82,73,78,70,53,72,67,58,47,50,46,51,52,48,51,51,52,57,56,53,52,32,27,80,75,76,86,73,59,80,69,57,70,46,80,78,42,80,41,84,44,96,67,30,34,39,29,36,32,38,31,69,55,42,75,53,42,70,92,35,56,40,64,63,41,55,37,47,29,40,39,32,41,46,69,73,59,90,86,45,59,27,41,31,34,45,32,35,36,45,60,67,86,45,45,67,51,25,26,33,19,22,58,59,72,42,84,56,79,61,45,22,55,34,39,55,43,26,76,68,55,20,32,22,41,16,44,31,51,89,58,12,31,92,44,45,76,97,57,64,87,82,51,74,90,47,48,70,62,49,50,53,50,44,27,24,52,32,16,48,30,20,20,58,38,30,36,52,68,26,48,44,27,51,50,46,51,50,51,46,47,38,50,49,66,36,82,51,32,34,55,84,30,25,27,35,34,15,32,34,58,10,7,35,42,41,47,52,26,36,38,73,36,80,57,42,39,31,36,38,22,33,47,13,79,68,57,63,66,55,44,54,23,69,82,36,90,56,82,46,53,27,50,75,40,53,49,28,36,69,72,73,53,59,49,35,57,43,60,22,51,32,40,83,36,36,38,39,36,35,34,33,51,25,50,64,28,83,54,72,74,28,26,52,45,10,51,49,52,49,49,49,48,52,50,33,52,52,52,13,38,76,65,60,18,55,86,26,51,44,76,46,77,38,58,68,88,70,4,31,80,60,48,51,71,69,60,43,52,53,50,50,57,54,45,59,77,66,90,136,84,79,77,82,79,82,78,76,80,75,79,77,73,77,75,68,82,72,78,68,54,72,67,57,47,52,47,50,52,48,52,51,53,56,57,53,50,32,27,80,74,76,84,70,59,79,69,58,72,47,80,78,43,80,41,84,43,95,67,31,36,38,29,36,32,39,30,68,56,43,76,53,43,71,92,35,57,40,64,64,40,55,39,47,28,40,38,31,41,45,70,72,58,90,85,45,58,28,41,31,33,45,31,35,39,46,58,66,85,44,46,67,52,25,26,34,19,23,57,59,72,43,82,55,78,62,46,21,56,32,39,55,42,27,76,68,56,20,32,21,40,17,44,31,50,90,59,11,31,91,46,45,75,96,55,65,87,84,53,75,90,48,46,70,61,49,50,52,50,45,26,24,52,33,15,48,30,19,19,59,38,30,36,52,68,25,50,42,28,53,50,46,49,49,50,46,48,38,51,48,66,36,82,50,32,34,55,85,29,25,27,34,34,14,32,36,58,10,7,37,43,43,48,52,26,34,38,72,35,79,57,43,39,29,36,39,22,34,46,14,80,68,56,62,67,56,43,53,24,69,82,37,89,56,82,45,53,27,52,74,40,52,50,27,37,71,73,75,53,57,50,36,54,43,60,22,51,32,41,82,36,36,37,39,36,35,34,34,52,24,50,64,28,83,53,72,74,27,26,52,48,10,50,49,52,47,50,48,47,49,50,32,52,52,52,12,38,76,66,61,17,55,86,28,50,44,77,47,75,40,57,68,90,70,3,30,80,61,49,50,70,69,61,43,52,51,49,51,56,53,45,59,78,65,90